Protein AF-A0A3E2CB99-F1 (afdb_monomer_lite)

Secondary structure (DSSP, 8-state):
--HHHHHHHHHHHHHSSS---------------S---SS---S-HHHHHHHHHHHHHHHHHTT-SS--------SSS----HHHHHH-TTTS---TTS--PPPP--STTTTS-SSHHHHHHHHHHHHHHHHHH-S-GGGGGG-HHHHHHHHHHHHHHHTT-GGGSGGG-TT--SSSSS---------S----EEEE-HHHHHHHHH-HHHHHIIIIIS--PPPPHHHHHHHHHHHHHHIIIIIS-TTTHHHHHH-HHHHHHHHHHTTPPP--TT---SHHHHHHHHHHHHHHHHHHHHHHHHHHSPPGGG---HHHHHHHHHHHHHHHHHHHHHHHHHHHHTTSTTPSPPEEE-TT--EEEEPPPPP--TTSPPSB-SS---EEEEEEEEEEEEEEEEHHHHHHHHHHHSSS---HHHHHHHHHHHTTS--TT--TT-EEEEEEEEEEEEEEE-TTS-EEEEEEEEE-S----HHHHHT-HHHHHHHHHHHTB-TT-GGGHHHHTTTTS-EEEEEEEETTT-SSTT-BTTBBTTTPEEPSB-TTSSBP---PPPBTTB-STTTTT-PPP--SSSPPTT--HHHHHHHHTS-HHHHHHHHHHHHHHHHHHHHH-SS---PPPHHHHTT-TTTTT-HHHHSS-------------

pLDDT: mean 79.81, std 18.8, range [26.36, 98.5]

Radius of gyration: 37.92 Å; chains: 1; bounding box: 120×58×93 Å

Sequence (653 aa):
FGSETLVNMVLNNRIFGSVNLKSNNSKKSSLLDEYANPTGTCVNDRQAIFTGEQRSFLMAITRANRHLFISAVNSDDCVPSDFLYYYLPEIYWRNADGSSEYTDFCEDFAVMDADPRGLVASARTQIARAIYESENSHNLDENPTVKDALTALNLLKNNGVDSANPENWDFIRKNYGSKTEEKSIENESKSNLVTLSPSMVDSLWSCPVCCLLERKFAGPTRGGTAAQFGTLIHETARWASQDEHLDNEYLREKYPQLQAFAAIKNNKVSEFPDFDFSFESISALQKKAIDDVANTMIEHYYSICPSDSNISDVKDRYRFIKNDLNVRRALYTIAQYFVGSLTGSNYPIMAKKDEDGVVTDILPALEKSKSAKPTIADVDLGNLEHAYCECNINATFGFDDILNAYNRASKTQTSLEDLYSIMGFLVGGWQNGASSDLRVRIQGRIDRMEIRKLNDNTEQIRLIDYKTGKVPKTQQVFNDLQLICYQLGIVFCNENVEDVKQLLKFKHTKIARSALFHVVYKDSPAQDNGVAENICQPSLFGADGALSTKGLISRYRYADDNRLYELPDIDAQNPADGVSQNAWSDFVNLPMRTKWSLMMISRVFFAASAVKSTSFVVEPKADHKNHCRCLDVCPGCAGKVDTVYEMIEGKNE

Organism: Gardnerella vaginalis (NCBI:txid2702)

Foldseek 3Di:
DDPVPVVVVPVVVVPPPPDPDDDDDDDDDDDDDDDDDPPDPDPCPVVVVVVVVVVVVVVVQVVDDDDDDDDADDDPVGDDDCCCCPVVVVVWPADPVRDTDDDDQPDQLSVFDPDLVSLLVSLVVQLVVLVVPDPDPPCSVVDPSNVVSLVSLVVCVVVPNQSSDPVNDPPPCPDPPPPPPPPPPPDDPPQLEFEDALVLLLVCLQPLLLSCCVPVVDDDDDDALVVVLVVLLLVLLQCLCPVVVLLEPVCCVVPVVLVQLLCVVVVHDDDPVPADSDPVRNFVSLLVSLCVSLVVSLVVSVVPDDDLVPDPDPVSSVVNVVSVLLSSLLSSLSSQCSSQLQAQSSPNFAFDADSSNRGPTTDDDDDDDPPDDAQAAPDRSAHFPGKDAQQKFKFKDALVLQLVQACVQFPDRDDLLQLVLLLQVFSVGAFPLDDRSRMYIYTGTFGMWTWGADPVRATAIEGEDEAQDDDDDLLCQLLRLSQLSVLNRLLRGDCPDPSNVVSVVCNLHFHAWYFYHNSSPASETSDDPNHHSQRTYGTQGHSVSHGDQDADRCGVVPNDRPPNLPTDDQDCCDDGPSHDNVSSNRLVPGHSSSSSSSSSVSSSSRSSSSVRHPDDPDQRDPVCLVVPPCCVPRCNSVVHHPDDDDPPPPPPD

InterPro domains:
  IPR011604 PD-(D/E)XK endonuclease-like domain superfamily [G3DSA:3.90.320.10] (426-529)
  IPR038726 PD-(D/E)XK endonuclease-like domain, AddAB-type [PF12705] (425-490)

Structure (mmCIF, N/CA/C/O backbone):
data_AF-A0A3E2CB99-F1
#
_entry.id   AF-A0A3E2CB99-F1
#
loop_
_atom_site.group_PDB
_atom_site.id
_atom_site.type_symbol
_atom_site.label_atom_id
_atom_site.label_alt_id
_atom_site.label_comp_id
_atom_site.label_asym_id
_atom_site.label_entity_id
_atom_site.label_seq_id
_atom_site.pdbx_PDB_ins_code
_atom_site.Cartn_x
_atom_site.Cartn_y
_atom_site.Cartn_z
_atom_site.occupancy
_atom_site.B_iso_or_equiv
_atom_site.auth_seq_id
_atom_site.auth_comp_id
_atom_site.auth_asym_id
_atom_site.auth_atom_id
_atom_site.pdbx_PDB_model_num
ATOM 1 N N . PHE A 1 1 ? -81.941 3.748 -28.748 1.00 36.78 1 PHE A N 1
ATOM 2 C CA . PHE A 1 1 ? -82.352 4.445 -29.982 1.00 36.78 1 PHE A CA 1
ATOM 3 C C . PHE A 1 1 ? -81.570 5.749 -30.085 1.00 36.78 1 PHE A C 1
ATOM 5 O O . PHE A 1 1 ? -81.713 6.579 -29.200 1.00 36.78 1 PHE A O 1
ATOM 12 N N . GLY A 1 2 ? -80.716 5.883 -31.113 1.00 39.47 2 GLY A N 1
ATOM 13 C CA . GLY A 1 2 ? -80.088 7.150 -31.524 1.00 39.47 2 GLY A CA 1
ATOM 14 C C . GLY A 1 2 ? -78.703 7.520 -30.961 1.00 39.47 2 GLY A C 1
ATOM 15 O O . GLY A 1 2 ? -78.458 8.702 -30.756 1.00 39.47 2 GLY A O 1
ATOM 16 N N . SER A 1 3 ? -77.787 6.577 -30.705 1.00 35.84 3 SER A N 1
ATOM 17 C CA . SER A 1 3 ? -76.427 6.888 -30.203 1.00 35.84 3 SER A CA 1
ATOM 18 C C . SER A 1 3 ? -75.478 7.488 -31.253 1.00 35.84 3 SER A C 1
ATOM 20 O O . SER A 1 3 ? -74.502 8.138 -30.891 1.00 35.84 3 SER A O 1
ATOM 22 N N . GLU A 1 4 ? -75.758 7.322 -32.548 1.00 38.22 4 GLU A N 1
ATOM 23 C CA . GLU A 1 4 ? -74.874 7.804 -33.625 1.00 38.22 4 GLU A CA 1
ATOM 24 C C . GLU A 1 4 ? -75.020 9.309 -33.920 1.00 38.22 4 GLU A C 1
ATOM 26 O O . GLU A 1 4 ? -74.094 9.940 -34.428 1.00 38.22 4 GLU A O 1
ATOM 31 N N . THR A 1 5 ? -76.156 9.926 -33.575 1.00 37.72 5 THR A N 1
ATOM 32 C CA . THR A 1 5 ? -76.442 11.326 -33.944 1.00 37.72 5 THR A CA 1
ATOM 33 C C . THR A 1 5 ? -75.951 12.342 -32.905 1.00 37.72 5 THR A C 1
ATOM 35 O O . THR A 1 5 ? -75.612 13.466 -33.267 1.00 37.72 5 THR A O 1
ATOM 38 N N . LEU A 1 6 ? -75.841 11.955 -31.627 1.00 39.09 6 LEU A N 1
ATOM 39 C CA . LEU A 1 6 ? -75.379 12.841 -30.543 1.00 39.09 6 LEU A CA 1
ATOM 40 C C . LEU A 1 6 ? -73.849 12.999 -30.501 1.00 39.09 6 LEU A C 1
ATOM 42 O O . LEU A 1 6 ? -73.349 14.080 -30.194 1.00 39.09 6 LEU A O 1
ATOM 46 N N . VAL A 1 7 ? -73.095 11.963 -30.882 1.00 39.03 7 VAL A N 1
ATOM 47 C CA . VAL A 1 7 ? -71.619 11.982 -30.866 1.00 39.03 7 VAL A CA 1
ATOM 48 C C . VAL A 1 7 ? -71.048 12.909 -31.950 1.00 39.03 7 VAL A C 1
ATOM 50 O O . VAL A 1 7 ? -70.083 13.635 -31.703 1.00 39.03 7 VAL A O 1
ATOM 53 N N . ASN A 1 8 ? -71.705 12.991 -33.113 1.00 36.69 8 ASN A N 1
ATOM 54 C CA . ASN A 1 8 ? -71.306 13.897 -34.197 1.00 36.69 8 ASN A CA 1
ATOM 55 C C . ASN A 1 8 ? -71.479 15.388 -33.854 1.00 36.69 8 ASN A C 1
ATOM 57 O O . ASN A 1 8 ? -70.793 16.228 -34.440 1.00 36.69 8 ASN A O 1
ATOM 61 N N . MET A 1 9 ? -72.356 15.728 -32.903 1.00 34.69 9 MET A N 1
ATOM 62 C CA . MET A 1 9 ? -72.641 17.118 -32.525 1.00 34.69 9 MET A CA 1
ATOM 63 C C . MET A 1 9 ? -71.642 17.668 -31.487 1.00 34.69 9 MET A C 1
ATOM 65 O O . MET A 1 9 ? -71.386 18.870 -31.452 1.00 34.69 9 MET A O 1
ATOM 69 N N . VAL A 1 10 ? -71.027 16.796 -30.677 1.00 40.50 10 VAL A N 1
ATOM 70 C CA . VAL A 1 10 ? -70.114 17.198 -29.589 1.00 40.50 10 VAL A CA 1
ATOM 71 C C . VAL A 1 10 ? -68.640 17.167 -30.016 1.00 40.50 10 VAL A C 1
ATOM 73 O O . VAL A 1 10 ? -67.869 18.032 -29.600 1.00 40.50 10 VAL A O 1
ATOM 76 N N . LEU A 1 11 ? -68.237 16.238 -30.892 1.00 37.94 11 LEU A N 1
ATOM 77 C CA . LEU A 1 11 ? -66.837 16.135 -31.334 1.00 37.94 11 LEU A CA 1
ATOM 78 C C . LEU A 1 11 ? -66.468 17.137 -32.441 1.00 37.94 11 LEU A C 1
ATOM 80 O O . LEU A 1 11 ? -65.360 17.674 -32.426 1.00 37.94 11 LEU A O 1
ATOM 84 N N . ASN A 1 12 ? -67.394 17.481 -33.344 1.00 38.62 12 ASN A N 1
ATOM 85 C CA . ASN A 1 12 ? -67.105 18.432 -34.427 1.00 38.62 12 ASN A CA 1
ATOM 86 C C . ASN A 1 12 ? -67.000 19.895 -33.954 1.00 38.62 12 ASN A C 1
ATOM 88 O O . ASN A 1 12 ? -66.234 20.663 -34.533 1.00 38.62 12 ASN A O 1
ATOM 92 N N . ASN A 1 13 ? -67.672 20.278 -32.861 1.00 36.06 13 ASN A N 1
ATOM 93 C CA . ASN A 1 13 ? -67.568 21.636 -32.307 1.00 36.06 13 ASN A CA 1
ATOM 94 C C . ASN A 1 13 ? -66.255 21.897 -31.545 1.00 36.06 13 ASN A C 1
ATOM 96 O O . ASN A 1 13 ? -65.858 23.051 -31.405 1.00 36.06 13 ASN A O 1
ATOM 100 N N . ARG A 1 14 ? -65.547 20.856 -31.082 1.00 41.06 14 ARG A N 1
ATOM 101 C CA . ARG A 1 14 ? -64.238 21.013 -30.417 1.00 41.06 14 ARG A CA 1
ATOM 102 C C . ARG A 1 14 ? -63.047 20.984 -31.377 1.00 41.06 14 ARG A C 1
ATOM 104 O O . ARG A 1 14 ? -61.997 21.508 -31.024 1.00 41.06 14 ARG A O 1
ATOM 111 N N . ILE A 1 15 ? -63.199 20.425 -32.580 1.00 41.69 15 ILE A N 1
ATOM 112 C CA . ILE A 1 15 ? -62.091 20.270 -33.541 1.00 41.69 15 ILE A CA 1
ATOM 113 C C . ILE A 1 15 ? -61.976 21.473 -34.502 1.00 41.69 15 ILE A C 1
ATOM 115 O O . ILE A 1 15 ? -60.872 21.809 -34.920 1.00 41.69 15 ILE A O 1
ATOM 119 N N . PHE A 1 16 ? -63.065 22.199 -34.786 1.00 37.19 16 PHE A N 1
ATOM 120 C CA . PHE A 1 16 ? -63.028 23.394 -35.652 1.00 37.19 16 PHE A CA 1
ATOM 121 C C . PHE A 1 16 ? -62.845 24.735 -34.913 1.00 37.19 16 PHE A C 1
ATOM 123 O O . PHE A 1 16 ? -62.660 25.764 -35.558 1.00 37.19 16 PHE A O 1
ATOM 130 N N . GLY A 1 17 ? -62.845 24.746 -33.576 1.00 36.50 17 GLY A N 1
ATOM 131 C CA . GLY A 1 17 ? -62.687 25.966 -32.772 1.00 36.50 17 GLY A CA 1
ATOM 132 C C . GLY A 1 17 ? -61.246 26.468 -32.594 1.00 36.50 17 GLY A C 1
ATOM 133 O O . GLY A 1 17 ? -61.060 27.566 -32.077 1.00 36.50 17 GLY A O 1
ATOM 134 N N . SER A 1 18 ? -60.222 25.705 -32.998 1.00 35.59 18 SER A N 1
ATOM 135 C CA . SER A 1 18 ? -58.816 26.024 -32.682 1.00 35.59 18 SER A CA 1
ATOM 136 C C . SER A 1 18 ? -57.851 26.055 -33.874 1.00 35.59 18 SER A C 1
ATOM 138 O O . SER A 1 18 ? -56.651 26.233 -33.674 1.00 35.59 18 SER A O 1
ATOM 140 N N . VAL A 1 19 ? -58.335 25.971 -35.118 1.00 34.25 19 VAL A N 1
ATOM 141 C CA . VAL A 1 19 ? -57.470 26.042 -36.310 1.00 34.25 19 VAL A CA 1
ATOM 142 C C . VAL A 1 19 ? -57.778 27.296 -37.122 1.00 34.25 19 VAL A C 1
ATOM 144 O O . VAL A 1 19 ? -58.495 27.277 -38.118 1.00 34.25 19 VAL A O 1
ATOM 147 N N . ASN A 1 20 ? -57.189 28.412 -36.698 1.00 30.39 20 ASN A N 1
ATOM 148 C CA . ASN A 1 20 ? -57.091 29.625 -37.501 1.00 30.39 20 ASN A CA 1
ATOM 149 C C . ASN A 1 20 ? -55.841 29.515 -38.398 1.00 30.39 20 ASN A C 1
ATOM 151 O O . ASN A 1 20 ? -54.820 30.151 -38.140 1.00 30.39 20 ASN A O 1
ATOM 155 N N . LEU A 1 21 ? -55.883 28.652 -39.423 1.00 33.38 21 LEU A N 1
ATOM 156 C CA . LEU A 1 21 ? -54.858 28.641 -40.472 1.00 33.38 21 LEU A CA 1
ATOM 157 C C . LEU A 1 21 ? -55.289 29.560 -41.615 1.00 33.38 21 LEU A C 1
ATOM 159 O O . LEU A 1 21 ? -56.214 29.269 -42.374 1.00 33.38 21 LEU A O 1
ATOM 163 N N . LYS A 1 22 ? -54.563 30.674 -41.755 1.00 30.19 22 LYS A N 1
ATOM 164 C CA . LYS A 1 22 ? -54.573 31.486 -42.968 1.00 30.19 22 LYS A CA 1
ATOM 165 C C . LYS A 1 22 ? -54.134 30.630 -44.154 1.00 30.19 22 LYS A C 1
ATOM 167 O O . LYS A 1 22 ? -53.057 30.041 -44.162 1.00 30.19 22 LYS A O 1
ATOM 172 N N . SER A 1 23 ? -55.006 30.629 -45.151 1.00 32.62 23 SER A N 1
ATOM 173 C CA . SER A 1 23 ? -54.816 30.157 -46.517 1.00 32.62 23 SER A CA 1
ATOM 174 C C . SER A 1 23 ? -53.434 30.506 -47.084 1.00 32.62 23 SER A C 1
ATOM 176 O O . SER A 1 23 ? -53.043 31.674 -47.047 1.00 32.62 23 SER A O 1
ATOM 178 N N . ASN A 1 24 ? -52.789 29.548 -47.751 1.00 28.72 24 ASN A N 1
ATOM 179 C CA . ASN A 1 24 ? -52.309 29.799 -49.106 1.00 28.72 24 ASN A CA 1
ATOM 180 C C . ASN A 1 24 ? -52.232 28.514 -49.939 1.00 28.72 24 ASN A C 1
ATOM 182 O O . ASN A 1 24 ? -51.739 27.473 -49.517 1.00 28.72 24 ASN A O 1
ATOM 186 N N . ASN A 1 25 ? -52.788 28.645 -51.138 1.00 32.25 25 ASN A N 1
ATOM 187 C CA . ASN A 1 25 ? -53.009 27.641 -52.165 1.00 32.25 25 ASN A CA 1
ATOM 188 C C . ASN A 1 25 ? -51.713 26.997 -52.693 1.00 32.25 25 ASN A C 1
ATOM 190 O O . ASN A 1 25 ? -50.755 27.701 -52.993 1.00 32.25 25 ASN A O 1
ATOM 194 N N . SER A 1 26 ? -51.745 25.704 -53.039 1.00 30.61 26 SER A N 1
ATOM 195 C CA . SER A 1 26 ? -51.965 25.268 -54.435 1.00 30.61 26 SER A CA 1
ATOM 196 C C . SER A 1 26 ? -51.536 23.809 -54.711 1.00 30.61 26 SER A C 1
ATOM 198 O O . SER A 1 26 ? -50.483 23.362 -54.281 1.00 30.61 26 SER A O 1
ATOM 200 N N . LYS A 1 27 ? -52.356 23.140 -55.540 1.00 32.16 27 LYS A N 1
ATOM 201 C CA . LYS A 1 27 ? -52.081 21.969 -56.411 1.00 32.16 27 LYS A CA 1
ATOM 202 C C . LYS A 1 27 ? -52.096 20.536 -55.831 1.00 32.16 27 LYS A C 1
ATOM 204 O O . LYS A 1 27 ? -51.097 19.974 -55.416 1.00 32.16 27 LYS A O 1
ATOM 209 N N . LYS A 1 28 ? -53.300 19.958 -55.963 1.00 30.91 28 LYS A N 1
ATOM 210 C CA . LYS A 1 28 ? -53.706 18.625 -56.472 1.00 30.91 28 LYS A CA 1
ATOM 211 C C . LYS A 1 28 ? -52.656 17.527 -56.752 1.00 30.91 28 LYS A C 1
ATOM 213 O O . LYS A 1 28 ? -51.769 17.734 -57.569 1.00 30.91 28 LYS A O 1
ATOM 218 N N . SER A 1 29 ? -53.064 16.327 -56.294 1.00 28.14 29 SER A N 1
ATOM 219 C CA . SER A 1 29 ? -52.906 14.958 -56.847 1.00 28.14 29 SER A CA 1
ATOM 220 C C . SER A 1 29 ? -51.474 14.422 -56.936 1.00 28.14 29 SER A C 1
ATOM 222 O O . SER A 1 29 ? -50.587 15.139 -57.359 1.00 28.14 29 SER A O 1
ATOM 224 N N . SER A 1 30 ? -51.153 13.177 -56.607 1.00 28.47 30 SER A N 1
ATOM 225 C CA . SER A 1 30 ? -51.882 11.909 -56.734 1.00 28.47 30 SER A CA 1
ATOM 226 C C . SER A 1 30 ? -51.040 10.826 -56.053 1.00 28.47 30 SER A C 1
ATOM 228 O O . SER A 1 30 ? -49.822 10.889 -56.199 1.00 28.47 30 SER A O 1
ATOM 230 N N . LEU A 1 31 ? -51.686 9.847 -55.410 1.00 29.97 31 LEU A N 1
ATOM 231 C CA . LEU A 1 31 ? -51.313 8.421 -55.277 1.00 29.97 31 LEU A CA 1
ATOM 232 C C . LEU A 1 31 ? -51.825 7.888 -53.934 1.00 29.97 31 LEU A C 1
ATOM 234 O O . LEU A 1 31 ? -51.111 7.801 -52.941 1.00 29.97 31 LEU A O 1
ATOM 238 N N . LEU A 1 32 ? -53.125 7.589 -53.938 1.00 32.28 32 LEU A N 1
ATOM 239 C CA . LEU A 1 32 ? -53.646 6.430 -53.228 1.00 32.28 32 LEU A CA 1
ATOM 240 C C . LEU A 1 32 ? -53.108 5.173 -53.923 1.00 32.28 32 LEU A C 1
ATOM 242 O O . LEU A 1 32 ? -53.013 5.170 -55.149 1.00 32.28 32 LEU A O 1
ATOM 246 N N . ASP A 1 33 ? -52.843 4.164 -53.098 1.00 37.09 33 ASP A N 1
ATOM 247 C CA . ASP A 1 33 ? -52.662 2.735 -53.389 1.00 37.09 33 ASP A CA 1
ATOM 248 C C . ASP A 1 33 ? -51.248 2.227 -53.129 1.00 37.09 33 ASP A C 1
ATOM 250 O O . ASP A 1 33 ? -50.434 2.095 -54.032 1.00 37.09 33 ASP A O 1
ATOM 254 N N . GLU A 1 34 ? -50.982 1.909 -51.861 1.00 33.72 34 GLU A N 1
ATOM 255 C CA . GLU A 1 34 ? -50.499 0.587 -51.448 1.00 33.72 34 GLU A CA 1
ATOM 256 C C . GLU A 1 34 ? -50.484 0.508 -49.913 1.00 33.72 34 GLU A C 1
ATOM 258 O O . GLU A 1 34 ? -50.325 1.518 -49.232 1.00 33.72 34 GLU A O 1
ATOM 263 N N . TYR A 1 35 ? -50.675 -0.701 -49.379 1.00 30.25 35 TYR A N 1
ATOM 264 C CA . TYR A 1 35 ? -50.794 -1.065 -47.954 1.00 30.25 35 TYR A CA 1
ATOM 265 C C . TYR A 1 35 ? -52.202 -1.002 -47.342 1.00 30.25 35 TYR A C 1
ATOM 267 O O . TYR A 1 35 ? -52.445 -0.436 -46.276 1.00 30.25 35 TYR A O 1
ATOM 275 N N . ALA A 1 36 ? -53.121 -1.736 -47.976 1.00 30.41 36 ALA A N 1
ATOM 276 C CA . ALA A 1 36 ? -54.163 -2.455 -47.251 1.00 30.41 36 ALA A CA 1
ATOM 277 C C . ALA A 1 36 ? -53.518 -3.596 -46.438 1.00 30.41 36 ALA A C 1
ATOM 279 O O . ALA A 1 36 ? -52.890 -4.486 -47.009 1.00 30.41 36 ALA A O 1
ATOM 280 N N . ASN A 1 37 ? -53.677 -3.566 -45.112 1.00 32.28 37 ASN A N 1
ATOM 281 C CA . ASN A 1 37 ? -53.312 -4.662 -44.212 1.00 32.28 37 ASN A CA 1
ATOM 282 C C . ASN A 1 37 ? -54.566 -5.524 -43.920 1.00 32.28 37 ASN A C 1
ATOM 284 O O . ASN A 1 37 ? -55.649 -4.953 -43.762 1.00 32.28 37 ASN A O 1
ATOM 288 N N . PRO A 1 38 ? -54.478 -6.867 -43.810 1.00 36.56 38 PRO A N 1
ATOM 289 C CA . PRO A 1 38 ? -55.632 -7.778 -43.808 1.00 36.56 38 PRO A CA 1
ATOM 290 C C . PRO A 1 38 ? -56.310 -7.967 -42.436 1.00 36.56 38 PRO A C 1
ATOM 292 O O . PRO A 1 38 ? -56.943 -8.989 -42.182 1.00 36.56 38 PRO A O 1
ATOM 295 N N . THR A 1 39 ? -56.227 -6.979 -41.549 1.00 37.12 39 THR A N 1
ATOM 296 C CA . THR A 1 39 ? -56.998 -6.929 -40.299 1.00 37.12 39 THR A CA 1
ATOM 297 C C . THR A 1 39 ? -57.607 -5.542 -40.185 1.00 37.12 39 THR A C 1
ATOM 299 O O . THR A 1 39 ? -56.987 -4.605 -39.689 1.00 37.12 39 THR A O 1
ATOM 302 N N . GLY A 1 40 ? -58.807 -5.394 -40.743 1.00 41.56 40 GLY A N 1
ATOM 303 C CA . GLY A 1 40 ? -59.545 -4.142 -40.728 1.00 41.56 40 GLY A CA 1
ATOM 304 C C . GLY A 1 40 ? -59.933 -3.719 -39.313 1.00 41.56 40 GLY A C 1
ATOM 305 O O . GLY A 1 40 ? -60.967 -4.139 -38.809 1.00 41.56 40 GLY A O 1
ATOM 306 N N . THR A 1 41 ? -59.163 -2.806 -38.731 1.00 35.72 41 THR A N 1
ATOM 307 C CA . THR A 1 41 ? -59.643 -1.829 -37.745 1.00 35.72 41 THR A CA 1
ATOM 308 C C . THR A 1 41 ? -59.310 -0.429 -38.252 1.00 35.72 41 THR A C 1
ATOM 310 O O . THR A 1 41 ? -58.384 0.256 -37.833 1.00 35.72 41 THR A O 1
ATOM 313 N N . CYS A 1 42 ? -60.094 -0.015 -39.247 1.00 36.06 42 CYS A N 1
ATOM 314 C CA . CYS A 1 42 ? -60.202 1.365 -39.697 1.00 36.06 42 CYS A CA 1
ATOM 315 C C . CYS A 1 42 ? -61.118 2.107 -38.708 1.00 36.06 42 CYS A C 1
ATOM 317 O O . CYS A 1 42 ? -62.239 1.662 -38.483 1.00 36.06 42 CYS A O 1
ATOM 319 N N . VAL A 1 43 ? -60.637 3.197 -38.097 1.00 47.62 43 VAL A N 1
ATOM 320 C CA . VAL A 1 43 ? -61.441 4.211 -37.377 1.00 47.62 43 VAL A CA 1
ATOM 321 C C . VAL A 1 43 ? -62.551 3.623 -36.477 1.00 47.62 43 VAL A C 1
ATOM 323 O O . VAL A 1 43 ? -63.728 3.846 -36.730 1.00 47.62 43 VAL A O 1
ATOM 326 N N . ASN A 1 44 ? -62.200 2.849 -35.435 1.00 51.88 44 ASN A N 1
ATOM 327 C CA . ASN A 1 44 ? -63.106 2.565 -34.297 1.00 51.88 44 ASN A CA 1
ATOM 328 C C . ASN A 1 44 ? -62.467 1.899 -33.053 1.00 51.88 44 ASN A C 1
ATOM 330 O O . ASN A 1 44 ? -63.194 1.531 -32.130 1.00 51.88 44 ASN A O 1
ATOM 334 N N . ASP A 1 45 ? -61.136 1.780 -32.956 1.00 55.91 45 ASP A N 1
ATOM 335 C CA . ASP A 1 45 ? -60.501 1.045 -31.843 1.00 55.91 45 ASP A CA 1
ATOM 336 C C . ASP A 1 45 ? -60.770 1.656 -30.462 1.00 55.91 45 ASP A C 1
ATOM 338 O O . ASP A 1 45 ? -61.085 0.937 -29.520 1.00 55.91 45 ASP A O 1
ATOM 342 N N . ARG A 1 46 ? -60.751 2.988 -30.321 1.00 54.41 46 ARG A N 1
ATOM 343 C CA . ARG A 1 46 ? -61.037 3.627 -29.022 1.00 54.41 46 ARG A CA 1
ATOM 344 C C . ARG A 1 46 ? -62.482 3.436 -28.564 1.00 54.41 46 ARG A C 1
ATOM 346 O O . ARG A 1 46 ? -62.715 3.241 -27.376 1.00 54.41 46 ARG A O 1
ATOM 353 N N . GLN A 1 47 ? -63.441 3.460 -29.490 1.00 64.69 47 GLN A N 1
ATOM 354 C CA . GLN A 1 47 ? -64.856 3.274 -29.163 1.00 64.69 47 GLN A CA 1
ATOM 355 C C . GLN A 1 47 ? -65.152 1.813 -28.806 1.00 64.69 47 GLN A C 1
ATOM 357 O O . GLN A 1 47 ? -65.904 1.545 -27.867 1.00 64.69 47 GLN A O 1
ATOM 362 N N . ALA A 1 48 ? -64.535 0.870 -29.524 1.00 69.56 48 ALA A N 1
ATOM 363 C CA . ALA A 1 48 ? -64.633 -0.553 -29.231 1.00 69.56 48 ALA A CA 1
ATOM 364 C C . ALA A 1 48 ? -64.006 -0.892 -27.869 1.00 69.56 48 ALA A C 1
ATOM 366 O O . ALA A 1 48 ? -64.651 -1.564 -27.065 1.00 69.56 48 ALA A O 1
ATOM 367 N N . ILE A 1 49 ? -62.813 -0.359 -27.575 1.00 72.00 49 ILE A N 1
ATOM 368 C CA . ILE A 1 49 ? -62.135 -0.521 -26.279 1.00 72.00 49 ILE A CA 1
ATOM 369 C C . ILE A 1 49 ? -62.979 0.079 -25.152 1.00 72.00 49 ILE A C 1
ATOM 371 O O . ILE A 1 49 ? -63.280 -0.616 -24.189 1.00 72.00 49 ILE A O 1
ATOM 375 N N . PHE A 1 50 ? -63.455 1.320 -25.294 1.00 76.88 50 PHE A N 1
ATOM 376 C CA . PHE A 1 50 ? -64.298 1.967 -24.282 1.00 76.88 50 PHE A CA 1
ATOM 377 C C . PHE A 1 50 ? -65.587 1.179 -24.002 1.00 76.88 50 PHE A C 1
ATOM 379 O O . PHE A 1 50 ? -65.966 0.986 -22.850 1.00 76.88 50 PHE A O 1
ATOM 386 N N . THR A 1 51 ? -66.229 0.651 -25.048 1.00 78.69 51 THR A N 1
ATOM 387 C CA . THR A 1 51 ? -67.416 -0.208 -24.901 1.00 78.69 51 THR A CA 1
ATOM 388 C C . THR A 1 51 ? -67.073 -1.543 -24.224 1.00 78.69 51 THR A C 1
ATOM 390 O O . THR A 1 51 ? -67.887 -2.089 -23.478 1.00 78.69 51 THR A O 1
ATOM 393 N N . GLY A 1 52 ? -65.875 -2.079 -24.470 1.00 82.75 52 GLY A N 1
ATOM 394 C CA . GLY A 1 52 ? -65.342 -3.249 -23.772 1.00 82.75 52 GLY A CA 1
ATOM 395 C C . GLY A 1 52 ? -65.166 -2.995 -22.274 1.00 82.75 52 GLY A C 1
ATOM 396 O O . GLY A 1 52 ? -65.716 -3.740 -21.465 1.00 82.75 52 GLY A O 1
ATOM 397 N N . GLU A 1 53 ? -64.497 -1.900 -21.910 1.00 85.75 53 GLU A N 1
ATOM 398 C CA . GLU A 1 53 ? -64.288 -1.474 -20.518 1.00 85.75 53 GLU A CA 1
ATOM 399 C C . GLU A 1 53 ? -65.618 -1.244 -19.778 1.00 85.75 53 GLU A C 1
ATOM 401 O O . GLU A 1 53 ? -65.792 -1.695 -18.645 1.00 85.75 53 GLU A O 1
ATOM 406 N N . GLN A 1 54 ? -66.617 -0.639 -20.435 1.00 84.88 54 GLN A N 1
ATOM 407 C CA . GLN A 1 54 ? -67.972 -0.472 -19.880 1.00 84.88 54 GLN A CA 1
ATOM 408 C C . GLN A 1 54 ? -68.626 -1.802 -19.506 1.00 84.88 54 GLN A C 1
ATOM 410 O O . GLN A 1 54 ? -69.223 -1.926 -18.434 1.00 84.88 54 GLN A O 1
ATOM 415 N N . ARG A 1 55 ? -68.518 -2.813 -20.376 1.00 85.62 55 ARG A N 1
ATOM 416 C CA . ARG A 1 55 ? -69.080 -4.143 -20.108 1.00 85.62 55 ARG A CA 1
ATOM 417 C C . ARG A 1 55 ? -68.353 -4.828 -18.957 1.00 85.62 55 ARG A C 1
ATOM 419 O O . ARG A 1 55 ? -69.016 -5.438 -18.122 1.00 85.62 55 ARG A O 1
ATOM 426 N N . SER A 1 56 ? -67.029 -4.705 -18.894 1.00 87.38 56 SER A N 1
ATOM 427 C CA . SER A 1 56 ? -66.214 -5.262 -17.810 1.00 87.38 56 SER A CA 1
ATOM 428 C C . SER A 1 56 ? -66.565 -4.641 -16.458 1.00 87.38 56 SER A C 1
ATOM 430 O O . SER A 1 56 ? -66.802 -5.373 -15.498 1.00 87.38 56 SER A O 1
ATOM 432 N N . PHE A 1 57 ? -66.687 -3.311 -16.392 1.00 87.31 57 PHE A N 1
ATOM 433 C CA . PHE A 1 57 ? -67.076 -2.603 -15.171 1.00 87.31 57 PHE A CA 1
ATOM 434 C C . PHE A 1 57 ? -68.475 -3.017 -14.694 1.00 87.31 57 PHE A C 1
ATOM 436 O O . PHE A 1 57 ? -68.659 -3.379 -13.532 1.00 87.31 57 PHE A O 1
ATOM 443 N N . LEU A 1 58 ? -69.448 -3.078 -15.610 1.00 86.50 58 LEU A N 1
ATOM 444 C CA . LEU A 1 58 ? -70.803 -3.535 -15.297 1.00 86.50 58 LEU A CA 1
ATOM 445 C C . LEU A 1 58 ? -70.824 -4.994 -14.811 1.00 86.50 58 LEU A C 1
ATOM 447 O O . LEU A 1 58 ? -71.513 -5.320 -13.841 1.00 86.50 58 LEU A O 1
ATOM 451 N N . MET A 1 59 ? -70.062 -5.880 -15.458 1.00 90.19 59 MET A N 1
ATOM 452 C CA . MET A 1 59 ? -69.960 -7.281 -15.045 1.00 90.19 59 MET A CA 1
ATOM 453 C C . MET A 1 59 ? -69.333 -7.412 -13.651 1.00 90.19 59 MET A C 1
ATOM 455 O O . MET A 1 59 ? -69.761 -8.262 -12.878 1.00 90.19 59 MET A O 1
ATOM 459 N N . ALA A 1 60 ? -68.336 -6.591 -13.315 1.00 87.75 60 ALA A N 1
ATOM 460 C CA . ALA A 1 60 ? -67.699 -6.608 -12.001 1.00 87.75 60 ALA A CA 1
ATOM 461 C C . ALA A 1 60 ? -68.667 -6.160 -10.894 1.00 87.75 60 ALA A C 1
ATOM 463 O O . ALA A 1 60 ? -68.813 -6.856 -9.891 1.00 87.75 60 ALA A O 1
ATOM 464 N N . ILE A 1 61 ? -69.385 -5.054 -11.110 1.00 87.50 61 ILE A N 1
ATOM 465 C CA . ILE A 1 61 ? -70.349 -4.500 -10.147 1.00 87.50 61 ILE A CA 1
ATOM 466 C C . ILE A 1 61 ? -71.506 -5.470 -9.886 1.00 87.50 61 ILE A C 1
ATOM 468 O O . ILE A 1 61 ? -71.891 -5.694 -8.740 1.00 87.50 61 ILE A O 1
ATOM 472 N N . THR A 1 62 ? -72.038 -6.093 -10.937 1.00 89.00 62 THR A N 1
ATOM 473 C CA . THR A 1 62 ? -73.197 -6.997 -10.829 1.00 89.00 62 THR A CA 1
ATOM 474 C C . THR A 1 62 ? -72.882 -8.360 -10.209 1.00 89.00 62 THR A C 1
ATOM 476 O O . THR A 1 62 ? -73.807 -9.114 -9.917 1.00 89.00 62 THR A O 1
ATOM 479 N N . ARG A 1 63 ? -71.606 -8.688 -9.953 1.00 91.31 63 ARG A N 1
ATOM 480 C CA . ARG A 1 63 ? -71.226 -9.893 -9.190 1.00 91.31 63 ARG A CA 1
ATOM 481 C C . ARG A 1 63 ? -71.436 -9.744 -7.682 1.00 91.31 63 ARG A C 1
ATOM 483 O O . ARG A 1 63 ? -71.479 -10.753 -6.981 1.00 91.31 63 ARG A O 1
ATOM 490 N N . ALA A 1 64 ? -71.508 -8.518 -7.166 1.00 90.81 64 ALA A N 1
ATOM 491 C CA . ALA A 1 64 ? -71.643 -8.276 -5.737 1.00 90.81 64 ALA A CA 1
ATOM 492 C C . ALA A 1 64 ? -73.092 -8.503 -5.272 1.00 90.81 64 ALA A C 1
ATOM 494 O O . ALA A 1 64 ? -74.003 -7.791 -5.681 1.00 90.81 64 ALA A O 1
ATOM 495 N N . ASN A 1 65 ? -73.300 -9.464 -4.364 1.00 88.88 65 ASN A N 1
ATOM 496 C CA . ASN A 1 65 ? -74.641 -9.815 -3.866 1.00 88.88 65 ASN A CA 1
ATOM 497 C C . ASN A 1 65 ? -75.022 -9.135 -2.537 1.00 88.88 65 ASN A C 1
ATOM 499 O O . ASN A 1 65 ? -76.176 -9.223 -2.124 1.00 88.88 65 ASN A O 1
ATOM 503 N N . ARG A 1 66 ? -74.065 -8.515 -1.826 1.00 91.56 66 ARG A N 1
ATOM 504 C CA . ARG A 1 66 ? -74.303 -7.943 -0.485 1.00 91.56 66 ARG A CA 1
ATOM 505 C C . ARG A 1 66 ? -73.660 -6.574 -0.271 1.00 91.56 66 ARG A C 1
ATOM 507 O O . ARG A 1 66 ? -74.348 -5.646 0.130 1.00 91.56 66 ARG A O 1
ATOM 514 N N . HIS A 1 67 ? -72.360 -6.454 -0.521 1.00 88.31 67 HIS A N 1
ATOM 515 C CA . HIS A 1 67 ? -71.631 -5.190 -0.434 1.00 88.31 67 HIS A CA 1
ATOM 516 C C . HIS A 1 67 ? -70.699 -5.066 -1.632 1.00 88.31 67 HIS A C 1
ATOM 518 O O . HIS A 1 67 ? -70.112 -6.059 -2.063 1.00 88.31 67 HIS A O 1
ATOM 524 N N . LEU A 1 68 ? -70.570 -3.847 -2.143 1.00 87.12 68 LEU A N 1
ATOM 525 C CA . LEU A 1 68 ? -69.656 -3.483 -3.211 1.00 87.12 68 LEU A CA 1
ATOM 526 C C . LEU A 1 68 ? -68.738 -2.388 -2.674 1.00 87.12 68 LEU A C 1
ATOM 528 O O . LEU A 1 68 ? -69.224 -1.358 -2.213 1.00 87.12 68 LEU A O 1
ATOM 532 N N . PHE A 1 69 ? -67.432 -2.626 -2.735 1.00 86.31 69 PHE A N 1
ATOM 533 C CA . PHE A 1 69 ? -66.416 -1.641 -2.389 1.00 86.31 69 PHE A CA 1
ATOM 534 C C . PHE A 1 69 ? -65.695 -1.231 -3.665 1.00 86.31 69 PHE A C 1
ATOM 536 O O . PHE A 1 69 ? -65.226 -2.086 -4.416 1.00 86.31 69 PHE A O 1
ATOM 543 N N . ILE A 1 70 ? -65.635 0.071 -3.911 1.00 85.38 70 ILE A N 1
ATOM 544 C CA . ILE A 1 70 ? -64.921 0.661 -5.038 1.00 85.38 70 ILE A CA 1
ATOM 545 C C . ILE A 1 70 ? -63.951 1.677 -4.447 1.00 85.38 70 ILE A C 1
ATOM 547 O O . ILE A 1 70 ? -64.333 2.497 -3.614 1.00 85.38 70 ILE A O 1
ATOM 551 N N . SER A 1 71 ? -62.690 1.605 -4.853 1.00 83.06 71 SER A N 1
ATOM 552 C CA . SER A 1 71 ? -61.655 2.551 -4.450 1.00 83.06 71 SER A CA 1
ATOM 553 C C . SER A 1 71 ? -60.827 2.962 -5.661 1.00 83.06 71 SER A C 1
ATOM 555 O O . SER A 1 71 ? -60.680 2.211 -6.627 1.00 83.06 71 SER A O 1
ATOM 557 N N . ALA A 1 72 ? -60.306 4.183 -5.615 1.00 82.50 72 ALA A N 1
ATOM 558 C CA . ALA A 1 72 ? -59.349 4.694 -6.580 1.00 82.50 72 ALA A CA 1
ATOM 559 C C . ALA A 1 72 ? -58.363 5.611 -5.864 1.00 82.50 72 ALA A C 1
ATOM 561 O O . ALA A 1 72 ? -58.737 6.330 -4.939 1.00 82.50 72 ALA A O 1
ATOM 562 N N . VAL A 1 73 ? -57.108 5.562 -6.300 1.00 80.44 73 VAL A N 1
ATOM 563 C CA . VAL A 1 73 ? -56.016 6.347 -5.726 1.00 80.44 73 VAL A CA 1
ATOM 564 C C . VAL A 1 73 ? -55.744 7.538 -6.634 1.00 80.44 73 VAL A C 1
ATOM 566 O O . VAL A 1 73 ? -55.719 7.393 -7.857 1.00 80.44 73 VAL A O 1
ATOM 569 N N . ASN A 1 74 ? -55.546 8.701 -6.022 1.00 78.50 74 ASN A N 1
ATOM 570 C CA . ASN A 1 74 ? -55.044 9.895 -6.682 1.00 78.50 74 ASN A CA 1
ATOM 571 C C . ASN A 1 74 ? -53.659 10.216 -6.101 1.00 78.50 74 ASN A C 1
ATOM 573 O O . ASN A 1 74 ? -53.552 10.510 -4.912 1.00 78.50 74 ASN A O 1
ATOM 577 N N . SER A 1 75 ? -52.615 10.109 -6.917 1.00 75.38 75 SER A N 1
ATOM 578 C CA . SER A 1 75 ? -51.219 10.399 -6.570 1.00 75.38 75 SER A CA 1
ATOM 579 C C . SER A 1 75 ? -50.505 11.034 -7.767 1.00 75.38 75 SER A C 1
ATOM 581 O O . SER A 1 75 ? -51.087 11.149 -8.844 1.00 75.38 75 SER A O 1
ATOM 583 N N . ASP A 1 76 ? -49.235 11.414 -7.612 1.00 73.31 76 ASP A N 1
ATOM 584 C CA . ASP A 1 76 ? -48.444 11.992 -8.712 1.00 73.31 76 ASP A CA 1
ATOM 585 C C . ASP A 1 76 ? -48.337 11.057 -9.937 1.00 73.31 76 ASP A C 1
ATOM 587 O O . ASP A 1 76 ? -48.234 11.528 -11.070 1.00 73.31 76 ASP A O 1
ATOM 591 N N . ASP A 1 77 ? -48.426 9.739 -9.718 1.00 71.50 77 ASP A N 1
ATOM 592 C CA . ASP A 1 77 ? -48.288 8.710 -10.756 1.00 71.50 77 ASP A CA 1
ATOM 593 C C . ASP A 1 77 ? -49.632 8.131 -11.249 1.00 71.50 77 ASP A C 1
ATOM 595 O O . ASP A 1 77 ? -49.679 7.487 -12.300 1.00 71.50 77 ASP A O 1
ATOM 599 N N . CYS A 1 78 ? -50.734 8.335 -10.514 1.00 72.69 78 CYS A N 1
ATOM 600 C CA . CYS A 1 78 ? -52.021 7.674 -10.760 1.00 72.69 78 CYS A CA 1
ATOM 601 C C . CYS A 1 78 ? -53.204 8.638 -10.606 1.00 72.69 78 CYS A C 1
ATOM 603 O O . CYS A 1 78 ? -53.324 9.319 -9.594 1.00 72.69 78 CYS A O 1
ATOM 605 N N . VAL A 1 79 ? -54.144 8.618 -11.560 1.00 79.25 79 VAL A N 1
ATOM 606 C CA . VAL A 1 79 ? -55.382 9.420 -11.506 1.00 79.25 79 VAL A CA 1
ATOM 607 C C . VAL A 1 79 ? -56.615 8.509 -11.598 1.00 79.25 79 VAL A C 1
ATOM 609 O O . VAL A 1 79 ? -56.629 7.598 -12.435 1.00 79.25 79 VAL A O 1
ATOM 612 N N . PRO A 1 80 ? -57.674 8.744 -10.797 1.00 81.06 80 PRO A N 1
ATOM 613 C CA . PRO A 1 80 ? -58.919 7.988 -10.885 1.00 81.06 80 PRO A CA 1
ATOM 614 C C . PRO A 1 80 ? -59.578 8.062 -12.269 1.00 81.06 80 PRO A C 1
ATOM 616 O O . PRO A 1 80 ? -59.640 9.118 -12.901 1.00 81.06 80 PRO A O 1
ATOM 619 N N . SER A 1 81 ? -60.120 6.929 -12.720 1.00 83.88 81 SER A N 1
ATOM 620 C CA . SER A 1 81 ? -60.775 6.811 -14.028 1.00 83.88 81 SER A CA 1
ATOM 621 C C . SER A 1 81 ? -62.069 7.627 -14.122 1.00 83.88 81 SER A C 1
ATOM 623 O O . SER A 1 81 ? -62.876 7.650 -13.191 1.00 83.88 81 SER A O 1
ATOM 625 N N . ASP A 1 82 ? -62.330 8.188 -15.309 1.00 79.62 82 ASP A N 1
ATOM 626 C CA . ASP A 1 82 ? -63.573 8.904 -15.635 1.00 79.62 82 ASP A CA 1
ATOM 627 C C . ASP A 1 82 ? -64.844 8.060 -15.471 1.00 79.62 82 ASP A C 1
ATOM 629 O O . ASP A 1 82 ? -65.934 8.603 -15.299 1.00 79.62 82 ASP A O 1
ATOM 633 N N . PHE A 1 83 ? -64.714 6.732 -15.465 1.00 84.06 83 PHE A N 1
ATOM 634 C CA . PHE A 1 83 ? -65.830 5.813 -15.248 1.00 84.06 83 PHE A CA 1
ATOM 635 C C . PHE A 1 83 ? -66.517 6.036 -13.902 1.00 84.06 83 PHE A C 1
ATOM 637 O O . PHE A 1 83 ? -67.741 5.937 -13.835 1.00 84.06 83 PHE A O 1
ATOM 644 N N . LEU A 1 84 ? -65.754 6.362 -12.854 1.00 83.88 84 LEU A N 1
ATOM 645 C CA . LEU A 1 84 ? -66.308 6.601 -11.522 1.00 83.88 84 LEU A CA 1
ATOM 646 C C . LEU A 1 84 ? -67.213 7.831 -11.526 1.00 83.88 84 LEU A C 1
ATOM 648 O O . LEU A 1 84 ? -68.357 7.753 -11.092 1.00 83.88 84 LEU A O 1
ATOM 652 N N . TYR A 1 85 ? -66.741 8.929 -12.113 1.00 82.62 85 TYR A N 1
ATOM 653 C CA . TYR A 1 85 ? -67.496 10.179 -12.177 1.00 82.62 85 TYR A CA 1
ATOM 654 C C . TYR A 1 85 ? -68.672 10.118 -13.158 1.00 82.62 85 TYR A C 1
ATOM 656 O O . TYR A 1 85 ? -69.669 10.808 -12.971 1.00 82.62 85 TYR A O 1
ATOM 664 N N . TYR A 1 86 ? -68.564 9.317 -14.222 1.00 81.38 86 TYR A N 1
ATOM 665 C CA . TYR A 1 86 ? -69.614 9.206 -15.233 1.00 81.38 86 TYR A CA 1
ATOM 666 C C . TYR A 1 86 ? -70.747 8.257 -14.818 1.00 81.38 86 TYR A C 1
ATOM 668 O O . TYR A 1 86 ? -71.912 8.555 -15.075 1.00 81.38 86 TYR A O 1
ATOM 676 N N . TYR A 1 87 ? -70.420 7.113 -14.205 1.00 83.12 87 TYR A N 1
ATOM 677 C CA . TYR A 1 87 ? -71.400 6.068 -13.877 1.00 83.12 87 TYR A CA 1
ATOM 678 C C . TYR A 1 87 ? -71.848 6.044 -12.421 1.00 83.12 87 TYR A C 1
ATOM 680 O O . TYR A 1 87 ? -72.901 5.474 -12.151 1.00 83.12 87 TYR A O 1
ATOM 688 N N . LEU A 1 88 ? -71.069 6.628 -11.509 1.00 83.06 88 LEU A N 1
ATOM 689 C CA . LEU A 1 88 ? -71.389 6.723 -10.083 1.00 83.06 88 LEU A CA 1
ATOM 690 C C . LEU A 1 88 ? -71.280 8.181 -9.587 1.00 83.06 88 LEU A C 1
ATOM 692 O O . LEU A 1 88 ? -70.614 8.430 -8.575 1.00 83.06 88 LEU A O 1
ATOM 696 N N . PRO A 1 89 ? -71.888 9.165 -10.284 1.00 80.88 89 PRO A N 1
ATOM 697 C CA . PRO A 1 89 ? -71.766 10.585 -9.939 1.00 80.88 89 PRO A CA 1
ATOM 698 C C . PRO A 1 89 ? -72.306 10.926 -8.542 1.00 80.88 89 PRO A C 1
ATOM 700 O O . PRO A 1 89 ? -71.916 11.934 -7.960 1.00 80.88 89 PRO A O 1
ATOM 703 N N . GLU A 1 90 ? -73.199 10.101 -7.995 1.00 79.44 90 GLU A N 1
ATOM 704 C CA . GLU A 1 90 ? -73.746 10.240 -6.646 1.00 79.44 90 GLU A CA 1
ATOM 705 C C . GLU A 1 90 ? -72.750 9.884 -5.529 1.00 79.44 90 GLU A C 1
ATOM 707 O O . GLU A 1 90 ? -72.949 10.305 -4.392 1.00 79.44 90 GLU A O 1
ATOM 712 N N . ILE A 1 91 ? -71.688 9.133 -5.845 1.00 77.31 91 ILE A N 1
ATOM 713 C CA . ILE A 1 91 ? -70.612 8.767 -4.906 1.00 77.31 91 ILE A CA 1
ATOM 714 C C . ILE A 1 91 ? -69.329 9.538 -5.237 1.00 77.31 91 ILE A C 1
ATOM 716 O O . ILE A 1 91 ? -68.636 9.993 -4.332 1.00 77.31 91 ILE A O 1
ATOM 720 N N . TYR A 1 92 ? -69.023 9.705 -6.526 1.00 78.69 92 TYR A N 1
ATOM 721 C CA . TYR A 1 92 ? -67.827 10.390 -7.010 1.00 78.69 92 TYR A CA 1
ATOM 722 C C . TYR A 1 92 ? -68.232 11.603 -7.851 1.00 78.69 92 TYR A C 1
ATOM 724 O O . TYR A 1 92 ? -68.503 11.481 -9.045 1.00 78.69 92 TYR A O 1
ATOM 732 N N . TRP A 1 93 ? -68.243 12.794 -7.253 1.00 74.06 93 TRP A N 1
ATOM 733 C CA . TRP A 1 93 ? -68.527 14.038 -7.973 1.00 74.06 93 TRP A CA 1
ATOM 734 C C . TRP A 1 93 ? -67.250 14.818 -8.314 1.00 74.06 93 TRP A C 1
ATOM 736 O O . TRP A 1 93 ? -66.227 14.717 -7.632 1.00 74.06 93 TRP A O 1
ATOM 746 N N . ARG A 1 94 ? -67.313 15.627 -9.380 1.00 72.56 94 ARG A N 1
ATOM 747 C CA . ARG A 1 94 ? -66.327 16.679 -9.676 1.00 72.56 94 ARG A CA 1
ATOM 748 C C . ARG A 1 94 ? -66.991 18.044 -9.526 1.00 72.56 94 ARG A C 1
ATOM 750 O O . ARG A 1 94 ? -68.082 18.268 -10.050 1.00 72.56 94 ARG A O 1
ATOM 757 N N . ASN A 1 95 ? -66.315 18.957 -8.846 1.00 72.19 95 ASN A N 1
ATOM 758 C CA . ASN A 1 95 ? -66.674 20.365 -8.774 1.00 72.19 95 ASN A CA 1
ATOM 759 C C . ASN A 1 95 ? -66.505 21.038 -10.148 1.00 72.19 95 ASN A C 1
ATOM 761 O O . ASN A 1 95 ? -65.865 20.503 -11.056 1.00 72.19 95 ASN A O 1
ATOM 765 N N . ALA A 1 96 ? -67.067 22.239 -10.311 1.00 67.06 96 ALA A N 1
ATOM 766 C CA . ALA A 1 96 ? -67.025 22.983 -11.576 1.00 67.06 96 ALA A CA 1
ATOM 767 C C . ALA A 1 96 ? -65.598 23.343 -12.048 1.00 67.06 96 ALA A C 1
ATOM 769 O O . ALA A 1 96 ? -65.396 23.631 -13.226 1.00 67.06 96 ALA A O 1
ATOM 770 N N . ASP A 1 97 ? -64.620 23.311 -11.143 1.00 67.62 97 ASP A N 1
ATOM 771 C CA . ASP A 1 97 ? -63.191 23.512 -11.401 1.00 67.62 97 ASP A CA 1
ATOM 772 C C . ASP A 1 97 ? -62.428 22.206 -11.717 1.00 67.62 97 ASP A C 1
ATOM 774 O O . ASP A 1 97 ? -61.231 22.242 -11.990 1.00 67.62 97 ASP A O 1
ATOM 778 N N . GLY A 1 98 ? -63.113 21.056 -11.716 1.00 64.81 98 GLY A N 1
ATOM 779 C CA . GLY A 1 98 ? -62.543 19.732 -11.972 1.00 64.81 98 GLY A CA 1
ATOM 780 C C . GLY A 1 98 ? -61.990 19.011 -10.736 1.00 64.81 98 GLY A C 1
ATOM 781 O O . GLY A 1 98 ? -61.540 17.871 -10.874 1.00 64.81 98 GLY A O 1
ATOM 782 N N . SER A 1 99 ? -62.042 19.630 -9.551 1.00 66.69 99 SER A N 1
ATOM 783 C CA . SER A 1 99 ? -61.600 19.023 -8.288 1.00 66.69 99 SER A CA 1
ATOM 784 C C . SER A 1 99 ? -62.620 18.019 -7.734 1.00 66.69 99 SER A C 1
ATOM 786 O O . SER A 1 99 ? -63.818 18.130 -7.986 1.00 66.69 99 SER A O 1
ATOM 788 N N . SER A 1 100 ? -62.152 17.038 -6.964 1.00 70.62 100 SER A N 1
ATOM 789 C CA . SER A 1 100 ? -62.992 16.103 -6.203 1.00 70.62 100 SER A CA 1
ATOM 790 C C . SER A 1 100 ? -62.514 16.080 -4.758 1.00 70.62 100 SER A C 1
ATOM 792 O O . SER A 1 100 ? -61.313 16.201 -4.513 1.00 70.62 100 SER A O 1
ATOM 794 N N . GLU A 1 101 ? -63.435 15.926 -3.810 1.00 68.38 101 GLU A N 1
ATOM 795 C CA . GLU A 1 101 ? -63.069 15.671 -2.417 1.00 68.38 101 GLU A CA 1
ATOM 796 C C . GLU A 1 101 ? -62.571 14.229 -2.296 1.00 68.38 101 GLU A C 1
ATOM 798 O O . GLU A 1 101 ? -63.285 13.279 -2.621 1.00 68.38 101 GLU A O 1
ATOM 803 N N . TYR A 1 102 ? -61.324 14.074 -1.862 1.00 72.00 102 TYR A N 1
ATOM 804 C CA . TYR A 1 102 ? -60.727 12.778 -1.563 1.00 72.00 102 TYR A CA 1
ATOM 805 C C . TYR A 1 102 ? -60.683 12.594 -0.051 1.00 72.00 102 TYR A C 1
ATOM 807 O O . TYR A 1 102 ? -60.409 13.541 0.685 1.00 72.00 102 TYR A O 1
ATOM 815 N N . THR A 1 103 ? -60.935 11.373 0.416 1.00 70.88 103 THR A N 1
ATOM 816 C CA . THR A 1 103 ? -60.666 11.017 1.809 1.00 70.88 103 THR A CA 1
ATOM 817 C C . THR A 1 103 ? -59.156 11.044 2.026 1.00 70.88 103 THR A C 1
ATOM 819 O O . THR A 1 103 ? -58.431 10.289 1.379 1.00 70.88 103 THR A O 1
ATOM 822 N N . ASP A 1 104 ? -58.689 11.931 2.902 1.00 61.94 104 ASP A N 1
ATOM 823 C CA . ASP A 1 104 ? -57.280 11.994 3.280 1.00 61.94 104 ASP A CA 1
ATOM 824 C C . ASP A 1 104 ? -56.939 10.787 4.171 1.00 61.94 104 ASP A C 1
ATOM 826 O O . ASP A 1 104 ? -57.577 10.564 5.201 1.00 61.94 104 ASP A O 1
ATOM 830 N N . PHE A 1 105 ? -55.958 9.977 3.768 1.00 60.16 105 PHE A N 1
ATOM 831 C CA . PHE A 1 105 ? -55.540 8.755 4.473 1.00 60.16 105 PHE A CA 1
ATOM 832 C C . PHE A 1 105 ? -54.502 9.062 5.566 1.00 60.16 105 PHE A C 1
ATOM 834 O O . PHE A 1 105 ? -53.476 8.392 5.676 1.00 60.16 105 PHE A O 1
ATOM 841 N N . CYS A 1 106 ? -54.754 10.094 6.371 1.00 55.00 106 CYS A N 1
ATOM 842 C CA . CYS A 1 106 ? -53.795 10.622 7.347 1.00 55.00 106 CYS A CA 1
ATOM 843 C C . CYS A 1 106 ? -54.238 10.403 8.808 1.00 55.00 106 CYS A C 1
ATOM 845 O O . CYS A 1 106 ? -53.950 11.221 9.679 1.00 55.00 106 CYS A O 1
ATOM 847 N N . GLU A 1 107 ? -54.967 9.317 9.095 1.00 59.91 107 GLU A N 1
ATOM 848 C CA . GLU A 1 107 ? -55.232 8.903 10.481 1.00 59.91 107 GLU A CA 1
ATOM 849 C C . GLU A 1 107 ? -54.047 8.113 11.061 1.00 59.91 107 GLU A C 1
ATOM 851 O O . GLU A 1 107 ? -53.375 7.350 10.355 1.00 59.91 107 GLU A O 1
ATOM 856 N N . ASP A 1 108 ? -53.806 8.275 12.368 1.00 58.19 108 ASP A N 1
ATOM 857 C CA . ASP A 1 108 ? -52.790 7.519 13.104 1.00 58.19 108 ASP A CA 1
ATOM 858 C C . ASP A 1 108 ? -53.043 6.011 12.901 1.00 58.19 108 ASP A C 1
ATOM 860 O O . ASP A 1 108 ? -54.062 5.471 13.329 1.00 58.19 108 ASP A O 1
ATOM 864 N N . PHE A 1 109 ? -52.095 5.336 12.238 1.00 62.38 109 PHE A N 1
ATOM 865 C CA . PHE A 1 109 ? -52.111 3.900 11.910 1.00 62.38 109 PHE A CA 1
ATOM 866 C C . PHE A 1 109 ? -53.020 3.441 10.756 1.00 62.38 109 PHE A C 1
ATOM 868 O O . PHE A 1 109 ? -53.167 2.235 10.568 1.00 62.38 109 PHE A O 1
ATOM 875 N N . ALA A 1 110 ? -53.532 4.347 9.915 1.00 59.56 110 ALA A N 1
ATOM 876 C CA . ALA A 1 110 ? -54.384 4.013 8.759 1.00 59.56 110 ALA A CA 1
ATOM 877 C C . ALA A 1 110 ? -53.754 3.054 7.719 1.00 59.56 110 ALA A C 1
ATOM 879 O O . ALA A 1 110 ? -54.461 2.491 6.886 1.00 59.56 110 ALA A O 1
ATOM 880 N N . VAL A 1 111 ? -52.430 2.870 7.762 1.00 61.00 111 VAL A N 1
ATOM 881 C CA . VAL A 1 111 ? -51.650 2.005 6.853 1.00 61.00 111 VAL A CA 1
ATOM 882 C C . VAL A 1 111 ? -51.322 0.644 7.487 1.00 61.00 111 VAL A C 1
ATOM 884 O O . VAL A 1 111 ? -50.761 -0.224 6.825 1.00 61.00 111 VAL A O 1
ATOM 887 N N . MET A 1 112 ? -51.638 0.434 8.769 1.00 69.19 112 MET A N 1
ATOM 888 C CA . MET A 1 112 ? -51.336 -0.832 9.436 1.00 69.19 112 MET A CA 1
ATOM 889 C C . MET A 1 112 ? -52.438 -1.860 9.222 1.00 69.19 112 MET A C 1
ATOM 891 O O . MET A 1 112 ? -53.619 -1.585 9.434 1.00 69.19 112 MET A O 1
ATOM 895 N N . ASP A 1 113 ? -52.029 -3.073 8.865 1.00 72.88 113 ASP A N 1
ATOM 896 C CA . ASP A 1 113 ? -52.936 -4.208 8.795 1.00 72.88 113 ASP A CA 1
ATOM 897 C C . ASP A 1 113 ? -53.527 -4.503 10.180 1.00 72.88 113 ASP A C 1
ATOM 899 O O . ASP A 1 113 ? -52.843 -4.449 11.203 1.00 72.88 113 ASP A O 1
ATOM 903 N N . ALA A 1 114 ? -54.808 -4.873 10.225 1.00 77.62 114 ALA A N 1
ATOM 904 C CA . ALA A 1 114 ? -55.490 -5.292 11.454 1.00 77.62 114 ALA A CA 1
ATOM 905 C C . ALA A 1 114 ? -55.076 -6.709 11.914 1.00 77.62 114 ALA A C 1
ATOM 907 O O . ALA A 1 114 ? -55.868 -7.446 12.507 1.00 77.62 114 ALA A O 1
ATOM 908 N N . ASP A 1 115 ? -53.850 -7.117 11.597 1.00 83.06 115 ASP A N 1
ATOM 909 C CA . ASP A 1 115 ? -53.269 -8.396 11.964 1.00 83.06 115 ASP A CA 1
ATOM 910 C C . ASP A 1 115 ? -52.470 -8.276 13.284 1.00 83.06 115 ASP A C 1
ATOM 912 O O . ASP A 1 115 ? -52.228 -7.175 13.795 1.00 83.06 115 ASP A O 1
ATOM 916 N N . PRO A 1 116 ? -52.044 -9.399 13.895 1.00 82.75 116 PRO A N 1
ATOM 917 C CA . PRO A 1 116 ? -51.264 -9.349 15.128 1.00 82.75 116 PRO A CA 1
ATOM 918 C C . PRO A 1 116 ? -49.971 -8.527 15.017 1.00 82.75 116 PRO A C 1
ATOM 920 O O . PRO A 1 116 ? -49.536 -7.961 16.018 1.00 82.75 116 PRO A O 1
ATOM 923 N N . ARG A 1 117 ? -49.347 -8.436 13.832 1.00 81.94 117 ARG A N 1
ATOM 924 C CA . ARG A 1 117 ? -48.102 -7.680 13.629 1.00 81.94 117 ARG A CA 1
ATOM 925 C C . ARG A 1 117 ? -48.362 -6.174 13.626 1.00 81.94 117 ARG A C 1
ATOM 927 O O . ARG A 1 117 ? -47.646 -5.453 14.320 1.00 81.94 117 ARG A O 1
ATOM 934 N N . GLY A 1 118 ? -49.401 -5.717 12.931 1.00 83.56 118 GLY A N 1
ATOM 935 C CA . GLY A 1 118 ? -49.852 -4.329 12.924 1.00 83.56 118 GLY A CA 1
ATOM 936 C C . GLY A 1 118 ? -50.324 -3.869 14.302 1.00 83.56 118 GLY A C 1
ATOM 937 O O . GLY A 1 118 ? -49.960 -2.781 14.744 1.00 83.56 118 GLY A O 1
ATOM 938 N N . LEU A 1 119 ? -51.008 -4.733 15.062 1.00 88.38 119 LEU A N 1
ATOM 939 C CA . LEU A 1 119 ? -51.381 -4.440 16.453 1.00 88.38 119 LEU A CA 1
ATOM 940 C C . LEU A 1 119 ? -50.159 -4.303 17.377 1.00 88.38 119 LEU A C 1
ATOM 942 O O . LEU A 1 119 ? -50.099 -3.367 18.177 1.00 88.38 119 LEU A O 1
ATOM 946 N N . VAL A 1 120 ? -49.156 -5.186 17.255 1.00 88.88 120 VAL A N 1
ATOM 947 C CA . VAL A 1 120 ? -47.888 -5.055 18.000 1.00 88.88 120 VAL A CA 1
ATOM 948 C C . VAL A 1 120 ? -47.165 -3.760 17.621 1.00 88.88 120 VAL A C 1
ATOM 950 O O . VAL A 1 120 ? -46.682 -3.049 18.504 1.00 88.88 120 VAL A O 1
ATOM 953 N N . ALA A 1 121 ? -47.088 -3.433 16.330 1.00 84.50 121 ALA A N 1
ATOM 954 C CA . ALA A 1 121 ? -46.427 -2.227 15.842 1.00 84.50 121 ALA A CA 1
ATOM 955 C C . ALA A 1 121 ? -47.137 -0.941 16.300 1.00 84.50 121 ALA A C 1
ATOM 957 O O . ALA A 1 121 ? -46.470 -0.005 16.749 1.00 84.50 121 ALA A O 1
ATOM 958 N N . SER A 1 122 ? -48.472 -0.909 16.271 1.00 86.00 122 SER A N 1
ATOM 959 C CA . SER A 1 122 ? -49.278 0.208 16.777 1.00 86.00 122 SER A CA 1
ATOM 960 C C . SER A 1 122 ? -49.074 0.399 18.279 1.00 86.00 122 SER A C 1
ATOM 962 O O . SER A 1 122 ? -48.689 1.486 18.714 1.00 86.00 122 SER A O 1
ATOM 964 N N . ALA A 1 123 ? -49.198 -0.672 19.069 1.00 88.75 123 ALA A N 1
ATOM 965 C CA . ALA A 1 123 ? -49.005 -0.607 20.514 1.00 88.75 123 ALA A CA 1
ATOM 966 C C . ALA A 1 123 ? -47.585 -0.145 20.894 1.00 88.75 123 ALA A C 1
ATOM 968 O O . ALA A 1 123 ? -47.415 0.716 21.759 1.00 88.75 123 ALA A O 1
ATOM 969 N N . ARG A 1 124 ? -46.546 -0.650 20.213 1.00 87.62 124 ARG A N 1
ATOM 970 C CA . ARG A 1 124 ? -45.155 -0.213 20.435 1.00 87.62 124 ARG A CA 1
ATOM 971 C C . ARG A 1 124 ? -44.941 1.251 20.049 1.00 87.62 124 ARG A C 1
ATOM 973 O O . ARG A 1 124 ? -44.275 1.970 20.792 1.00 87.62 124 ARG A O 1
ATOM 980 N N . THR A 1 125 ? -45.518 1.697 18.933 1.00 85.50 125 THR A N 1
ATOM 981 C CA . THR A 1 125 ? -45.428 3.093 18.479 1.00 85.50 125 THR A CA 1
ATOM 982 C C . THR A 1 125 ? -46.090 4.046 19.473 1.00 85.50 125 THR A C 1
ATOM 984 O O . THR A 1 125 ? -45.493 5.066 19.808 1.00 85.50 125 THR A O 1
ATOM 987 N N . GLN A 1 126 ? -47.259 3.693 20.021 1.00 85.88 126 GLN A N 1
ATOM 988 C CA . GLN A 1 126 ? -47.936 4.504 21.041 1.00 85.88 126 GLN A CA 1
ATOM 989 C C . GLN A 1 126 ? -47.101 4.655 22.317 1.00 85.88 126 GLN A C 1
ATOM 991 O O . GLN A 1 126 ? -46.986 5.755 22.856 1.00 85.88 126 GLN A O 1
ATOM 996 N N . ILE A 1 127 ? -46.468 3.570 22.777 1.00 86.00 127 ILE A N 1
ATOM 997 C CA . ILE A 1 127 ? -45.573 3.608 23.943 1.00 86.00 127 ILE A CA 1
ATOM 998 C C . ILE A 1 127 ? -44.347 4.485 23.651 1.00 86.00 127 ILE A C 1
ATOM 1000 O O . ILE A 1 127 ? -44.001 5.346 24.458 1.00 86.00 127 ILE A O 1
ATOM 1004 N N . ALA A 1 128 ? -43.703 4.306 22.493 1.00 83.25 128 ALA A N 1
ATOM 1005 C CA . ALA A 1 128 ? -42.523 5.080 22.110 1.00 83.25 128 ALA A CA 1
ATOM 1006 C C . ALA A 1 128 ? -42.828 6.581 21.965 1.00 83.25 128 ALA A C 1
ATOM 1008 O O . ALA A 1 128 ? -42.063 7.412 22.458 1.00 83.25 128 ALA A O 1
ATOM 1009 N N . ARG A 1 129 ? -43.962 6.927 21.342 1.00 81.19 129 ARG A N 1
ATOM 1010 C CA . ARG A 1 129 ? -44.429 8.308 21.172 1.00 81.19 129 ARG A CA 1
ATOM 1011 C C . ARG A 1 129 ? -44.708 8.972 22.516 1.00 81.19 129 ARG A C 1
ATOM 1013 O O . ARG A 1 129 ? -44.199 10.059 22.763 1.00 81.19 129 ARG A O 1
ATOM 1020 N N . ALA A 1 130 ? -45.418 8.286 23.413 1.00 82.56 130 ALA A N 1
ATOM 1021 C CA . ALA A 1 130 ? -45.696 8.801 24.751 1.00 82.56 130 ALA A CA 1
ATOM 1022 C C . ALA A 1 130 ? -44.412 9.074 25.554 1.00 82.56 130 ALA A C 1
ATOM 1024 O O . ALA A 1 130 ? -44.332 10.087 26.243 1.00 82.56 130 ALA A O 1
ATOM 1025 N N . ILE A 1 131 ? -43.396 8.207 25.441 1.00 79.62 131 ILE A N 1
ATOM 1026 C CA . ILE A 1 131 ? -42.087 8.414 26.080 1.00 79.62 131 ILE A CA 1
ATOM 1027 C C . ILE A 1 131 ? -41.384 9.644 25.495 1.00 79.62 131 ILE A C 1
ATOM 1029 O O . ILE A 1 131 ? -40.887 10.472 26.256 1.00 79.62 131 ILE A O 1
ATOM 1033 N N . TYR A 1 132 ? -41.351 9.772 24.165 1.00 77.56 132 TYR A N 1
ATOM 1034 C CA . TYR A 1 132 ? -40.683 10.881 23.479 1.00 77.56 132 TYR A CA 1
ATOM 1035 C C . TYR A 1 132 ? -41.323 12.242 23.785 1.00 77.56 132 TYR A C 1
ATOM 1037 O O . TYR A 1 132 ? -40.616 13.223 23.990 1.00 77.56 132 TYR A O 1
ATOM 1045 N N . GLU A 1 133 ? -42.654 12.296 23.843 1.00 75.62 133 GLU A N 1
ATOM 1046 C CA . GLU A 1 133 ? -43.416 13.519 24.127 1.00 75.62 133 GLU A CA 1
ATOM 1047 C C . GLU A 1 133 ? -43.410 13.899 25.624 1.00 75.62 133 GLU A C 1
ATOM 1049 O O . GLU A 1 133 ? -43.842 14.994 25.985 1.00 75.62 133 GLU A O 1
ATOM 1054 N N . SER A 1 134 ? -42.912 13.030 26.514 1.00 70.38 134 SER A N 1
ATOM 1055 C CA . SER A 1 134 ? -42.859 13.295 27.956 1.00 70.38 134 SER A CA 1
ATOM 1056 C C . SER A 1 134 ? -41.535 13.944 28.393 1.00 70.38 134 SER A C 1
ATOM 1058 O O . SER A 1 134 ? -40.476 13.327 28.327 1.00 70.38 134 SER A O 1
ATOM 1060 N N . GLU A 1 135 ? -41.581 15.175 28.923 1.00 59.03 135 GLU A N 1
ATOM 1061 C CA . GLU A 1 135 ? -40.411 15.823 29.559 1.00 59.03 135 GLU A CA 1
ATOM 1062 C C . GLU A 1 135 ? -40.097 15.251 30.959 1.00 59.03 135 GLU A C 1
ATOM 1064 O O . GLU A 1 135 ? -38.979 15.387 31.451 1.00 59.03 135 GLU A O 1
ATOM 1069 N N . ASN A 1 136 ? -41.067 14.587 31.603 1.00 58.09 136 ASN A N 1
ATOM 1070 C CA . ASN A 1 136 ? -40.940 13.966 32.925 1.00 58.09 136 ASN A CA 1
ATOM 1071 C C . ASN A 1 136 ? -41.534 12.549 32.914 1.00 58.09 136 ASN A C 1
ATOM 1073 O O . ASN A 1 136 ? -42.750 12.370 32.853 1.00 58.09 136 ASN A O 1
ATOM 1077 N N . SER A 1 137 ? -40.673 11.539 33.047 1.00 59.34 137 SER A N 1
ATOM 1078 C CA . SER A 1 137 ? -41.018 10.110 32.957 1.00 59.34 137 SER A CA 1
ATOM 1079 C C . SER A 1 137 ? -41.934 9.587 34.074 1.00 59.34 137 SER A C 1
ATOM 1081 O O . SER A 1 137 ? -42.472 8.488 33.963 1.00 59.34 137 SER A O 1
ATOM 1083 N N . HIS A 1 138 ? -42.139 10.357 35.145 1.00 59.34 138 HIS A N 1
ATOM 1084 C CA . HIS A 1 138 ? -42.859 9.908 36.339 1.00 59.34 138 HIS A CA 1
ATOM 1085 C C . HIS A 1 138 ? -44.390 9.787 36.186 1.00 59.34 138 HIS A C 1
ATOM 1087 O O . HIS A 1 138 ? -45.001 9.145 37.032 1.00 59.34 138 HIS A O 1
ATOM 1093 N N . ASN A 1 139 ? -45.003 10.323 35.117 1.00 63.78 139 ASN A N 1
ATOM 1094 C CA . ASN A 1 139 ? -46.461 10.250 34.879 1.00 63.78 139 ASN A CA 1
ATOM 1095 C C . ASN A 1 139 ? -46.866 9.369 33.677 1.00 63.78 139 ASN A C 1
ATOM 1097 O O . ASN A 1 139 ? -48.038 9.338 33.298 1.00 63.78 139 ASN A O 1
ATOM 1101 N N . LEU A 1 140 ? -45.925 8.639 33.066 1.00 68.25 140 LEU A N 1
ATOM 1102 C CA . LEU A 1 140 ? -46.212 7.750 31.928 1.00 68.25 140 LEU A CA 1
ATOM 1103 C C . LEU A 1 140 ? -47.164 6.606 32.308 1.00 68.25 140 LEU A C 1
ATOM 1105 O O . LEU A 1 140 ? -48.029 6.236 31.515 1.00 68.25 140 LEU A O 1
ATOM 1109 N N . ASP A 1 141 ? -47.059 6.117 33.546 1.00 67.81 141 ASP A N 1
ATOM 1110 C CA . ASP A 1 141 ? -47.899 5.045 34.088 1.00 67.81 141 ASP A CA 1
ATOM 1111 C C . ASP A 1 141 ? -49.361 5.460 34.282 1.00 67.81 141 ASP A C 1
ATOM 1113 O O . ASP A 1 141 ? -50.214 4.599 34.482 1.00 67.81 141 ASP A O 1
ATOM 1117 N N . GLU A 1 142 ? -49.689 6.754 34.227 1.00 73.75 142 GLU A N 1
ATOM 1118 C CA . GLU A 1 142 ? -51.068 7.244 34.313 1.00 73.75 142 GLU A CA 1
ATOM 1119 C C . GLU A 1 142 ? -51.704 7.475 32.938 1.00 73.75 142 GLU A C 1
ATOM 1121 O O . GLU A 1 142 ? -52.928 7.600 32.852 1.00 73.75 142 GLU A O 1
ATOM 1126 N N . ASN A 1 143 ? -50.914 7.453 31.857 1.00 82.69 143 ASN A N 1
ATOM 1127 C CA . ASN A 1 143 ? -51.407 7.709 30.510 1.00 82.69 143 ASN A CA 1
ATOM 1128 C C . ASN A 1 143 ? -52.320 6.553 30.032 1.00 82.69 143 ASN A C 1
ATOM 1130 O O . ASN A 1 143 ? -51.861 5.411 29.911 1.00 82.69 143 ASN A O 1
ATOM 1134 N N . PRO A 1 144 ? -53.610 6.818 29.736 1.00 85.31 144 PRO A N 1
ATOM 1135 C CA . PRO A 1 144 ? -54.557 5.781 29.332 1.00 85.31 144 PRO A CA 1
ATOM 1136 C C . PRO A 1 144 ? -54.154 5.090 28.023 1.00 85.31 144 PRO A C 1
ATOM 1138 O O . PRO A 1 144 ? -54.339 3.882 27.902 1.00 85.31 144 PRO A O 1
ATOM 1141 N N . THR A 1 145 ? -53.532 5.812 27.089 1.00 83.62 145 THR A N 1
ATOM 1142 C CA . THR A 1 145 ? -53.053 5.271 25.809 1.00 83.62 145 THR A CA 1
ATOM 1143 C C . THR A 1 145 ? -51.893 4.296 26.012 1.00 83.62 145 THR A C 1
ATOM 1145 O O . THR A 1 145 ? -51.832 3.252 25.367 1.00 83.62 145 THR A O 1
ATOM 1148 N N . VAL A 1 146 ? -50.991 4.593 26.954 1.00 86.56 146 VAL A N 1
ATOM 1149 C CA . VAL A 1 146 ? -49.878 3.694 27.309 1.00 86.56 146 VAL A CA 1
ATOM 1150 C C . VAL A 1 146 ? -50.404 2.434 27.997 1.00 86.56 146 VAL A C 1
ATOM 1152 O O . VAL A 1 146 ? -49.971 1.331 27.669 1.00 86.56 146 VAL A O 1
ATOM 1155 N N . LYS A 1 147 ? -51.378 2.569 28.909 1.00 89.00 147 LYS A N 1
ATOM 1156 C CA . LYS A 1 147 ? -52.023 1.417 29.565 1.00 89.00 147 LYS A CA 1
ATOM 1157 C C . LYS A 1 147 ? -52.727 0.502 28.572 1.00 89.00 147 LYS A C 1
ATOM 1159 O O . LYS A 1 147 ? -52.606 -0.718 28.688 1.00 89.00 147 LYS A O 1
ATOM 1164 N N . ASP A 1 148 ? -53.449 1.076 27.616 1.00 90.25 148 ASP A N 1
ATOM 1165 C CA . ASP A 1 148 ? -54.142 0.316 26.578 1.00 90.25 148 ASP A CA 1
ATOM 1166 C C . ASP A 1 148 ? -53.142 -0.442 25.691 1.00 90.25 148 ASP A C 1
ATOM 1168 O O . ASP A 1 148 ? -53.232 -1.663 25.556 1.00 90.25 148 ASP A O 1
ATOM 1172 N N . ALA A 1 149 ? -52.088 0.236 25.225 1.00 90.44 149 ALA A N 1
ATOM 1173 C CA . ALA A 1 149 ? -51.016 -0.382 24.446 1.00 90.44 149 ALA A CA 1
ATOM 1174 C C . ALA A 1 149 ? -50.305 -1.526 25.199 1.00 90.44 149 ALA A C 1
ATOM 1176 O O . ALA A 1 149 ? -50.069 -2.597 24.636 1.00 90.44 149 ALA A O 1
ATOM 1177 N N . LEU A 1 150 ? -49.999 -1.348 26.489 1.00 90.88 150 LEU A N 1
ATOM 1178 C CA . LEU A 1 150 ? -49.414 -2.405 27.325 1.00 90.88 150 LEU A CA 1
ATOM 1179 C C . LEU A 1 150 ? -50.375 -3.581 27.537 1.00 90.88 150 LEU A C 1
ATOM 1181 O O . LEU A 1 150 ? -49.948 -4.737 27.565 1.00 90.88 150 LEU A O 1
ATOM 1185 N N . THR A 1 151 ? -51.672 -3.305 27.674 1.00 92.88 151 THR A N 1
ATOM 1186 C CA . THR A 1 151 ? -52.709 -4.337 27.801 1.00 92.88 151 THR A CA 1
ATOM 1187 C C . THR A 1 151 ? -52.821 -5.146 26.511 1.00 92.88 151 THR A C 1
ATOM 1189 O O . THR A 1 151 ? -52.839 -6.376 26.569 1.00 92.88 151 THR A O 1
ATOM 1192 N N . ALA A 1 152 ? -52.800 -4.481 25.353 1.00 91.25 152 ALA A N 1
ATOM 1193 C CA . ALA A 1 152 ? -52.784 -5.124 24.045 1.00 91.25 152 ALA A CA 1
ATOM 1194 C C . ALA A 1 152 ? -51.543 -6.013 23.863 1.00 91.25 152 ALA A C 1
ATOM 1196 O O . ALA A 1 152 ? -51.677 -7.182 23.503 1.00 91.25 152 ALA A O 1
ATOM 1197 N N . LEU A 1 153 ? -50.342 -5.518 24.193 1.00 93.00 153 LEU A N 1
ATOM 1198 C CA . LEU A 1 153 ? -49.109 -6.315 24.122 1.00 93.00 153 LEU A CA 1
ATOM 1199 C C . LEU A 1 153 ? -49.147 -7.534 25.051 1.00 93.00 153 LEU A C 1
ATOM 1201 O O . LEU A 1 153 ? -48.769 -8.630 24.638 1.00 93.00 153 LEU A O 1
ATOM 1205 N N . ASN A 1 154 ? -49.645 -7.383 26.281 1.00 94.00 154 ASN A N 1
ATOM 1206 C CA . ASN A 1 154 ? -49.800 -8.505 27.209 1.00 94.00 154 ASN A CA 1
ATOM 1207 C C . ASN A 1 154 ? -50.820 -9.534 26.711 1.00 94.00 154 ASN A C 1
ATOM 1209 O O . ASN A 1 154 ? -50.583 -10.737 26.825 1.00 94.00 154 ASN A O 1
ATOM 1213 N N . LEU A 1 155 ? -51.937 -9.085 26.137 1.00 94.12 155 LEU A N 1
ATOM 1214 C CA . LEU A 1 155 ? -52.934 -9.975 25.553 1.00 94.12 155 LEU A CA 1
ATOM 1215 C C . LEU A 1 155 ? -52.340 -10.762 24.379 1.00 94.12 155 LEU A C 1
ATOM 1217 O O . LEU A 1 155 ? -52.487 -11.982 24.330 1.00 94.12 155 LEU A O 1
ATOM 1221 N N . LEU A 1 156 ? -51.629 -10.091 23.471 1.00 93.00 156 LEU A N 1
ATOM 1222 C CA . LEU A 1 156 ? -50.988 -10.716 22.312 1.00 93.00 156 LEU A CA 1
ATOM 1223 C C . LEU A 1 156 ? -49.897 -11.707 22.746 1.00 93.00 156 LEU A C 1
ATOM 1225 O O . LEU A 1 156 ? -49.883 -12.845 22.276 1.00 93.00 156 LEU A O 1
ATOM 1229 N N . LYS A 1 157 ? -49.059 -11.329 23.720 1.00 93.88 157 LYS A N 1
ATOM 1230 C CA . LYS A 1 157 ? -48.059 -12.215 24.336 1.00 93.88 157 LYS A CA 1
ATOM 1231 C C . LYS A 1 157 ? -48.702 -13.481 24.907 1.00 93.88 157 LYS A C 1
ATOM 1233 O O . LYS A 1 157 ? -48.246 -14.583 24.620 1.00 93.88 157 LYS A O 1
ATOM 1238 N N . ASN A 1 158 ? -49.772 -13.337 25.691 1.00 93.69 158 ASN A N 1
ATOM 1239 C CA . ASN A 1 158 ? -50.448 -14.468 26.337 1.00 93.69 158 ASN A CA 1
ATOM 1240 C C . ASN A 1 158 ? -51.142 -15.409 25.340 1.00 93.69 158 ASN A C 1
ATOM 1242 O O . ASN A 1 158 ? -51.400 -16.562 25.676 1.00 93.69 158 ASN A O 1
ATOM 1246 N N . ASN A 1 159 ? -51.421 -14.936 24.124 1.00 92.81 159 ASN A N 1
ATOM 1247 C CA . ASN A 1 159 ? -52.012 -15.727 23.045 1.00 92.81 159 ASN A CA 1
ATOM 1248 C C . ASN A 1 159 ? -50.973 -16.229 22.021 1.00 92.81 159 ASN A C 1
ATOM 1250 O O . ASN A 1 159 ? -51.350 -16.686 20.946 1.00 92.81 159 ASN A O 1
ATOM 1254 N N . GLY A 1 160 ? -49.675 -16.179 22.349 1.00 87.69 160 GLY A N 1
ATOM 1255 C CA . GLY A 1 160 ? -48.614 -16.796 21.543 1.00 87.69 160 GLY A CA 1
ATOM 1256 C C . GLY A 1 160 ? -48.044 -15.920 20.425 1.00 87.69 160 GLY A C 1
ATOM 1257 O O . GLY A 1 160 ? -47.407 -16.440 19.513 1.00 87.69 160 GLY A O 1
ATOM 1258 N N . VAL A 1 161 ? -48.254 -14.600 20.465 1.00 89.19 161 VAL A N 1
ATOM 1259 C CA . VAL A 1 161 ? -47.590 -13.668 19.541 1.00 89.19 161 VAL A CA 1
ATOM 1260 C C . VAL A 1 161 ? -46.213 -13.312 20.101 1.00 89.19 161 VAL A C 1
ATOM 1262 O O . VAL A 1 161 ? -46.079 -12.422 20.942 1.00 89.19 161 VAL A O 1
ATOM 1265 N N . ASP A 1 162 ? -45.179 -14.005 19.625 1.00 83.81 162 ASP A N 1
ATOM 1266 C CA . ASP A 1 162 ? -43.812 -13.875 20.148 1.00 83.81 162 ASP A CA 1
ATOM 1267 C C . ASP A 1 162 ? -43.256 -12.449 20.066 1.00 83.81 162 ASP A C 1
ATOM 1269 O O . ASP A 1 162 ? -42.590 -12.000 20.998 1.00 83.81 162 ASP A O 1
ATOM 1273 N N . SER A 1 163 ? -43.571 -11.710 18.999 1.00 83.81 163 SER A N 1
ATOM 1274 C CA . SER A 1 163 ? -43.124 -10.324 18.798 1.00 83.81 163 SER A CA 1
ATOM 1275 C C . SER A 1 163 ? -43.758 -9.323 19.774 1.00 83.81 163 SER A C 1
ATOM 1277 O O . SER A 1 163 ? -43.239 -8.219 19.943 1.00 83.81 163 SER A O 1
ATOM 1279 N N . ALA A 1 164 ? -44.850 -9.687 20.457 1.00 88.00 164 ALA A N 1
ATOM 1280 C CA . ALA A 1 164 ? -45.452 -8.869 21.510 1.00 88.00 164 ALA A CA 1
ATOM 1281 C C . ALA A 1 164 ? -44.688 -8.976 22.839 1.00 88.00 164 ALA A C 1
ATOM 1283 O O . ALA A 1 164 ? -44.814 -8.105 23.698 1.00 88.00 164 ALA A O 1
ATOM 1284 N N . ASN A 1 165 ? -43.887 -10.031 23.019 1.00 86.62 165 ASN A N 1
ATOM 1285 C CA . ASN A 1 165 ? -43.130 -10.258 24.238 1.00 86.62 165 ASN A CA 1
ATOM 1286 C C . ASN A 1 165 ? -41.866 -9.378 24.259 1.00 86.62 165 ASN A C 1
ATOM 1288 O O . ASN A 1 165 ? -40.982 -9.608 23.434 1.00 86.62 165 ASN A O 1
ATOM 1292 N N . PRO A 1 166 ? -41.703 -8.448 25.226 1.00 83.12 166 PRO A N 1
ATOM 1293 C CA . PRO A 1 166 ? -40.509 -7.593 25.315 1.00 83.12 166 PRO A CA 1
ATOM 1294 C C . PRO A 1 166 ? -39.202 -8.379 25.413 1.00 83.12 166 PRO A C 1
ATOM 1296 O O . PRO A 1 166 ? -38.130 -7.914 25.043 1.00 83.12 166 PRO A O 1
ATOM 1299 N N . GLU A 1 167 ? -39.301 -9.607 25.910 1.00 80.81 167 GLU A N 1
ATOM 1300 C CA . GLU A 1 167 ? -38.202 -10.546 26.014 1.00 80.81 167 GLU A CA 1
ATOM 1301 C C . GLU A 1 167 ? -37.653 -11.058 24.680 1.00 80.81 167 GLU A C 1
ATOM 1303 O O . GLU A 1 167 ? -36.518 -11.534 24.655 1.00 80.81 167 GLU A O 1
ATOM 1308 N N . ASN A 1 168 ? -38.450 -10.970 23.622 1.00 78.81 168 ASN A N 1
ATOM 1309 C CA . ASN A 1 168 ? -38.119 -11.404 22.271 1.00 78.81 168 ASN A CA 1
ATOM 1310 C C . ASN A 1 168 ? -37.893 -10.204 21.343 1.00 78.81 168 ASN A C 1
ATOM 1312 O O . ASN A 1 168 ? -37.751 -10.384 20.139 1.00 78.81 168 ASN A O 1
ATOM 1316 N N . TRP A 1 169 ? -37.919 -8.975 21.869 1.00 81.12 169 TRP A N 1
ATOM 1317 C CA . TRP A 1 169 ? -37.663 -7.797 21.055 1.00 81.12 169 TRP A CA 1
ATOM 1318 C C . TRP A 1 169 ? -36.187 -7.730 20.706 1.00 81.12 169 TRP A C 1
ATOM 1320 O O . TRP A 1 169 ? -35.322 -7.724 21.590 1.00 81.12 169 TRP A O 1
ATOM 1330 N N . ASP A 1 170 ? -35.918 -7.608 19.413 1.00 68.25 170 ASP A N 1
ATOM 1331 C CA . ASP A 1 170 ? -34.577 -7.343 18.929 1.00 68.25 170 ASP A CA 1
ATOM 1332 C C . ASP A 1 170 ? -34.014 -6.091 19.613 1.00 68.25 170 ASP A C 1
ATOM 1334 O O . ASP A 1 170 ? -34.717 -5.105 19.858 1.00 68.25 170 ASP A O 1
ATOM 1338 N N . PHE A 1 171 ? -32.724 -6.141 19.947 1.00 60.91 171 PHE A N 1
ATOM 1339 C CA . PHE A 1 171 ? -31.966 -5.032 20.539 1.00 60.91 171 PHE A CA 1
ATOM 1340 C C . PHE A 1 171 ? -32.365 -4.610 21.969 1.00 60.91 171 PHE A C 1
ATOM 1342 O O . PHE A 1 171 ? -31.717 -3.723 22.534 1.00 60.91 171 PHE A O 1
ATOM 1349 N N . ILE A 1 172 ? -33.331 -5.271 22.625 1.00 64.19 172 ILE A N 1
ATOM 1350 C CA . ILE A 1 172 ? -33.494 -5.142 24.080 1.00 64.19 172 ILE A CA 1
ATOM 1351 C C . ILE A 1 172 ? -32.325 -5.861 24.761 1.00 64.19 172 ILE A C 1
ATOM 1353 O O . ILE A 1 172 ? -32.118 -7.061 24.589 1.00 64.19 172 ILE A O 1
ATOM 1357 N N . ARG A 1 173 ? -31.523 -5.091 25.515 1.00 53.00 173 ARG A N 1
ATOM 1358 C CA . ARG A 1 173 ? -30.287 -5.509 26.205 1.00 53.00 173 ARG A CA 1
ATOM 1359 C C . ARG A 1 173 ? -30.527 -6.682 27.160 1.00 53.00 173 ARG A C 1
ATOM 1361 O O . ARG A 1 173 ? -30.589 -6.484 28.370 1.00 53.00 173 ARG A O 1
ATOM 1368 N N . LYS A 1 174 ? -30.611 -7.910 26.656 1.00 51.94 174 LYS A N 1
ATOM 1369 C CA . LYS A 1 174 ? -30.771 -9.063 27.539 1.00 51.94 174 LYS A CA 1
ATOM 1370 C C . LYS A 1 174 ? -29.462 -9.533 28.160 1.00 51.94 174 LYS A C 1
ATOM 1372 O O . LYS A 1 174 ? -29.503 -9.938 29.306 1.00 51.94 174 LYS A O 1
ATOM 1377 N N . ASN A 1 175 ? -28.302 -9.428 27.501 1.00 47.44 175 ASN A N 1
ATOM 1378 C CA . ASN A 1 175 ? -27.071 -10.057 28.014 1.00 47.44 175 ASN A CA 1
ATOM 1379 C C . ASN A 1 175 ? -25.757 -9.425 27.497 1.00 47.44 175 ASN A C 1
ATOM 1381 O O . ASN A 1 175 ? -24.893 -10.135 27.002 1.00 47.44 175 ASN A O 1
ATOM 1385 N N . TYR A 1 176 ? -25.567 -8.104 27.601 1.00 49.09 176 TYR A N 1
ATOM 1386 C CA . TYR A 1 176 ? -24.215 -7.516 27.432 1.00 49.09 176 TYR A CA 1
ATOM 1387 C C . TYR A 1 176 ? -23.417 -7.448 28.748 1.00 49.09 176 TYR A C 1
ATOM 1389 O O . TYR A 1 176 ? -22.207 -7.247 28.722 1.00 49.09 176 TYR A O 1
ATOM 1397 N N . GLY A 1 177 ? -24.087 -7.605 29.899 1.00 41.56 177 GLY A N 1
ATOM 1398 C CA . GLY A 1 177 ? -23.465 -7.574 31.231 1.00 41.56 177 GLY A CA 1
ATOM 1399 C C . GLY A 1 177 ? -23.376 -8.933 31.931 1.00 41.56 177 GLY A C 1
ATOM 1400 O O . GLY A 1 177 ? -22.512 -9.115 32.787 1.00 41.56 177 GLY A O 1
ATOM 1401 N N . SER A 1 178 ? -24.223 -9.905 31.570 1.00 40.66 178 SER A N 1
ATOM 1402 C CA . SER A 1 178 ? -23.934 -11.293 31.920 1.00 40.66 178 SER A CA 1
ATOM 1403 C C . SER A 1 178 ? -22.851 -11.741 30.951 1.00 40.66 178 SER A C 1
ATOM 1405 O O . SER A 1 178 ? -22.980 -11.555 29.740 1.00 40.66 178 SER A O 1
ATOM 1407 N N . LYS A 1 179 ? -21.740 -12.250 31.485 1.00 40.62 179 LYS A N 1
ATOM 1408 C CA . LYS A 1 179 ? -20.779 -13.017 30.701 1.00 40.62 179 LYS A CA 1
ATOM 1409 C C . LYS A 1 179 ? -21.594 -14.109 30.018 1.00 40.62 179 LYS A C 1
ATOM 1411 O O . LYS A 1 179 ? -21.909 -15.110 30.655 1.00 40.62 179 LYS A O 1
ATOM 1416 N N . THR A 1 180 ? -21.995 -13.888 28.767 1.00 37.94 180 THR A N 1
ATOM 1417 C CA . THR A 1 180 ? -22.387 -14.982 27.889 1.00 37.94 180 THR A CA 1
ATOM 1418 C C . THR A 1 180 ? -21.250 -15.962 28.042 1.00 37.94 180 THR A C 1
ATOM 1420 O O . THR A 1 180 ? -20.101 -15.533 27.921 1.00 37.94 180 THR A O 1
ATOM 1423 N N . GLU A 1 181 ? -21.557 -17.186 28.465 1.00 40.38 181 GLU A N 1
ATOM 1424 C CA . GLU A 1 181 ? -20.572 -18.242 28.612 1.00 40.38 181 GLU A CA 1
ATOM 1425 C C . GLU A 1 181 ? -19.744 -18.238 27.332 1.00 40.38 181 GLU A C 1
ATOM 1427 O O . GLU A 1 181 ? -20.185 -18.691 26.273 1.00 40.38 181 GLU A O 1
ATOM 1432 N N . GLU A 1 182 ? -18.561 -17.621 27.418 1.00 39.25 182 GLU A N 1
ATOM 1433 C CA . GLU A 1 182 ? -17.476 -17.869 26.506 1.00 39.25 182 GLU A CA 1
ATOM 1434 C C . GLU A 1 182 ? -17.392 -19.379 26.581 1.00 39.25 182 GLU A C 1
ATOM 1436 O O . GLU A 1 182 ? -16.991 -19.917 27.615 1.00 39.25 182 GLU A O 1
ATOM 1441 N N . LYS A 1 183 ? -17.873 -20.072 25.541 1.00 35.38 183 LYS A N 1
ATOM 1442 C CA . LYS A 1 183 ? -17.433 -21.431 25.287 1.00 35.38 183 LYS A CA 1
ATOM 1443 C C . LYS A 1 183 ? -15.931 -21.297 25.311 1.00 35.38 183 LYS A C 1
ATOM 1445 O O . LYS A 1 183 ? -15.339 -20.753 24.379 1.00 35.38 183 LYS A O 1
ATOM 1450 N N . SER A 1 184 ? -15.367 -21.660 26.454 1.00 32.12 184 SER A N 1
ATOM 1451 C CA . SER A 1 184 ? -13.956 -21.704 26.707 1.00 32.12 184 SER A CA 1
ATOM 1452 C C . SER A 1 184 ? -13.455 -22.640 25.637 1.00 32.12 184 SER A C 1
ATOM 1454 O O . SER A 1 184 ? -13.637 -23.850 25.732 1.00 32.12 184 SER A O 1
ATOM 1456 N N . ILE A 1 185 ? -12.935 -22.060 24.560 1.00 36.72 185 ILE A N 1
ATOM 1457 C CA . ILE A 1 185 ? -12.029 -22.761 23.677 1.00 36.72 185 ILE A CA 1
ATOM 1458 C C . ILE A 1 185 ? -10.889 -23.119 24.619 1.00 36.72 185 ILE A C 1
ATOM 1460 O O . ILE A 1 185 ? -10.117 -22.259 25.048 1.00 36.72 185 ILE A O 1
ATOM 1464 N N . GLU A 1 186 ? -10.953 -24.353 25.099 1.00 32.97 186 GLU A N 1
ATOM 1465 C CA . GLU A 1 186 ? -10.064 -24.904 26.095 1.00 32.97 186 GLU A CA 1
ATOM 1466 C C . GLU A 1 186 ? -8.630 -24.762 25.582 1.00 32.97 186 GLU A C 1
ATOM 1468 O O . GLU A 1 186 ? -8.290 -25.247 24.508 1.00 32.97 186 GLU A O 1
ATOM 1473 N N . ASN A 1 187 ? -7.804 -24.077 26.373 1.00 35.88 187 ASN A N 1
ATOM 1474 C CA . ASN A 1 187 ? -6.375 -24.334 26.521 1.00 35.88 187 ASN A CA 1
ATOM 1475 C C . ASN A 1 187 ? -5.550 -24.564 25.241 1.00 35.88 187 ASN A C 1
ATOM 1477 O O . ASN A 1 187 ? -4.876 -25.580 25.104 1.00 35.88 187 ASN A O 1
ATOM 1481 N N . GLU A 1 188 ? -5.424 -23.533 24.413 1.00 36.66 188 GLU A N 1
ATOM 1482 C CA . GLU A 1 188 ? -4.091 -23.167 23.932 1.00 36.66 188 GLU A CA 1
ATOM 1483 C C . GLU A 1 188 ? -3.714 -21.887 24.668 1.00 36.66 188 GLU A C 1
ATOM 1485 O O . GLU A 1 188 ? -4.505 -20.946 24.724 1.00 36.66 188 GLU A O 1
ATOM 1490 N N . SER A 1 189 ? -2.544 -21.865 25.310 1.00 40.66 189 SER A N 1
ATOM 1491 C CA . SER A 1 189 ? -1.958 -20.668 25.918 1.00 40.66 189 SER A CA 1
ATOM 1492 C C . SER A 1 189 ? -2.296 -19.444 25.063 1.00 40.66 189 SER A C 1
ATOM 1494 O O . SER A 1 189 ? -1.836 -19.400 23.921 1.00 40.66 189 SER A O 1
ATOM 1496 N N . LYS A 1 190 ? -3.126 -18.506 25.559 1.00 50.50 190 LYS A N 1
ATOM 1497 C CA . LYS A 1 190 ? -3.484 -17.265 24.847 1.00 50.50 190 LYS A CA 1
ATOM 1498 C C . LYS A 1 190 ? -2.193 -16.495 24.589 1.00 50.50 190 LYS A C 1
ATOM 1500 O O . LYS A 1 190 ? -1.813 -15.621 25.361 1.00 50.50 190 LYS A O 1
ATOM 1505 N N . SER A 1 191 ? -1.475 -16.844 23.529 1.00 59.12 191 SER A N 1
ATOM 1506 C CA . SER A 1 191 ? -0.315 -16.095 23.104 1.00 59.12 191 SER A CA 1
ATOM 1507 C C . SER A 1 191 ? -0.849 -14.713 22.781 1.00 59.12 191 SER A C 1
ATOM 1509 O O . SER A 1 191 ? -1.760 -14.590 21.958 1.00 59.12 191 SER A O 1
ATOM 1511 N N . ASN A 1 192 ? -0.310 -13.668 23.407 1.00 86.00 192 ASN A N 1
ATOM 1512 C CA . ASN A 1 192 ? -0.621 -12.282 23.063 1.00 86.00 192 ASN A CA 1
ATOM 1513 C C . ASN A 1 192 ? -0.045 -11.897 21.688 1.00 86.00 192 ASN A C 1
ATOM 1515 O O . ASN A 1 192 ? 0.334 -10.762 21.460 1.00 86.00 192 ASN A O 1
ATOM 1519 N N . LEU A 1 193 ? -0.002 -12.850 20.759 1.00 92.62 193 LEU A N 1
ATOM 1520 C CA . LEU A 1 193 ? 0.534 -12.751 19.424 1.00 92.62 193 LEU A CA 1
ATOM 1521 C C . LEU A 1 193 ? -0.604 -12.579 18.418 1.00 92.62 193 LEU A C 1
ATOM 1523 O O . LEU A 1 193 ? -1.465 -13.447 18.291 1.00 92.62 193 LEU A O 1
ATOM 1527 N N . VAL A 1 194 ? -0.582 -11.481 17.670 1.00 92.62 194 VAL A N 1
ATOM 1528 C CA . VAL A 1 194 ? -1.541 -11.207 16.594 1.00 92.62 194 VAL A CA 1
ATOM 1529 C C . VAL A 1 194 ? -0.825 -11.287 15.258 1.00 92.62 194 VAL A C 1
ATOM 1531 O O . VAL A 1 194 ? 0.185 -10.618 15.061 1.00 92.62 194 VAL A O 1
ATOM 1534 N N . THR A 1 195 ? -1.352 -12.092 14.335 1.00 93.38 195 THR A N 1
ATOM 1535 C CA . THR A 1 195 ? -0.809 -12.195 12.974 1.00 93.38 195 THR A CA 1
ATOM 1536 C C . THR A 1 195 ? -1.549 -11.246 12.036 1.00 93.38 195 THR A C 1
ATOM 1538 O O . THR A 1 195 ? -2.777 -11.255 11.992 1.00 93.38 195 THR A O 1
ATOM 1541 N N . LEU A 1 196 ? -0.803 -10.433 11.289 1.00 93.88 196 LEU A N 1
ATOM 1542 C CA . LEU A 1 196 ? -1.313 -9.426 10.360 1.00 93.88 196 LEU A CA 1
ATOM 1543 C C . LEU A 1 196 ? -0.597 -9.527 9.014 1.00 93.88 196 LEU A C 1
ATOM 1545 O O . LEU A 1 196 ? 0.612 -9.761 8.960 1.00 93.88 196 LEU A O 1
ATOM 1549 N N . SER A 1 197 ? -1.334 -9.280 7.930 1.00 93.81 197 SER A N 1
ATOM 1550 C CA . SER A 1 197 ? -0.733 -8.998 6.625 1.00 93.81 197 SER A CA 1
ATOM 1551 C C . SER A 1 197 ? -0.517 -7.494 6.439 1.00 93.81 197 SER A C 1
ATOM 1553 O O . SER A 1 197 ? -1.320 -6.716 6.957 1.00 93.81 197 SER A O 1
ATOM 1555 N N . PRO A 1 198 ? 0.492 -7.054 5.664 1.00 93.50 198 PRO A N 1
ATOM 1556 C CA . PRO A 1 198 ? 0.739 -5.632 5.397 1.00 93.50 198 PRO A CA 1
ATOM 1557 C C . PRO A 1 198 ? -0.519 -4.853 4.967 1.00 93.50 198 PRO A C 1
ATOM 1559 O O . PRO A 1 198 ? -0.871 -3.852 5.580 1.00 93.50 198 PRO A O 1
ATOM 1562 N N . SER A 1 199 ? -1.290 -5.388 4.016 1.00 88.69 199 SER A N 1
ATOM 1563 C CA . SER A 1 199 ? -2.560 -4.795 3.560 1.00 88.69 199 SER A CA 1
ATOM 1564 C C . SER A 1 199 ? -3.679 -4.773 4.616 1.00 88.69 199 SER A C 1
ATOM 1566 O O . SER A 1 199 ? -4.586 -3.937 4.565 1.00 88.69 199 SER A O 1
ATOM 1568 N N . MET A 1 200 ? -3.648 -5.696 5.584 1.00 90.50 200 MET A N 1
ATOM 1569 C CA . MET A 1 200 ? -4.613 -5.735 6.686 1.00 90.50 200 MET A CA 1
ATOM 1570 C C . MET A 1 200 ? -4.361 -4.601 7.676 1.00 90.50 200 MET A C 1
ATOM 1572 O O . MET A 1 200 ? -5.320 -4.060 8.220 1.00 90.50 200 MET A O 1
ATOM 1576 N N . VAL A 1 201 ? -3.099 -4.215 7.879 1.00 93.94 201 VAL A N 1
ATOM 1577 C CA . VAL A 1 201 ? -2.730 -3.114 8.775 1.00 93.94 201 VAL A CA 1
ATOM 1578 C C . VAL A 1 201 ? -3.338 -1.795 8.299 1.00 93.94 201 VAL A C 1
ATOM 1580 O O . VAL A 1 201 ? -3.999 -1.124 9.089 1.00 93.94 201 VAL A O 1
ATOM 1583 N N . ASP A 1 202 ? -3.215 -1.466 7.010 1.00 89.69 202 ASP A N 1
ATOM 1584 C CA . ASP A 1 202 ? -3.834 -0.261 6.433 1.00 89.69 202 ASP A CA 1
ATOM 1585 C C . ASP A 1 202 ? -5.363 -0.268 6.551 1.00 89.69 202 ASP A C 1
ATOM 1587 O O . ASP A 1 202 ? -5.984 0.749 6.880 1.00 89.69 202 ASP A O 1
ATOM 1591 N N . SER A 1 203 ? -5.982 -1.429 6.326 1.00 89.69 203 SER A N 1
ATOM 1592 C CA . SER A 1 203 ? -7.438 -1.586 6.412 1.00 89.69 203 SER A CA 1
ATOM 1593 C C . SER A 1 203 ? -7.943 -1.384 7.845 1.00 89.69 203 SER A C 1
ATOM 1595 O O . SER A 1 203 ? -8.907 -0.649 8.066 1.00 89.69 203 SER A O 1
ATOM 1597 N N . LEU A 1 204 ? -7.259 -1.979 8.830 1.00 91.31 204 LEU A N 1
ATOM 1598 C CA . LEU A 1 204 ? -7.568 -1.824 10.253 1.00 91.31 204 LEU A CA 1
ATOM 1599 C C . LEU A 1 204 ? -7.331 -0.393 10.739 1.00 91.31 204 LEU A C 1
ATOM 1601 O O . LEU A 1 204 ? -8.152 0.134 11.481 1.00 91.31 204 LEU A O 1
ATOM 1605 N N . TRP A 1 205 ? -6.242 0.250 10.311 1.00 91.81 205 TRP A N 1
ATOM 1606 C CA . TRP A 1 205 ? -5.965 1.647 10.651 1.00 91.81 205 TRP A CA 1
ATOM 1607 C C . TRP A 1 205 ? -7.015 2.608 10.074 1.00 91.81 205 TRP A C 1
ATOM 1609 O O . TRP A 1 205 ? -7.371 3.603 10.707 1.00 91.81 205 TRP A O 1
ATOM 1619 N N . SER A 1 206 ? -7.539 2.300 8.885 1.00 90.06 206 SER A N 1
ATOM 1620 C CA . SER A 1 206 ? -8.582 3.091 8.227 1.00 90.06 206 SER A CA 1
ATOM 1621 C C . SER A 1 206 ? -9.936 2.965 8.931 1.00 90.06 206 SER A C 1
ATOM 1623 O O . SER A 1 206 ? -10.549 3.974 9.291 1.00 90.06 206 SER A O 1
ATOM 1625 N N . CYS A 1 207 ? -10.407 1.728 9.119 1.00 89.94 207 CYS A N 1
ATOM 1626 C CA . CYS A 1 207 ? -11.604 1.410 9.888 1.00 89.94 207 CYS A CA 1
ATOM 1627 C C . CYS A 1 207 ? -11.559 -0.052 10.373 1.00 89.94 207 CYS A C 1
ATOM 1629 O O . CYS A 1 207 ? -11.775 -0.970 9.571 1.00 89.94 207 CYS A O 1
ATOM 1631 N N . PRO A 1 208 ? -11.367 -0.291 11.686 1.00 88.44 208 PRO A N 1
ATOM 1632 C CA . PRO A 1 208 ? -11.356 -1.643 12.236 1.00 88.44 208 PRO A CA 1
ATOM 1633 C C . PRO A 1 208 ? -12.645 -2.418 11.958 1.00 88.44 208 PRO A C 1
ATOM 1635 O O . PRO A 1 208 ? -12.597 -3.592 11.605 1.00 88.44 208 PRO A O 1
ATOM 1638 N N . VAL A 1 209 ? -13.797 -1.749 12.068 1.00 86.06 209 VAL A N 1
ATOM 1639 C CA . VAL A 1 209 ? -15.114 -2.371 11.888 1.00 86.06 209 VAL A CA 1
ATOM 1640 C C . VAL A 1 209 ? -15.295 -2.860 10.455 1.00 86.06 209 VAL A C 1
ATOM 1642 O O . VAL A 1 209 ? -15.595 -4.033 10.266 1.00 86.06 209 VAL A O 1
ATOM 1645 N N . CYS A 1 210 ? -15.057 -2.013 9.447 1.00 87.00 210 CYS A N 1
ATOM 1646 C CA . CYS A 1 210 ? -15.151 -2.426 8.043 1.00 87.00 210 CYS A CA 1
ATOM 1647 C C . CYS A 1 210 ? -14.200 -3.579 7.732 1.00 87.00 210 CYS A C 1
ATOM 1649 O O . CYS A 1 210 ? -14.619 -4.572 7.150 1.00 87.00 210 CYS A O 1
ATOM 1651 N N . CYS A 1 211 ? -12.943 -3.489 8.182 1.00 86.31 211 CYS A N 1
ATOM 1652 C CA . CYS A 1 211 ? -11.974 -4.558 7.956 1.00 86.31 211 CYS A CA 1
ATOM 1653 C C . CYS A 1 211 ? -12.434 -5.891 8.569 1.00 86.31 211 CYS A C 1
ATOM 1655 O O . CYS A 1 211 ? -12.207 -6.951 7.986 1.00 86.31 211 CYS A O 1
ATOM 1657 N N . LEU A 1 212 ? -13.062 -5.864 9.748 1.00 82.12 212 LEU A N 1
ATOM 1658 C CA . LEU A 1 212 ? -13.585 -7.068 10.389 1.00 82.12 212 LEU A CA 1
ATOM 1659 C C . LEU A 1 212 ? -14.860 -7.572 9.704 1.00 82.12 212 LEU A C 1
ATOM 1661 O O . LEU A 1 212 ? -14.969 -8.776 9.498 1.00 82.12 212 LEU A O 1
ATOM 1665 N N . LEU A 1 213 ? -15.780 -6.693 9.295 1.00 81.31 213 LEU A N 1
ATOM 1666 C CA . LEU A 1 213 ? -16.967 -7.047 8.502 1.00 81.31 213 LEU A CA 1
ATOM 1667 C C . LEU A 1 213 ? -16.579 -7.748 7.199 1.00 81.31 213 LEU A C 1
ATOM 1669 O O . LEU A 1 213 ? -17.038 -8.855 6.933 1.00 81.31 213 LEU A O 1
ATOM 1673 N N . GLU A 1 214 ? -15.657 -7.162 6.442 1.00 77.50 214 GLU A N 1
ATOM 1674 C CA . GLU A 1 214 ? -15.220 -7.692 5.150 1.00 77.50 214 GLU A CA 1
ATOM 1675 C C . GLU A 1 214 ? -14.429 -9.004 5.251 1.00 77.50 214 GLU A C 1
ATOM 1677 O O . GLU A 1 214 ? -14.342 -9.727 4.262 1.00 77.50 214 GLU A O 1
ATOM 1682 N N . ARG A 1 215 ? -13.823 -9.324 6.405 1.00 71.12 215 ARG A N 1
ATOM 1683 C CA . ARG A 1 215 ? -12.921 -10.489 6.528 1.00 71.12 215 ARG A CA 1
ATOM 1684 C C . ARG A 1 215 ? -13.387 -11.577 7.486 1.00 71.12 215 ARG A C 1
ATOM 1686 O O . ARG A 1 215 ? -13.067 -12.736 7.255 1.00 71.12 215 ARG A O 1
ATOM 1693 N N . LYS A 1 216 ? -14.072 -11.224 8.578 1.00 67.75 216 LYS A N 1
ATOM 1694 C CA . LYS A 1 216 ? -14.608 -12.191 9.552 1.00 67.75 216 LYS A CA 1
ATOM 1695 C C . LYS A 1 216 ? -16.059 -12.565 9.266 1.00 67.75 216 LYS A C 1
ATOM 1697 O O . LYS A 1 216 ? -16.440 -13.689 9.568 1.00 67.75 216 LYS A O 1
ATOM 1702 N N . PHE A 1 217 ? -16.854 -11.638 8.730 1.00 65.75 217 PHE A N 1
ATOM 1703 C CA . PHE A 1 217 ? -18.301 -11.825 8.584 1.00 65.75 217 PHE A CA 1
ATOM 1704 C C . PHE A 1 217 ? -18.741 -12.036 7.133 1.00 65.75 217 PHE A C 1
ATOM 1706 O O . PHE A 1 217 ? -19.715 -12.743 6.889 1.00 65.75 217 PHE A O 1
ATOM 1713 N N . ALA A 1 218 ? -18.010 -11.490 6.161 1.00 60.94 218 ALA A N 1
ATOM 1714 C CA . ALA A 1 218 ? -18.206 -11.840 4.763 1.00 60.94 218 ALA A CA 1
ATOM 1715 C C . ALA A 1 218 ? -17.561 -13.207 4.473 1.00 60.94 218 ALA A C 1
ATOM 1717 O O . ALA A 1 218 ? -16.378 -13.420 4.743 1.00 60.94 218 ALA A O 1
ATOM 1718 N N . GLY A 1 219 ? -18.343 -14.141 3.922 1.00 52.09 219 GLY A N 1
ATOM 1719 C CA . GLY A 1 219 ? -17.825 -15.418 3.423 1.00 52.09 219 GLY A CA 1
ATOM 1720 C C . GLY A 1 219 ? -16.797 -15.234 2.291 1.00 52.09 219 GLY A C 1
ATOM 1721 O O . GLY A 1 219 ? -16.576 -14.110 1.834 1.00 52.09 219 GLY A O 1
ATOM 1722 N N . PRO A 1 220 ? -16.169 -16.322 1.801 1.00 53.84 220 PRO A N 1
ATOM 1723 C CA . PRO A 1 220 ? -15.183 -16.246 0.728 1.00 53.84 220 PRO A CA 1
ATOM 1724 C C . PRO A 1 220 ? -15.769 -15.520 -0.488 1.00 53.84 220 PRO A C 1
ATOM 1726 O O . PRO A 1 220 ? -16.669 -16.020 -1.162 1.00 53.84 220 PRO A O 1
ATOM 1729 N N . THR A 1 221 ? -15.269 -14.320 -0.766 1.00 53.22 221 THR A N 1
ATOM 1730 C CA . THR A 1 221 ? -15.687 -13.540 -1.929 1.00 53.22 221 THR A CA 1
ATOM 1731 C C . THR A 1 221 ? -14.817 -13.928 -3.117 1.00 53.22 221 THR A C 1
ATOM 1733 O O . THR A 1 221 ? -13.593 -14.017 -3.009 1.00 53.22 221 THR A O 1
ATOM 1736 N N . ARG A 1 222 ? -15.434 -14.180 -4.280 1.00 53.59 222 ARG A N 1
ATOM 1737 C CA . ARG A 1 222 ? -14.671 -14.300 -5.530 1.00 53.59 222 ARG A CA 1
ATOM 1738 C C . ARG A 1 222 ? -13.948 -12.971 -5.759 1.00 53.59 222 ARG A C 1
ATOM 1740 O O . ARG A 1 222 ? -14.585 -11.919 -5.746 1.00 53.59 222 ARG A O 1
ATOM 1747 N N . GLY A 1 223 ? -12.626 -13.015 -5.932 1.00 55.16 223 GLY A N 1
ATOM 1748 C CA . GLY A 1 223 ? -11.834 -11.820 -6.221 1.00 55.16 223 GLY A CA 1
ATOM 1749 C C . GLY A 1 223 ? -12.355 -11.140 -7.488 1.00 55.16 223 GLY A C 1
ATOM 1750 O O . GLY A 1 223 ? -12.480 -11.787 -8.523 1.00 55.16 223 GLY A O 1
ATOM 1751 N N . GLY A 1 224 ? -12.704 -9.855 -7.403 1.00 58.91 224 GLY A N 1
ATOM 1752 C CA . GLY A 1 224 ? -13.220 -9.115 -8.558 1.00 58.91 224 GLY A CA 1
ATOM 1753 C C . GLY A 1 224 ? -12.160 -8.915 -9.649 1.00 58.91 224 GLY A C 1
ATOM 1754 O O . GLY A 1 224 ? -10.963 -8.901 -9.371 1.00 58.91 224 GLY A O 1
ATOM 1755 N N . THR A 1 225 ? -12.591 -8.653 -10.883 1.00 55.16 225 THR A N 1
ATOM 1756 C CA . THR A 1 225 ? -11.735 -8.486 -12.081 1.00 55.16 225 THR A CA 1
ATOM 1757 C C . THR A 1 225 ? -10.623 -7.439 -11.936 1.00 55.16 225 THR A C 1
ATOM 1759 O O . THR A 1 225 ? -9.568 -7.535 -12.555 1.00 55.16 225 THR A O 1
ATOM 1762 N N . ALA A 1 226 ? -10.824 -6.419 -11.094 1.00 53.25 226 ALA A N 1
ATOM 1763 C CA . ALA A 1 226 ? -9.791 -5.424 -10.797 1.00 53.25 226 ALA A CA 1
ATOM 1764 C C . ALA A 1 226 ? -8.631 -5.998 -9.962 1.00 53.25 226 ALA A C 1
ATOM 1766 O O . ALA A 1 226 ? -7.483 -5.612 -10.173 1.00 53.25 226 ALA A O 1
ATOM 1767 N N . ALA A 1 227 ? -8.919 -6.931 -9.048 1.00 59.59 227 ALA A N 1
ATOM 1768 C CA . ALA A 1 227 ? -7.887 -7.652 -8.308 1.00 59.59 227 ALA A CA 1
ATOM 1769 C C . ALA A 1 227 ? -7.091 -8.559 -9.255 1.00 59.59 227 ALA A C 1
ATOM 1771 O O . ALA A 1 227 ? -5.871 -8.597 -9.169 1.00 59.59 227 ALA A O 1
ATOM 1772 N N . GLN A 1 228 ? -7.766 -9.184 -10.224 1.00 77.62 228 GLN A N 1
ATOM 1773 C CA . GLN A 1 228 ? -7.130 -10.018 -11.243 1.00 77.62 228 GLN A CA 1
ATOM 1774 C C . GLN A 1 228 ? -6.143 -9.240 -12.129 1.00 77.62 228 GLN A C 1
ATOM 1776 O O . GLN A 1 228 ? -5.021 -9.699 -12.318 1.00 77.62 228 GLN A O 1
ATOM 1781 N N . PHE A 1 229 ? -6.509 -8.044 -12.613 1.00 84.69 229 PHE A N 1
ATOM 1782 C CA . PHE A 1 229 ? -5.581 -7.177 -13.358 1.00 84.69 229 PHE A CA 1
ATOM 1783 C C . PHE A 1 229 ? -4.327 -6.844 -12.540 1.00 84.69 229 PHE A C 1
ATOM 1785 O O . PHE A 1 229 ? -3.214 -6.999 -13.035 1.00 84.69 229 PHE A O 1
ATOM 1792 N N . GLY A 1 230 ? -4.503 -6.430 -11.279 1.00 88.31 230 GLY A N 1
ATOM 1793 C CA . GLY A 1 230 ? -3.387 -6.168 -10.370 1.00 88.31 230 GLY A CA 1
ATOM 1794 C C . GLY A 1 230 ? -2.485 -7.387 -10.196 1.00 88.31 230 GLY A C 1
ATOM 1795 O O . GLY A 1 230 ? -1.287 -7.292 -10.436 1.00 88.31 230 GLY A O 1
ATOM 1796 N N . THR A 1 231 ? -3.059 -8.545 -9.869 1.00 88.81 231 THR A N 1
ATOM 1797 C CA . THR A 1 231 ? -2.308 -9.795 -9.697 1.00 88.81 231 THR A CA 1
ATOM 1798 C C . THR A 1 231 ? -1.498 -10.169 -10.940 1.00 88.81 231 THR A C 1
ATOM 1800 O O . THR A 1 231 ? -0.334 -10.526 -10.804 1.00 88.81 231 THR A O 1
ATOM 1803 N N . LEU A 1 232 ? -2.064 -10.032 -12.143 1.00 92.88 232 LEU A N 1
ATOM 1804 C CA . LEU A 1 232 ? -1.353 -10.335 -13.390 1.00 92.88 232 LEU A CA 1
ATOM 1805 C C . LEU A 1 232 ? -0.188 -9.368 -13.660 1.00 92.88 232 LEU A C 1
ATOM 1807 O O . LEU A 1 232 ? 0.861 -9.798 -14.134 1.00 92.88 232 LEU A O 1
ATOM 1811 N N . ILE A 1 233 ? -0.336 -8.076 -13.338 1.00 95.25 233 ILE A N 1
ATOM 1812 C CA . ILE A 1 233 ? 0.760 -7.101 -13.464 1.00 95.25 233 ILE A CA 1
ATOM 1813 C C . ILE A 1 233 ? 1.896 -7.416 -12.482 1.00 95.25 233 ILE A C 1
ATOM 1815 O O . ILE A 1 233 ? 3.056 -7.365 -12.887 1.00 95.25 233 ILE A O 1
ATOM 1819 N N . HIS A 1 234 ? 1.588 -7.767 -11.226 1.00 95.00 234 HIS A N 1
ATOM 1820 C CA . HIS A 1 234 ? 2.613 -8.168 -10.249 1.00 95.00 234 HIS A CA 1
ATOM 1821 C C . HIS A 1 234 ? 3.340 -9.436 -10.701 1.00 95.00 234 HIS A C 1
ATOM 1823 O O . HIS A 1 234 ? 4.566 -9.459 -10.712 1.00 95.00 234 HIS A O 1
ATOM 1829 N N . GLU A 1 235 ? 2.596 -10.450 -11.150 1.00 95.88 235 GLU A N 1
ATOM 1830 C CA . GLU A 1 235 ? 3.175 -11.697 -11.653 1.00 95.88 235 GLU A CA 1
ATOM 1831 C C . GLU A 1 235 ? 4.078 -11.454 -12.869 1.00 95.88 235 GLU A C 1
ATOM 1833 O O . GLU A 1 235 ? 5.206 -11.936 -12.901 1.00 95.88 235 GLU A O 1
ATOM 1838 N N . THR A 1 236 ? 3.638 -10.630 -13.824 1.00 97.81 236 THR A N 1
ATOM 1839 C CA . THR A 1 236 ? 4.445 -10.274 -15.003 1.00 97.81 236 THR A CA 1
ATOM 1840 C C . THR A 1 236 ? 5.709 -9.509 -14.605 1.00 97.81 236 THR A C 1
ATOM 1842 O O . THR A 1 236 ? 6.783 -9.766 -15.144 1.00 97.81 236 THR A O 1
ATOM 1845 N N . ALA A 1 237 ? 5.612 -8.576 -13.652 1.00 98.00 237 ALA A N 1
ATOM 1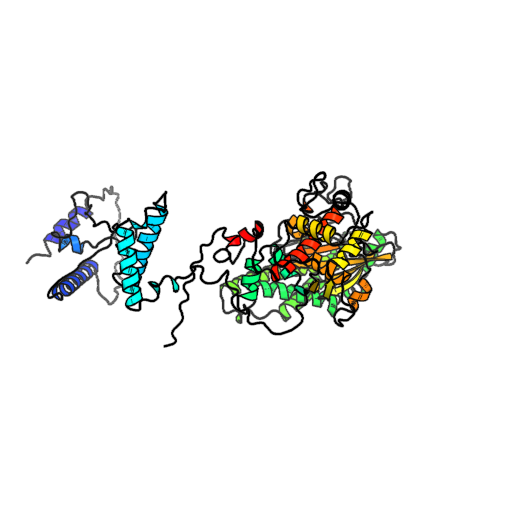846 C CA . ALA A 1 237 ? 6.766 -7.834 -13.146 1.00 98.00 237 ALA A CA 1
ATOM 1847 C C . ALA A 1 237 ? 7.758 -8.742 -12.403 1.00 98.00 237 ALA A C 1
ATOM 1849 O O . ALA A 1 237 ? 8.970 -8.583 -12.570 1.00 98.00 237 ALA A O 1
ATOM 1850 N N . ARG A 1 238 ? 7.250 -9.709 -11.624 1.00 97.38 238 ARG A N 1
ATOM 1851 C CA . ARG A 1 238 ? 8.057 -10.740 -10.967 1.00 97.38 238 ARG A CA 1
ATOM 1852 C C . ARG A 1 238 ? 8.765 -11.602 -11.997 1.00 97.38 238 ARG A C 1
ATOM 1854 O O . ARG A 1 238 ? 9.980 -11.708 -11.919 1.00 97.38 238 ARG A O 1
ATOM 1861 N N . TRP A 1 239 ? 8.036 -12.180 -12.951 1.00 98.06 239 TRP A N 1
ATOM 1862 C CA . TRP A 1 239 ? 8.599 -13.031 -14.004 1.00 98.06 239 TRP A CA 1
ATOM 1863 C C . TRP A 1 239 ? 9.700 -12.298 -14.779 1.00 98.06 239 TRP A C 1
ATOM 1865 O O . TRP A 1 239 ? 10.825 -12.782 -14.884 1.00 98.06 239 TRP A O 1
ATOM 1875 N N . ALA A 1 240 ? 9.415 -11.069 -15.213 1.00 98.25 240 ALA A N 1
ATOM 1876 C CA . ALA A 1 240 ? 10.349 -10.252 -15.976 1.00 98.25 240 ALA A CA 1
ATOM 1877 C C . ALA A 1 240 ? 11.674 -10.005 -15.242 1.00 98.25 240 ALA A C 1
ATOM 1879 O O . ALA A 1 240 ? 12.725 -9.982 -15.872 1.00 98.25 240 ALA A O 1
ATOM 1880 N N . SER A 1 241 ? 11.644 -9.799 -13.925 1.00 97.44 241 SER A N 1
ATOM 1881 C CA . SER A 1 241 ? 12.862 -9.520 -13.159 1.00 97.44 241 SER A CA 1
ATOM 1882 C C . SER A 1 241 ? 13.543 -10.771 -12.605 1.00 97.44 241 SER A C 1
ATOM 1884 O O . SER A 1 241 ? 14.769 -10.877 -12.625 1.00 97.44 241 SER A O 1
ATOM 1886 N N . GLN A 1 242 ? 12.766 -11.714 -12.082 1.00 95.12 242 GLN A N 1
ATOM 1887 C CA . GLN A 1 242 ? 13.304 -12.861 -11.365 1.00 95.12 242 GLN A CA 1
ATOM 1888 C C . GLN A 1 242 ? 13.610 -14.049 -12.272 1.00 95.12 242 GLN A C 1
ATOM 1890 O O . GLN A 1 242 ? 14.602 -14.724 -12.021 1.00 95.12 242 GLN A O 1
ATOM 1895 N N . ASP A 1 243 ? 12.793 -14.293 -13.296 1.00 96.12 243 ASP A N 1
ATOM 1896 C CA . ASP A 1 243 ? 12.938 -15.478 -14.146 1.00 96.12 243 ASP A CA 1
ATOM 1897 C C . ASP A 1 243 ? 13.721 -15.135 -15.426 1.00 96.12 243 ASP A C 1
ATOM 1899 O O . ASP A 1 243 ? 14.593 -15.893 -15.836 1.00 96.12 243 ASP A O 1
ATOM 1903 N N . GLU A 1 244 ? 13.461 -13.962 -16.018 1.00 97.12 244 GLU A N 1
ATOM 1904 C CA . GLU A 1 244 ? 14.103 -13.507 -17.267 1.00 97.12 244 GLU A CA 1
ATOM 1905 C C . GLU A 1 244 ? 15.210 -12.458 -17.066 1.00 97.12 244 GLU A C 1
ATOM 1907 O O . GLU A 1 244 ? 15.892 -12.069 -18.015 1.00 97.12 244 GLU A O 1
ATOM 1912 N N . HIS A 1 245 ? 15.375 -11.944 -15.842 1.00 96.75 245 HIS A N 1
ATOM 1913 C CA . HIS A 1 245 ? 16.394 -10.942 -15.501 1.00 96.75 245 HIS A CA 1
ATOM 1914 C C . HIS A 1 245 ? 16.411 -9.699 -16.419 1.00 96.75 245 HIS A C 1
ATOM 1916 O O . HIS A 1 245 ? 17.462 -9.079 -16.628 1.00 96.75 245 HIS A O 1
ATOM 1922 N N . LEU A 1 246 ? 15.241 -9.293 -16.937 1.00 97.62 246 LEU A N 1
ATOM 1923 C CA . LEU A 1 246 ? 15.058 -8.179 -17.882 1.00 97.62 246 LEU A CA 1
ATOM 1924 C C . LEU A 1 246 ? 15.455 -6.812 -17.312 1.00 97.62 246 LEU A C 1
ATOM 1926 O O . LEU A 1 246 ? 15.607 -5.851 -18.061 1.00 97.62 246 LEU A O 1
ATOM 1930 N N . ASP A 1 247 ? 15.614 -6.702 -15.996 1.00 95.94 247 ASP A N 1
ATOM 1931 C CA . ASP A 1 247 ? 16.031 -5.496 -15.284 1.00 95.94 247 ASP A CA 1
ATOM 1932 C C . ASP A 1 247 ? 17.518 -5.477 -14.910 1.00 95.94 247 ASP A C 1
ATOM 1934 O O . ASP A 1 247 ? 18.003 -4.461 -14.408 1.00 95.94 247 ASP A O 1
ATOM 1938 N N . ASN A 1 248 ? 18.241 -6.577 -15.141 1.00 94.62 248 ASN A N 1
ATOM 1939 C CA . ASN A 1 248 ? 19.648 -6.711 -14.785 1.00 94.62 248 ASN A CA 1
ATOM 1940 C C . ASN A 1 248 ? 20.440 -7.439 -15.883 1.00 94.62 248 ASN A C 1
ATOM 1942 O O . ASN A 1 248 ? 20.862 -6.777 -16.833 1.00 94.62 248 ASN A O 1
ATOM 1946 N N . GLU A 1 249 ? 20.648 -8.757 -15.776 1.00 95.38 249 GLU A N 1
ATOM 1947 C CA . GLU A 1 249 ? 21.544 -9.551 -16.641 1.00 95.38 249 GLU A CA 1
ATOM 1948 C C . GLU A 1 249 ? 21.266 -9.337 -18.132 1.00 95.38 249 GLU A C 1
ATOM 1950 O O . GLU A 1 249 ? 22.171 -8.948 -18.873 1.00 95.38 249 GLU A O 1
ATOM 1955 N N . TYR A 1 250 ? 20.000 -9.429 -18.543 1.00 96.56 250 TYR A N 1
ATOM 1956 C CA . TYR A 1 250 ? 19.573 -9.186 -19.921 1.00 96.56 250 TYR A CA 1
ATOM 1957 C C . TYR A 1 250 ? 20.035 -7.821 -20.456 1.00 96.56 250 TYR A C 1
ATOM 1959 O O . TYR A 1 250 ? 20.562 -7.713 -21.566 1.00 96.56 250 TYR A O 1
ATOM 1967 N N . LEU A 1 251 ? 19.879 -6.754 -19.662 1.00 95.44 251 LEU A N 1
ATOM 1968 C CA . LEU A 1 251 ? 20.306 -5.410 -20.059 1.00 95.44 251 LEU A CA 1
ATOM 1969 C C . LEU A 1 251 ? 21.829 -5.289 -20.108 1.00 95.44 251 LEU A C 1
ATOM 1971 O O . LEU A 1 251 ? 22.349 -4.546 -20.942 1.00 95.44 251 LEU A O 1
ATOM 1975 N N . ARG A 1 252 ? 22.547 -6.004 -19.232 1.00 92.81 252 ARG A N 1
ATOM 1976 C CA . ARG A 1 252 ? 24.017 -6.017 -19.223 1.00 92.81 252 ARG A CA 1
ATOM 1977 C C . ARG A 1 252 ? 24.582 -6.658 -20.479 1.00 92.81 252 ARG A C 1
ATOM 1979 O O . ARG A 1 252 ? 25.547 -6.139 -21.032 1.00 92.81 252 ARG A O 1
ATOM 1986 N N . GLU A 1 253 ? 23.971 -7.749 -20.920 1.00 94.69 253 GLU A N 1
ATOM 1987 C CA . GLU A 1 253 ? 24.430 -8.518 -22.071 1.00 94.69 253 GLU A CA 1
ATOM 1988 C C . GLU A 1 253 ? 24.000 -7.889 -23.398 1.00 94.69 253 GLU A C 1
ATOM 1990 O O . GLU A 1 253 ? 24.819 -7.727 -24.303 1.00 94.69 253 GLU A O 1
ATOM 1995 N N . LYS A 1 254 ? 22.726 -7.496 -23.521 1.00 95.62 254 LYS A N 1
ATOM 1996 C CA . LYS A 1 254 ? 22.157 -7.019 -24.790 1.00 95.62 254 LYS A CA 1
ATOM 1997 C C . LYS A 1 254 ? 22.409 -5.532 -25.052 1.00 95.62 254 LYS A C 1
ATOM 1999 O O . LYS A 1 254 ? 22.470 -5.121 -26.212 1.00 95.62 254 LYS A O 1
ATOM 2004 N N . TYR A 1 255 ? 22.571 -4.727 -23.998 1.00 94.00 255 TYR A N 1
ATOM 2005 C CA . TYR A 1 255 ? 22.773 -3.274 -24.093 1.00 94.00 255 TYR A CA 1
ATOM 2006 C C . TYR A 1 255 ? 23.944 -2.770 -23.227 1.00 94.00 255 TYR A C 1
ATOM 2008 O O . TYR A 1 255 ? 23.774 -1.834 -22.433 1.00 94.00 255 TYR A O 1
ATOM 2016 N N . PRO A 1 256 ? 25.162 -3.323 -23.378 1.00 91.38 256 PRO A N 1
ATOM 2017 C CA . PRO A 1 256 ? 26.314 -2.947 -22.554 1.00 91.38 256 PRO A CA 1
ATOM 2018 C C . PRO A 1 256 ? 26.675 -1.454 -22.664 1.00 91.38 256 PRO A C 1
ATOM 2020 O O . PRO A 1 256 ? 27.185 -0.853 -21.714 1.00 91.38 256 PRO A O 1
ATOM 2023 N N . GLN A 1 257 ? 26.336 -0.808 -23.785 1.00 89.81 257 GLN A N 1
ATOM 2024 C CA . GLN A 1 257 ? 26.572 0.618 -24.012 1.00 89.81 257 GLN A CA 1
ATOM 2025 C C . GLN A 1 257 ? 25.788 1.505 -23.028 1.00 89.81 257 GLN A C 1
ATOM 2027 O O . GLN A 1 257 ? 26.261 2.585 -22.675 1.00 89.81 257 GLN A O 1
ATOM 2032 N N . LEU A 1 258 ? 24.630 1.057 -22.518 1.00 87.69 258 LEU A N 1
ATOM 2033 C CA . LEU A 1 258 ? 23.863 1.807 -21.512 1.00 87.69 258 LEU A CA 1
ATOM 2034 C C . LEU A 1 258 ? 24.622 1.927 -20.183 1.00 87.69 258 LEU A C 1
ATOM 2036 O O . LEU A 1 258 ? 24.539 2.957 -19.506 1.00 87.69 258 LEU A O 1
ATOM 2040 N N . GLN A 1 259 ? 25.394 0.900 -19.819 1.00 83.12 259 GLN A N 1
ATOM 2041 C CA . GLN A 1 259 ? 26.257 0.929 -18.637 1.00 83.12 259 GLN A CA 1
ATOM 2042 C C . GLN A 1 259 ? 27.513 1.753 -18.883 1.00 83.12 259 GLN A C 1
ATOM 2044 O O . GLN A 1 259 ? 27.884 2.563 -18.032 1.00 83.12 259 GLN A O 1
ATOM 2049 N N . ALA A 1 260 ? 28.127 1.602 -20.059 1.00 82.75 260 ALA A N 1
ATOM 2050 C CA . ALA A 1 260 ? 29.278 2.406 -20.452 1.00 82.75 260 ALA A CA 1
ATOM 2051 C C . ALA A 1 260 ? 28.952 3.906 -20.421 1.00 82.75 260 ALA A C 1
ATOM 2053 O O . ALA A 1 260 ? 29.704 4.689 -19.848 1.00 82.75 260 ALA A O 1
ATOM 2054 N N . PHE A 1 261 ? 27.782 4.305 -20.925 1.00 80.06 261 PHE A N 1
ATOM 2055 C CA . PHE A 1 261 ? 27.317 5.691 -20.863 1.00 80.06 261 PHE A CA 1
ATOM 2056 C C . PHE A 1 261 ? 27.192 6.212 -19.422 1.00 80.06 261 PHE A C 1
ATOM 2058 O O . PHE A 1 261 ? 27.591 7.339 -19.121 1.00 80.06 261 PHE A O 1
ATOM 2065 N N . ALA A 1 262 ? 26.682 5.388 -18.502 1.00 75.56 262 ALA A N 1
ATOM 2066 C CA . ALA A 1 262 ? 26.619 5.744 -17.086 1.00 75.56 262 ALA A CA 1
ATOM 2067 C C . ALA A 1 262 ? 28.018 5.866 -16.449 1.00 75.56 262 ALA A C 1
ATOM 2069 O O . ALA A 1 262 ? 28.243 6.759 -15.633 1.00 75.56 262 ALA A O 1
ATOM 2070 N N . ALA A 1 263 ? 28.971 5.015 -16.842 1.00 71.62 263 ALA A N 1
ATOM 2071 C CA . ALA A 1 263 ? 30.359 5.089 -16.387 1.00 71.62 263 ALA A CA 1
ATOM 2072 C C . ALA A 1 263 ? 31.081 6.350 -16.901 1.00 71.62 263 ALA A C 1
ATOM 2074 O O . ALA A 1 263 ? 31.777 7.004 -16.121 1.00 71.62 263 ALA A O 1
ATOM 2075 N N . ILE A 1 264 ? 30.838 6.743 -18.159 1.00 69.38 264 ILE A N 1
ATOM 2076 C CA . ILE A 1 264 ? 31.374 7.971 -18.773 1.00 69.38 264 ILE A CA 1
ATOM 2077 C C . ILE A 1 264 ? 30.894 9.212 -18.011 1.00 69.38 264 ILE A C 1
ATOM 2079 O O . ILE A 1 264 ? 31.703 10.070 -17.661 1.00 69.38 264 ILE A O 1
ATOM 2083 N N . LYS A 1 265 ? 29.599 9.288 -17.665 1.00 63.94 265 LYS A N 1
ATOM 2084 C CA . LYS A 1 265 ? 29.064 10.366 -16.808 1.00 63.94 265 LYS A CA 1
ATOM 2085 C C . LYS A 1 265 ? 29.752 10.453 -15.440 1.00 63.94 265 LYS A C 1
ATOM 2087 O O . LYS A 1 265 ? 29.810 11.536 -14.865 1.00 63.94 265 LYS A O 1
ATOM 2092 N N . ASN A 1 266 ? 30.267 9.335 -14.931 1.00 61.25 266 ASN A N 1
ATOM 2093 C CA . ASN A 1 266 ? 30.926 9.228 -13.630 1.00 61.25 266 ASN A CA 1
ATOM 2094 C C . ASN A 1 266 ? 32.468 9.290 -13.721 1.00 61.25 266 ASN A C 1
ATOM 2096 O O . ASN A 1 266 ? 33.148 8.847 -12.795 1.00 61.25 266 ASN A O 1
ATOM 2100 N N . ASN A 1 267 ? 33.032 9.840 -14.808 1.00 60.09 267 ASN A N 1
ATOM 2101 C CA . ASN A 1 267 ? 34.480 9.990 -15.043 1.00 60.09 267 ASN A CA 1
ATOM 2102 C C . ASN A 1 267 ? 35.287 8.670 -15.010 1.00 60.09 267 ASN A C 1
ATOM 2104 O O . ASN A 1 267 ? 36.491 8.690 -14.747 1.00 60.09 267 ASN A O 1
ATOM 2108 N N . LYS A 1 268 ? 34.659 7.516 -15.283 1.00 55.03 268 LYS A N 1
ATOM 2109 C CA . LYS A 1 268 ? 35.365 6.241 -15.496 1.00 55.03 268 LYS A CA 1
ATOM 2110 C C . LYS A 1 268 ? 35.559 6.006 -17.002 1.00 55.03 268 LYS A C 1
ATOM 2112 O O . LYS A 1 268 ? 34.644 6.230 -17.786 1.00 55.03 268 LYS A O 1
ATOM 2117 N N . VAL A 1 269 ? 36.781 5.616 -17.374 1.00 55.72 269 VAL A N 1
ATOM 2118 C CA . VAL A 1 269 ? 37.330 5.543 -18.745 1.00 55.72 269 VAL A CA 1
ATOM 2119 C C . VAL A 1 269 ? 36.448 4.755 -19.724 1.00 55.72 269 VAL A C 1
ATOM 2121 O O . VAL A 1 269 ? 35.816 3.763 -19.373 1.00 55.72 269 VAL A O 1
ATOM 2124 N N . SER A 1 270 ? 36.450 5.243 -20.963 1.00 53.34 270 SER A N 1
ATOM 2125 C CA . SER A 1 270 ? 35.706 4.822 -22.146 1.00 53.34 270 SER A CA 1
ATOM 2126 C C . SER A 1 270 ? 36.446 3.773 -22.979 1.00 53.34 270 SER A C 1
ATOM 2128 O O . SER A 1 270 ? 37.498 4.078 -23.535 1.00 53.34 270 SER A O 1
ATOM 2130 N N . GLU A 1 271 ? 35.839 2.607 -23.183 1.00 57.62 271 GLU A N 1
ATOM 2131 C CA . GLU A 1 271 ? 36.187 1.710 -24.292 1.00 57.62 271 GLU A CA 1
ATOM 2132 C C . GLU A 1 271 ? 34.908 1.167 -24.942 1.00 57.62 271 GLU A C 1
ATOM 2134 O O . GLU A 1 271 ? 34.448 0.074 -24.644 1.00 57.62 271 GLU A O 1
ATOM 2139 N N . PHE A 1 272 ? 34.315 1.966 -25.830 1.00 65.00 272 PHE A N 1
ATOM 2140 C CA . PHE A 1 272 ? 33.414 1.489 -26.886 1.00 65.00 272 PHE A CA 1
ATOM 2141 C C . PHE A 1 272 ? 33.733 2.296 -28.153 1.00 65.00 272 PHE A C 1
ATOM 2143 O O . PHE A 1 272 ? 33.030 3.259 -28.454 1.00 65.00 272 PHE A O 1
ATOM 2150 N N . PRO A 1 273 ? 34.842 1.975 -28.849 1.00 65.38 273 PRO A N 1
ATOM 2151 C CA . PRO A 1 273 ? 35.328 2.779 -29.972 1.00 65.38 273 PRO A CA 1
ATOM 2152 C C . PRO A 1 273 ? 34.334 2.866 -31.142 1.00 65.38 273 PRO A C 1
ATOM 2154 O O . PRO A 1 273 ? 34.374 3.835 -31.894 1.00 65.38 273 PRO A O 1
ATOM 2157 N N . ASP A 1 274 ? 33.411 1.906 -31.244 1.00 77.88 274 ASP A N 1
ATOM 2158 C CA . ASP A 1 274 ? 32.465 1.786 -32.358 1.00 77.88 274 ASP A CA 1
ATOM 2159 C C . ASP A 1 274 ? 31.050 2.318 -32.051 1.00 77.88 274 ASP A C 1
ATOM 2161 O O . ASP A 1 274 ? 30.142 2.138 -32.863 1.00 77.88 274 ASP A O 1
ATOM 2165 N N . PHE A 1 275 ? 30.819 2.949 -30.889 1.00 81.69 275 PHE A N 1
ATOM 2166 C CA . PHE A 1 275 ? 29.497 3.474 -30.520 1.00 81.69 275 PHE A CA 1
ATOM 2167 C C . PHE A 1 275 ? 29.509 4.988 -30.290 1.00 81.69 275 PHE A C 1
ATOM 2169 O O . PHE A 1 275 ? 30.293 5.513 -29.500 1.00 81.69 275 PHE A O 1
ATOM 2176 N N . ASP A 1 276 ? 28.589 5.685 -30.956 1.00 84.00 276 ASP A N 1
ATOM 2177 C CA . ASP A 1 276 ? 28.366 7.115 -30.772 1.00 84.00 276 ASP A CA 1
ATOM 2178 C C . ASP A 1 276 ? 27.575 7.380 -29.479 1.00 84.00 276 ASP A C 1
ATOM 2180 O O . ASP A 1 276 ? 26.418 6.991 -29.349 1.00 84.00 276 ASP A O 1
ATOM 2184 N N . PHE A 1 277 ? 28.198 8.063 -28.517 1.00 84.12 277 PHE A N 1
ATOM 2185 C CA . PHE A 1 277 ? 27.579 8.439 -27.238 1.00 84.12 277 PHE A CA 1
ATOM 2186 C C . PHE A 1 277 ? 26.849 9.793 -27.282 1.00 84.12 277 PHE A C 1
ATOM 2188 O O . PHE A 1 277 ? 26.600 10.392 -26.231 1.00 84.12 277 PHE A O 1
ATOM 2195 N N . SER A 1 278 ? 26.497 10.287 -28.475 1.00 86.44 278 SER A N 1
ATOM 2196 C CA . SER A 1 278 ? 25.574 11.415 -28.631 1.00 86.44 278 SER A CA 1
ATOM 2197 C C . SER A 1 278 ? 24.231 11.156 -27.941 1.00 86.44 278 SER A C 1
ATOM 2199 O O . SER A 1 278 ? 23.833 10.016 -27.668 1.00 86.44 278 SER A O 1
ATOM 2201 N N . PHE A 1 279 ? 23.510 12.239 -27.640 1.00 86.94 279 PHE A N 1
ATOM 2202 C CA . PHE A 1 279 ? 22.187 12.130 -27.036 1.00 86.94 279 PHE A CA 1
ATOM 2203 C C . PHE A 1 279 ? 21.226 11.362 -27.952 1.00 86.94 279 PHE A C 1
ATOM 2205 O O . PHE A 1 279 ? 20.469 10.524 -27.472 1.00 86.94 279 PHE A O 1
ATOM 2212 N N . GLU A 1 280 ? 21.282 11.598 -29.259 1.00 89.81 280 GLU A N 1
ATOM 2213 C CA . GLU A 1 280 ? 20.454 10.954 -30.279 1.00 89.81 280 GLU A CA 1
ATOM 2214 C C . GLU A 1 280 ? 20.679 9.436 -30.306 1.00 89.81 280 GLU A C 1
ATOM 2216 O O . GLU A 1 280 ? 19.727 8.656 -30.256 1.00 89.81 280 GLU A O 1
ATOM 2221 N N . SER A 1 281 ? 21.939 9.002 -30.300 1.00 90.75 281 SER A N 1
ATOM 2222 C CA . SER A 1 281 ? 22.291 7.580 -30.316 1.00 90.75 281 SER A CA 1
ATOM 2223 C C . SER A 1 281 ? 21.916 6.877 -29.005 1.00 90.75 281 SER A C 1
ATOM 2225 O O . SER A 1 281 ? 21.353 5.778 -29.020 1.00 90.75 281 SER A O 1
ATOM 2227 N N . ILE A 1 282 ? 22.142 7.521 -27.854 1.00 90.19 282 ILE A N 1
ATOM 2228 C CA . ILE A 1 282 ? 21.778 6.962 -26.543 1.00 90.19 282 ILE A CA 1
ATOM 2229 C C . ILE A 1 282 ? 20.263 6.943 -26.321 1.00 90.19 282 ILE A C 1
ATOM 2231 O O . ILE A 1 282 ? 19.742 5.946 -25.825 1.00 90.19 282 ILE A O 1
ATOM 2235 N N . SER A 1 283 ? 19.542 7.999 -26.699 1.00 92.50 283 SER A N 1
ATOM 2236 C CA . SER A 1 283 ? 18.077 8.060 -26.588 1.00 92.50 283 SER A CA 1
ATOM 2237 C C . SER A 1 283 ? 17.403 6.986 -27.439 1.00 92.50 283 SER A C 1
ATOM 2239 O O . SER A 1 283 ? 16.498 6.303 -26.953 1.00 92.50 283 SER A O 1
ATOM 2241 N N . ALA A 1 284 ? 17.881 6.768 -28.669 1.00 94.19 284 ALA A N 1
ATOM 2242 C CA . ALA A 1 284 ? 17.409 5.688 -29.529 1.00 94.19 284 ALA A CA 1
ATOM 2243 C C . ALA A 1 284 ? 17.681 4.304 -28.915 1.00 94.19 284 ALA A C 1
ATOM 2245 O O . ALA A 1 284 ? 16.799 3.442 -28.919 1.00 94.19 284 ALA A O 1
ATOM 2246 N N . LEU A 1 285 ? 18.869 4.097 -28.333 1.00 94.06 285 LEU A N 1
ATOM 2247 C CA . LEU A 1 285 ? 19.221 2.843 -27.663 1.00 94.06 285 LEU A CA 1
ATOM 2248 C C . LEU A 1 285 ? 18.362 2.591 -26.414 1.00 94.06 285 LEU A C 1
ATOM 2250 O O . LEU A 1 285 ? 17.865 1.483 -26.228 1.00 94.06 285 LEU A O 1
ATOM 2254 N N . GLN A 1 286 ? 18.152 3.616 -25.582 1.00 94.56 286 GLN A N 1
ATOM 2255 C CA . GLN A 1 286 ? 17.289 3.546 -24.400 1.00 94.56 286 GLN A CA 1
ATOM 2256 C C . GLN A 1 286 ? 15.849 3.220 -24.786 1.00 94.56 286 GLN A C 1
ATOM 2258 O O . GLN A 1 286 ? 15.257 2.318 -24.201 1.00 94.56 286 GLN A O 1
ATOM 2263 N N . LYS A 1 287 ? 15.301 3.911 -25.793 1.00 96.38 287 LYS A N 1
ATOM 2264 C CA . LYS A 1 287 ? 13.962 3.626 -26.313 1.00 96.38 287 LYS A CA 1
ATOM 2265 C C . LYS A 1 287 ? 13.855 2.176 -26.781 1.00 96.38 287 LYS A C 1
ATOM 2267 O O . LYS A 1 287 ? 12.929 1.485 -26.375 1.00 96.38 287 LYS A O 1
ATOM 2272 N N . LYS A 1 288 ? 14.827 1.698 -27.566 1.00 97.31 288 LYS A N 1
ATOM 2273 C CA . LYS A 1 288 ? 14.857 0.310 -28.045 1.00 97.31 288 LYS A CA 1
ATOM 2274 C C . LYS A 1 288 ? 14.894 -0.698 -26.893 1.00 97.31 288 LYS A C 1
ATOM 2276 O O . LYS A 1 288 ? 14.178 -1.688 -26.940 1.00 97.31 288 LYS A O 1
ATOM 2281 N N . ALA A 1 289 ? 15.697 -0.453 -25.859 1.00 97.44 289 ALA A N 1
ATOM 2282 C CA . ALA A 1 289 ? 15.735 -1.321 -24.682 1.00 97.44 289 ALA A CA 1
ATOM 2283 C C . ALA A 1 289 ? 14.387 -1.348 -23.941 1.00 97.44 289 ALA A C 1
ATOM 2285 O O . ALA A 1 289 ? 13.942 -2.413 -23.523 1.00 97.44 289 ALA A O 1
ATOM 2286 N N . ILE A 1 290 ? 13.718 -0.195 -23.816 1.00 97.81 290 ILE A N 1
ATOM 2287 C CA . ILE A 1 290 ? 12.384 -0.104 -23.205 1.00 97.81 290 ILE A CA 1
ATOM 2288 C C . ILE A 1 290 ? 11.356 -0.873 -24.037 1.00 97.81 290 ILE A C 1
ATOM 2290 O O . ILE A 1 290 ? 10.589 -1.637 -23.464 1.00 97.81 290 ILE A O 1
ATOM 2294 N N . ASP A 1 291 ? 11.354 -0.694 -25.360 1.00 98.12 291 ASP A N 1
ATOM 2295 C CA . ASP A 1 291 ? 10.447 -1.397 -26.271 1.00 98.12 291 ASP A CA 1
ATOM 2296 C C . ASP A 1 291 ? 10.645 -2.919 -26.190 1.00 98.12 291 ASP A C 1
ATOM 2298 O O . ASP A 1 291 ? 9.673 -3.652 -26.026 1.00 98.12 291 ASP A O 1
ATOM 2302 N N . ASP A 1 292 ? 11.889 -3.405 -26.243 1.00 98.31 292 ASP A N 1
ATOM 2303 C CA . ASP A 1 292 ? 12.187 -4.840 -26.180 1.00 98.31 292 ASP A CA 1
ATOM 2304 C C . ASP A 1 292 ? 11.726 -5.456 -24.844 1.00 98.31 292 ASP A C 1
ATOM 2306 O O . ASP A 1 292 ? 11.087 -6.510 -24.840 1.00 98.31 292 ASP A O 1
ATOM 2310 N N . VAL A 1 293 ? 11.998 -4.794 -23.711 1.00 98.50 293 VAL A N 1
ATOM 2311 C CA . VAL A 1 293 ? 11.551 -5.266 -22.387 1.00 98.50 293 VAL A CA 1
ATOM 2312 C C . VAL A 1 293 ? 10.025 -5.210 -22.274 1.00 98.50 293 VAL A C 1
ATOM 2314 O O . VAL A 1 293 ? 9.406 -6.196 -21.881 1.00 98.50 293 VAL A O 1
ATOM 2317 N N . ALA A 1 294 ? 9.398 -4.093 -22.652 1.00 98.12 294 ALA A N 1
ATOM 2318 C CA . ALA A 1 294 ? 7.951 -3.917 -22.542 1.00 98.12 294 ALA A CA 1
ATOM 2319 C C . ALA A 1 294 ? 7.181 -4.918 -23.409 1.00 98.12 294 ALA A C 1
ATOM 2321 O O . ALA A 1 294 ? 6.223 -5.519 -22.928 1.00 98.12 294 ALA A O 1
ATOM 2322 N N . ASN A 1 295 ? 7.603 -5.135 -24.658 1.00 97.94 295 ASN A N 1
ATOM 2323 C CA . ASN A 1 295 ? 6.951 -6.089 -25.555 1.00 97.94 295 ASN A CA 1
ATOM 2324 C C . ASN A 1 295 ? 7.056 -7.522 -25.020 1.00 97.94 295 ASN A C 1
ATOM 2326 O O . ASN A 1 295 ? 6.050 -8.223 -24.986 1.00 97.94 295 ASN A O 1
ATOM 2330 N N . THR A 1 296 ? 8.223 -7.909 -24.497 1.00 98.38 296 THR A N 1
ATOM 2331 C CA . THR A 1 296 ? 8.425 -9.220 -23.857 1.00 98.38 296 THR A CA 1
ATOM 2332 C C . THR A 1 296 ? 7.484 -9.410 -22.659 1.00 98.38 296 THR A C 1
ATOM 2334 O O . THR A 1 296 ? 6.823 -10.439 -22.525 1.00 98.38 296 THR A O 1
ATOM 2337 N N . MET A 1 297 ? 7.348 -8.386 -21.809 1.00 98.38 297 MET A N 1
ATOM 2338 C CA . MET A 1 297 ? 6.407 -8.404 -20.683 1.00 98.38 297 MET A CA 1
ATOM 2339 C C . MET A 1 297 ? 4.945 -8.484 -21.139 1.00 98.38 297 MET A C 1
ATOM 2341 O O . MET A 1 297 ? 4.150 -9.191 -20.527 1.00 98.38 297 MET A O 1
ATOM 2345 N N . ILE A 1 298 ? 4.576 -7.756 -22.195 1.00 96.88 298 ILE A N 1
ATOM 2346 C CA . ILE A 1 298 ? 3.215 -7.742 -22.746 1.00 96.88 298 ILE A CA 1
ATOM 2347 C C . ILE A 1 298 ? 2.850 -9.116 -23.320 1.00 96.88 298 ILE A C 1
ATOM 2349 O O . ILE A 1 298 ? 1.759 -9.619 -23.052 1.00 96.88 298 ILE A O 1
ATOM 2353 N N . GLU A 1 299 ? 3.755 -9.742 -24.072 1.00 97.06 299 GLU A N 1
ATOM 2354 C CA . GLU A 1 299 ? 3.564 -11.095 -24.601 1.00 97.06 299 GLU A CA 1
ATOM 2355 C C . GLU A 1 299 ? 3.342 -12.104 -23.469 1.00 97.06 299 GLU A C 1
ATOM 2357 O O . GLU A 1 299 ? 2.379 -12.875 -23.507 1.00 97.06 299 GLU A O 1
ATOM 2362 N N . HIS A 1 300 ? 4.165 -12.044 -22.416 1.00 97.00 300 HIS A N 1
ATOM 2363 C CA . HIS A 1 300 ? 3.985 -12.893 -21.241 1.00 97.00 300 HIS A CA 1
ATOM 2364 C C . HIS A 1 300 ? 2.648 -12.635 -20.543 1.00 97.00 300 HIS A C 1
ATOM 2366 O O . HIS A 1 300 ? 1.908 -13.587 -20.290 1.00 97.00 300 HIS A O 1
ATOM 2372 N N . TYR A 1 301 ? 2.294 -11.370 -20.296 1.00 95.12 301 TYR A N 1
ATOM 2373 C CA . TYR A 1 301 ? 1.026 -10.992 -19.669 1.00 95.12 301 TYR A CA 1
ATOM 2374 C C . TYR A 1 301 ? -0.166 -11.632 -20.386 1.00 95.12 301 TYR A C 1
ATOM 2376 O O . TYR A 1 301 ? -1.002 -12.275 -19.752 1.00 95.12 301 TYR A O 1
ATOM 2384 N N . TYR A 1 302 ? -0.231 -11.509 -21.714 1.00 92.56 302 TYR A N 1
ATOM 2385 C CA . TYR A 1 302 ? -1.330 -12.081 -22.492 1.00 92.56 302 TYR A CA 1
ATOM 2386 C C . TYR A 1 302 ? -1.284 -13.610 -22.573 1.00 92.56 302 TYR A C 1
ATOM 2388 O O . TYR A 1 302 ? -2.333 -14.226 -22.740 1.00 92.56 302 TYR A O 1
ATOM 2396 N N . SER A 1 303 ? -0.117 -14.235 -22.392 1.00 93.75 303 SER A N 1
ATOM 2397 C CA . SER A 1 303 ? -0.007 -15.699 -22.322 1.00 93.75 303 SER A CA 1
ATOM 2398 C C . SER A 1 303 ? -0.632 -16.296 -21.052 1.00 93.75 303 SER A C 1
ATOM 2400 O O . SER A 1 303 ? -1.153 -17.411 -21.093 1.00 93.75 303 SER A O 1
ATOM 2402 N N . ILE A 1 304 ? -0.620 -15.549 -19.940 1.00 91.00 304 ILE A N 1
ATOM 2403 C CA . ILE A 1 304 ? -1.187 -15.971 -18.646 1.00 91.00 304 ILE A CA 1
ATOM 2404 C C . ILE A 1 304 ? -2.571 -15.364 -18.368 1.00 91.00 304 ILE A C 1
ATOM 2406 O O . ILE A 1 304 ? -3.251 -15.767 -17.420 1.00 91.00 304 ILE A O 1
ATOM 2410 N N . CYS A 1 305 ? -3.001 -14.388 -19.172 1.00 85.62 305 CYS A N 1
ATOM 2411 C CA . CYS A 1 305 ? -4.291 -13.729 -19.022 1.00 85.62 305 CYS A CA 1
ATOM 2412 C C . CYS A 1 305 ? -5.434 -14.673 -19.451 1.00 85.62 305 CYS A C 1
ATOM 2414 O O . CYS A 1 305 ? -5.424 -15.193 -20.569 1.00 85.62 305 CYS A O 1
ATOM 2416 N N . PRO A 1 306 ? -6.445 -14.918 -18.600 1.00 76.38 306 PRO A N 1
ATOM 2417 C CA . PRO A 1 306 ? -7.572 -15.760 -18.980 1.00 76.38 306 PRO A CA 1
ATOM 2418 C C . PRO A 1 306 ? -8.461 -15.091 -20.035 1.00 76.38 306 PRO A C 1
ATOM 2420 O O . PRO A 1 306 ? -8.670 -13.883 -20.020 1.00 76.38 306 PRO A O 1
ATOM 2423 N N . SER A 1 307 ? -9.042 -15.904 -20.920 1.00 68.94 307 SER A N 1
ATOM 2424 C CA . SER A 1 307 ? -9.873 -15.439 -22.037 1.00 68.94 307 SER A CA 1
ATOM 2425 C C . SER A 1 307 ? -11.173 -14.750 -21.595 1.00 68.94 307 SER A C 1
ATOM 2427 O O . SER A 1 307 ? -11.920 -15.309 -20.784 1.00 68.94 307 SER A O 1
ATOM 2429 N N . ASP A 1 308 ? -11.518 -13.627 -22.235 1.00 65.56 308 ASP A N 1
ATOM 2430 C CA . ASP A 1 308 ? -12.738 -12.821 -22.024 1.00 65.56 308 ASP A CA 1
ATOM 2431 C C . ASP A 1 308 ? -14.044 -13.622 -22.028 1.00 65.56 308 ASP A C 1
ATOM 2433 O O . ASP A 1 308 ? -15.005 -13.261 -21.345 1.00 65.56 308 ASP A O 1
ATOM 2437 N N . SER A 1 309 ? -14.100 -14.718 -22.791 1.00 59.44 309 SER A N 1
ATOM 2438 C CA . SER A 1 309 ? -15.268 -15.602 -22.886 1.00 59.44 309 SER A CA 1
ATOM 2439 C C . SER A 1 309 ? -15.637 -16.279 -21.563 1.00 59.44 309 SER A C 1
ATOM 2441 O O . SER A 1 309 ? -16.742 -16.803 -21.444 1.00 59.44 309 SER A O 1
ATOM 2443 N N . ASN A 1 310 ? -14.745 -16.254 -20.570 1.00 64.38 310 ASN A N 1
ATOM 2444 C CA . ASN A 1 310 ? -14.965 -16.857 -19.257 1.00 64.38 310 ASN A CA 1
ATOM 2445 C C . ASN A 1 310 ? -15.595 -15.888 -18.238 1.00 64.38 310 ASN A C 1
ATOM 2447 O O . ASN A 1 310 ? -15.905 -16.305 -17.122 1.00 64.38 310 ASN A O 1
ATOM 2451 N N . ILE A 1 311 ? -15.799 -14.609 -18.590 1.00 69.12 311 ILE A N 1
ATOM 2452 C CA . ILE A 1 311 ? -16.387 -13.603 -17.693 1.00 69.12 311 ILE A CA 1
ATOM 2453 C C . ILE A 1 311 ? -17.890 -13.487 -17.978 1.00 69.12 311 ILE A C 1
ATOM 2455 O O . ILE A 1 311 ? -18.313 -12.822 -18.924 1.00 69.12 311 ILE A O 1
ATOM 2459 N N . SER A 1 312 ? -18.706 -14.144 -17.149 1.00 67.50 312 SER A N 1
ATOM 2460 C CA . SER A 1 312 ? -20.168 -14.180 -17.310 1.00 67.50 312 SER A CA 1
ATOM 2461 C C . SER A 1 312 ? -20.869 -12.867 -16.940 1.00 67.50 312 SER A C 1
ATOM 2463 O O . SER A 1 312 ? -21.961 -12.601 -17.436 1.00 67.50 312 SER A O 1
ATOM 2465 N N . ASP A 1 313 ? -20.274 -12.056 -16.060 1.00 77.56 313 ASP A N 1
ATOM 2466 C CA . ASP A 1 313 ? -20.860 -10.797 -15.592 1.00 77.56 313 ASP A CA 1
ATOM 2467 C C . ASP A 1 313 ? -20.483 -9.608 -16.498 1.00 77.56 313 ASP A C 1
ATOM 2469 O O . ASP A 1 313 ? -19.311 -9.346 -16.775 1.00 77.56 313 ASP A O 1
ATOM 2473 N N . VAL A 1 314 ? -21.492 -8.857 -16.952 1.00 77.44 314 VAL A N 1
ATOM 2474 C CA . VAL A 1 314 ? -21.327 -7.745 -17.910 1.00 77.44 314 VAL A CA 1
ATOM 2475 C C . VAL A 1 314 ? -20.490 -6.606 -17.321 1.00 77.44 314 VAL A C 1
ATOM 2477 O O . VAL A 1 314 ? -19.668 -6.006 -18.021 1.00 77.44 314 VAL A O 1
ATOM 2480 N N . LYS A 1 315 ? -20.670 -6.303 -16.031 1.00 77.31 315 LYS A N 1
ATOM 2481 C CA . LYS A 1 315 ? -19.944 -5.225 -15.347 1.00 77.31 315 LYS A CA 1
ATOM 2482 C C . LYS A 1 315 ? -18.467 -5.579 -15.200 1.00 77.31 315 LYS A C 1
ATOM 2484 O O . LYS A 1 315 ? -17.603 -4.726 -15.417 1.00 77.31 315 LYS A O 1
ATOM 2489 N N . ASP A 1 316 ? -18.175 -6.828 -14.881 1.00 73.50 316 ASP A N 1
ATOM 2490 C CA . ASP A 1 316 ? -16.819 -7.349 -14.784 1.00 73.50 316 ASP A CA 1
ATOM 2491 C C . ASP A 1 316 ? -16.135 -7.464 -16.149 1.00 73.50 316 ASP A C 1
ATOM 2493 O O . ASP A 1 316 ? -14.951 -7.138 -16.252 1.00 73.50 316 ASP A O 1
ATOM 2497 N N . ARG A 1 317 ? -16.875 -7.777 -17.219 1.00 73.69 317 ARG A N 1
ATOM 2498 C CA . ARG A 1 317 ? -16.356 -7.727 -18.593 1.00 73.69 317 ARG A CA 1
ATOM 2499 C C . ARG A 1 317 ? -15.990 -6.305 -19.028 1.00 73.69 317 ARG A C 1
ATOM 2501 O O . ARG A 1 317 ? -14.924 -6.092 -19.596 1.00 73.69 317 ARG A O 1
ATOM 2508 N N . TYR A 1 318 ? -16.817 -5.305 -18.714 1.00 76.56 318 TYR A N 1
ATOM 2509 C CA . TYR A 1 318 ? -16.479 -3.905 -19.005 1.00 76.56 318 TYR A CA 1
ATOM 2510 C C . TYR A 1 318 ? -15.228 -3.442 -18.241 1.00 76.56 318 TYR A C 1
ATOM 2512 O O . TYR A 1 318 ? -14.374 -2.740 -18.784 1.00 76.56 318 TYR A O 1
ATOM 2520 N N . ARG A 1 319 ? -15.086 -3.854 -16.973 1.00 75.50 319 ARG A N 1
ATOM 2521 C CA . ARG A 1 319 ? -13.878 -3.577 -16.180 1.00 75.50 319 ARG A CA 1
ATOM 2522 C C . ARG A 1 319 ? -12.640 -4.243 -16.764 1.00 75.50 319 ARG A C 1
ATOM 2524 O O . ARG A 1 319 ? -11.593 -3.608 -16.765 1.00 75.50 319 ARG A O 1
ATOM 2531 N N . PHE A 1 320 ? -12.763 -5.478 -17.247 1.00 76.06 320 PHE A N 1
ATOM 2532 C CA . PHE A 1 320 ? -11.679 -6.184 -17.922 1.00 76.06 320 PHE A CA 1
ATOM 2533 C C . PHE A 1 320 ? -11.170 -5.385 -19.128 1.00 76.06 320 PHE A C 1
ATOM 2535 O O . PHE A 1 320 ? -10.002 -5.014 -19.151 1.00 76.06 320 PHE A O 1
ATOM 2542 N N . ILE A 1 321 ? -12.067 -4.991 -20.041 1.00 77.38 321 ILE A N 1
ATOM 2543 C CA . ILE A 1 321 ? -11.727 -4.188 -21.232 1.00 77.38 321 ILE A CA 1
ATOM 2544 C C . ILE A 1 321 ? -11.079 -2.853 -20.838 1.00 77.38 321 ILE A C 1
ATOM 2546 O O . ILE A 1 321 ? -10.082 -2.431 -21.415 1.00 77.38 321 ILE A O 1
ATOM 2550 N N . LYS A 1 322 ? -11.612 -2.176 -19.814 1.00 80.06 322 LYS A N 1
ATOM 2551 C CA . LYS A 1 322 ? -11.020 -0.924 -19.322 1.00 80.06 322 LYS A CA 1
ATOM 2552 C C . LYS A 1 322 ? -9.614 -1.129 -18.740 1.00 80.06 322 LYS A C 1
ATOM 2554 O O . LYS A 1 322 ? -8.777 -0.234 -18.841 1.00 80.06 322 LYS A O 1
ATOM 2559 N N . ASN A 1 323 ? -9.372 -2.253 -18.073 1.00 82.81 323 ASN A N 1
ATOM 2560 C CA . ASN A 1 323 ? -8.067 -2.577 -17.507 1.00 82.81 323 ASN A CA 1
ATOM 2561 C C . ASN A 1 323 ? -7.064 -2.965 -18.595 1.00 82.81 323 ASN A C 1
ATOM 2563 O O . ASN A 1 323 ? -5.904 -2.587 -18.474 1.00 82.81 323 ASN A O 1
ATOM 2567 N N . ASP A 1 324 ? -7.518 -3.626 -19.660 1.00 82.00 324 ASP A N 1
ATOM 2568 C CA . ASP A 1 324 ? -6.699 -3.980 -20.822 1.00 82.00 324 ASP A CA 1
ATOM 2569 C C . ASP A 1 324 ? -6.031 -2.743 -21.451 1.00 82.00 324 ASP A C 1
ATOM 2571 O O . ASP A 1 324 ? -4.817 -2.719 -21.647 1.00 82.00 324 ASP A O 1
ATOM 2575 N N . LEU A 1 325 ? -6.774 -1.633 -21.578 1.00 83.12 325 LEU A N 1
ATOM 2576 C CA . LEU A 1 325 ? -6.229 -0.334 -22.017 1.00 83.12 325 LEU A CA 1
ATOM 2577 C C . LEU A 1 325 ? -5.080 0.190 -21.132 1.00 83.12 325 LEU A C 1
ATOM 2579 O O . LEU A 1 325 ? -4.270 1.003 -21.570 1.00 83.12 325 LEU A O 1
ATOM 2583 N N . ASN A 1 326 ? -5.001 -0.243 -19.871 1.00 91.38 326 ASN A N 1
ATOM 2584 C CA . ASN A 1 326 ? -3.948 0.164 -18.940 1.00 91.38 326 ASN A CA 1
ATOM 2585 C C . ASN A 1 326 ? -2.777 -0.828 -18.872 1.00 91.38 326 ASN A C 1
ATOM 2587 O O . ASN A 1 326 ? -1.764 -0.490 -18.257 1.00 91.38 326 ASN A O 1
ATOM 2591 N N . VAL A 1 327 ? -2.880 -2.016 -19.487 1.00 92.81 327 VAL A N 1
ATOM 2592 C CA . VAL A 1 327 ? -1.817 -3.039 -19.492 1.00 92.81 327 VAL A CA 1
ATOM 2593 C C . VAL A 1 327 ? -0.556 -2.472 -20.129 1.00 92.81 327 VAL A C 1
ATOM 2595 O O . VAL A 1 327 ? 0.493 -2.435 -19.484 1.00 92.81 327 VAL A O 1
ATOM 2598 N N . ARG A 1 328 ? -0.667 -1.955 -21.363 1.00 93.56 328 ARG A N 1
ATOM 2599 C CA . ARG A 1 328 ? 0.471 -1.363 -22.086 1.00 93.56 328 ARG A CA 1
ATOM 2600 C C . ARG A 1 328 ? 1.105 -0.244 -21.268 1.00 93.56 328 ARG A C 1
ATOM 2602 O O . ARG A 1 328 ? 2.311 -0.272 -21.045 1.00 93.56 328 ARG A O 1
ATOM 2609 N N . ARG A 1 329 ? 0.289 0.663 -20.722 1.00 94.88 329 ARG A N 1
ATOM 2610 C CA . ARG A 1 329 ? 0.740 1.777 -19.873 1.00 94.88 329 ARG A CA 1
ATOM 2611 C C . ARG A 1 329 ? 1.562 1.313 -18.676 1.00 94.88 329 ARG A C 1
ATOM 2613 O O . ARG A 1 329 ? 2.635 1.861 -18.41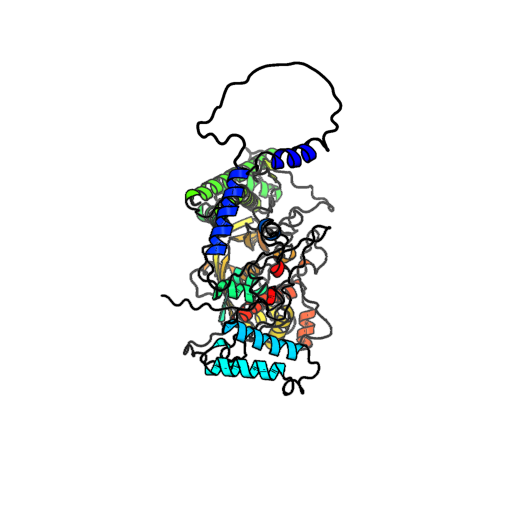9 1.00 94.88 329 ARG A O 1
ATOM 2620 N N . ALA A 1 330 ? 1.054 0.316 -17.954 1.00 96.62 330 ALA A N 1
ATOM 2621 C CA . ALA A 1 330 ? 1.705 -0.238 -16.777 1.00 96.62 330 ALA A CA 1
ATOM 2622 C C . ALA A 1 330 ? 3.037 -0.906 -17.136 1.00 96.62 330 ALA A C 1
ATOM 2624 O O . ALA A 1 330 ? 4.064 -0.585 -16.539 1.00 96.62 330 ALA A O 1
ATOM 2625 N N . LEU A 1 331 ? 3.036 -1.792 -18.134 1.00 97.81 331 LEU A N 1
ATOM 2626 C CA . LEU A 1 331 ? 4.212 -2.584 -18.496 1.00 97.81 331 LEU A CA 1
ATOM 2627 C C . LEU A 1 331 ? 5.308 -1.731 -19.149 1.00 97.81 331 LEU A C 1
ATOM 2629 O O . LEU A 1 331 ? 6.471 -1.873 -18.783 1.00 97.81 331 LEU A O 1
ATOM 2633 N N . TYR A 1 332 ? 4.959 -0.760 -20.000 1.00 97.56 332 TYR A N 1
ATOM 2634 C CA . TYR A 1 332 ? 5.925 0.218 -20.521 1.00 97.56 332 TYR A CA 1
ATOM 2635 C C . TYR A 1 332 ? 6.552 1.068 -19.417 1.00 97.56 332 TYR A C 1
ATOM 2637 O O . TYR A 1 332 ? 7.741 1.379 -19.457 1.00 97.56 332 TYR A O 1
ATOM 2645 N N . THR A 1 333 ? 5.766 1.434 -18.409 1.00 97.62 333 THR A N 1
ATOM 2646 C CA . THR A 1 333 ? 6.255 2.209 -17.268 1.00 97.62 333 THR A CA 1
ATOM 2647 C C . THR A 1 333 ? 7.196 1.386 -16.382 1.00 97.62 333 THR A C 1
ATOM 2649 O O . THR A 1 333 ? 8.222 1.905 -15.937 1.00 97.62 333 THR A O 1
ATOM 2652 N N . ILE A 1 334 ? 6.914 0.095 -16.171 1.00 98.25 334 ILE A N 1
ATOM 2653 C CA . ILE A 1 334 ? 7.830 -0.821 -15.473 1.00 98.25 334 ILE A CA 1
ATOM 2654 C C . ILE A 1 334 ? 9.112 -1.036 -16.294 1.00 98.25 334 ILE A C 1
ATOM 2656 O O . ILE A 1 334 ? 10.202 -0.933 -15.738 1.00 98.25 334 ILE A O 1
ATOM 2660 N N . ALA A 1 335 ? 9.009 -1.241 -17.609 1.00 98.25 335 ALA A N 1
ATOM 2661 C CA . ALA A 1 335 ? 10.162 -1.391 -18.499 1.00 98.25 335 ALA A CA 1
ATOM 2662 C C . ALA A 1 335 ? 11.054 -0.135 -18.516 1.00 98.25 335 ALA A C 1
ATOM 2664 O O . ALA A 1 335 ? 12.273 -0.225 -18.367 1.00 98.25 335 ALA A O 1
ATOM 2665 N N . GLN A 1 336 ? 10.453 1.057 -18.606 1.00 96.81 336 GLN A N 1
ATOM 2666 C CA . GLN A 1 336 ? 11.155 2.339 -18.478 1.00 96.81 336 GLN A CA 1
ATOM 2667 C C . GLN A 1 336 ? 11.896 2.445 -17.141 1.00 96.81 336 GLN A C 1
ATOM 2669 O O . GLN A 1 336 ? 13.031 2.927 -17.088 1.00 96.81 336 GLN A O 1
ATOM 2674 N N . TYR A 1 337 ? 11.269 1.979 -16.062 1.00 96.88 337 TYR A N 1
ATOM 2675 C CA . TYR A 1 337 ? 11.879 1.927 -14.744 1.00 96.88 337 TYR A CA 1
ATOM 2676 C C . TYR A 1 337 ? 13.057 0.935 -14.675 1.00 96.88 337 TYR A C 1
ATOM 2678 O O . TYR A 1 337 ? 14.115 1.295 -14.154 1.00 96.88 337 TYR A O 1
ATOM 2686 N N . PHE A 1 338 ? 12.922 -0.272 -15.229 1.00 97.19 338 PHE A N 1
ATOM 2687 C CA . PHE A 1 338 ? 13.995 -1.273 -15.296 1.00 97.19 338 PHE A CA 1
ATOM 2688 C C . PHE A 1 338 ? 15.222 -0.733 -16.038 1.00 97.19 338 PHE A C 1
ATOM 2690 O O . PHE A 1 338 ? 16.308 -0.661 -15.462 1.00 97.19 338 PHE A O 1
ATOM 2697 N N . VAL A 1 339 ? 15.027 -0.227 -17.259 1.00 95.69 339 VAL A N 1
ATOM 2698 C CA . VAL A 1 339 ? 16.109 0.330 -18.087 1.00 95.69 339 VAL A CA 1
ATOM 2699 C C . VAL A 1 339 ? 16.754 1.550 -17.425 1.00 95.69 339 VAL A C 1
ATOM 2701 O O . VAL A 1 339 ? 17.978 1.673 -17.389 1.00 95.69 339 VAL A O 1
ATOM 2704 N N . GLY A 1 340 ? 15.946 2.464 -16.879 1.00 92.25 340 GLY A N 1
ATOM 2705 C CA . GLY A 1 340 ? 16.450 3.697 -16.277 1.00 92.25 340 GLY A CA 1
ATOM 2706 C C . GLY A 1 340 ? 17.177 3.482 -14.957 1.00 92.25 340 GLY A C 1
ATOM 2707 O O . GLY A 1 340 ? 18.181 4.144 -14.688 1.00 92.25 340 GLY A O 1
ATOM 2708 N N . SER A 1 341 ? 16.678 2.567 -14.123 1.00 92.88 341 SER A N 1
ATOM 2709 C CA . SER A 1 341 ? 17.169 2.398 -12.758 1.00 92.88 341 SER A CA 1
ATOM 2710 C C . SER A 1 341 ? 18.432 1.549 -12.650 1.00 92.88 341 SER A C 1
ATOM 2712 O O . SER A 1 341 ? 19.091 1.656 -11.621 1.00 92.88 341 SER A O 1
ATOM 2714 N N . LEU A 1 342 ? 18.821 0.776 -13.671 1.00 92.00 342 LEU A N 1
ATOM 2715 C CA . LEU A 1 342 ? 19.961 -0.155 -13.627 1.00 92.00 342 LEU A CA 1
ATOM 2716 C C . LEU A 1 342 ? 21.240 0.449 -13.016 1.00 92.00 342 LEU A C 1
ATOM 2718 O O . LEU A 1 342 ? 21.858 -0.161 -12.149 1.00 92.00 342 LEU A O 1
ATOM 2722 N N . THR A 1 343 ? 21.621 1.664 -13.422 1.00 84.12 343 THR A N 1
ATOM 2723 C CA . THR A 1 343 ? 22.854 2.327 -12.953 1.00 84.12 343 THR A CA 1
ATOM 2724 C C . THR A 1 343 ? 22.616 3.516 -12.019 1.00 84.12 343 THR A C 1
ATOM 2726 O O . THR A 1 343 ? 23.556 4.209 -11.632 1.00 84.12 343 THR A O 1
ATOM 2729 N N . GLY A 1 344 ? 21.352 3.836 -11.719 1.00 81.75 344 GLY A N 1
ATOM 2730 C CA . GLY A 1 344 ? 20.934 5.020 -10.953 1.00 81.75 344 GLY A CA 1
ATOM 2731 C C . GLY A 1 344 ? 21.207 6.379 -11.628 1.00 81.75 344 GLY A C 1
ATOM 2732 O O . GLY A 1 344 ? 20.422 7.308 -11.476 1.00 81.75 344 GLY A O 1
ATOM 2733 N N . SER A 1 345 ? 22.262 6.493 -12.438 1.00 79.88 345 SER A N 1
ATOM 2734 C CA . SER A 1 345 ? 22.748 7.735 -13.067 1.00 79.88 345 SER A CA 1
ATOM 2735 C C . SER A 1 345 ? 21.874 8.227 -14.228 1.00 79.88 345 SER A C 1
ATOM 2737 O O . SER A 1 345 ? 21.937 9.395 -14.621 1.00 79.88 345 SER A O 1
ATOM 2739 N N . ASN A 1 346 ? 21.068 7.330 -14.796 1.00 78.31 346 ASN A N 1
ATOM 2740 C CA . ASN A 1 346 ? 20.124 7.613 -15.879 1.00 78.31 346 ASN A CA 1
ATOM 2741 C C . ASN A 1 346 ? 18.663 7.554 -15.407 1.00 78.31 346 ASN A C 1
ATOM 2743 O O . ASN A 1 346 ? 17.752 7.531 -16.232 1.00 78.31 346 ASN A O 1
ATOM 2747 N N . TYR A 1 347 ? 18.441 7.542 -14.090 1.00 88.38 347 TYR A N 1
ATOM 2748 C CA . TYR A 1 347 ? 17.118 7.496 -13.490 1.00 88.38 347 TYR A CA 1
ATOM 2749 C C . TYR A 1 347 ? 16.697 8.870 -12.935 1.00 88.38 347 TYR A C 1
ATOM 2751 O O . TYR A 1 347 ? 17.490 9.527 -12.257 1.00 88.38 347 TYR A O 1
ATOM 2759 N N . PRO A 1 348 ? 15.437 9.289 -13.145 1.00 90.25 348 PRO A N 1
ATOM 2760 C CA . PRO A 1 348 ? 14.456 8.703 -14.061 1.00 90.25 348 PRO A CA 1
ATOM 2761 C C . PRO A 1 348 ? 14.773 9.022 -15.530 1.00 90.25 348 PRO A C 1
ATOM 2763 O O . PRO A 1 348 ? 15.290 10.093 -15.848 1.00 90.25 348 PRO A O 1
ATOM 2766 N N . ILE A 1 349 ? 14.387 8.121 -16.435 1.00 89.44 349 ILE A N 1
ATOM 2767 C CA . ILE A 1 349 ? 14.351 8.420 -17.872 1.00 89.44 349 ILE A CA 1
ATOM 2768 C C . ILE A 1 349 ? 13.159 9.343 -18.125 1.00 89.44 349 ILE A C 1
ATOM 2770 O O . ILE A 1 349 ? 12.033 8.998 -17.769 1.00 89.44 349 ILE A O 1
ATOM 2774 N N . MET A 1 350 ? 13.389 10.507 -18.732 1.00 90.56 350 MET A N 1
ATOM 2775 C CA . MET A 1 350 ? 12.316 11.405 -19.163 1.00 90.56 350 MET A CA 1
ATOM 2776 C C . MET A 1 350 ? 11.859 10.990 -20.556 1.00 90.56 350 MET A C 1
ATOM 2778 O O . MET A 1 350 ? 12.678 10.885 -21.463 1.00 90.56 350 MET A O 1
ATOM 2782 N N . ALA A 1 351 ? 10.565 10.742 -20.728 1.00 92.38 351 ALA A N 1
ATOM 2783 C CA . ALA A 1 351 ? 10.026 10.205 -21.969 1.00 92.38 351 ALA A CA 1
ATOM 2784 C C . ALA A 1 351 ? 8.717 10.895 -22.350 1.00 92.38 351 ALA A C 1
ATOM 2786 O O . ALA A 1 351 ? 7.902 11.227 -21.487 1.00 92.38 351 ALA A O 1
ATOM 2787 N N . LYS A 1 352 ? 8.513 11.074 -23.653 1.00 94.25 352 LYS A N 1
ATOM 2788 C CA . LYS A 1 352 ? 7.209 11.368 -24.237 1.00 94.25 352 LYS A CA 1
ATOM 2789 C C . LYS A 1 352 ? 6.498 10.043 -24.506 1.00 94.25 352 LYS A C 1
ATOM 2791 O O . LYS A 1 352 ? 7.119 9.097 -24.991 1.00 94.25 352 LYS A O 1
ATOM 2796 N N . LYS A 1 353 ? 5.214 9.982 -24.164 1.00 94.31 353 LYS A N 1
ATOM 2797 C CA . LYS A 1 353 ? 4.374 8.794 -24.321 1.00 94.31 353 LYS A CA 1
ATOM 2798 C C . LYS A 1 353 ? 3.145 9.110 -25.163 1.00 94.31 353 LYS A C 1
ATOM 2800 O O . LYS A 1 353 ? 2.676 10.251 -25.145 1.00 94.31 353 LYS A O 1
ATOM 2805 N N . ASP A 1 354 ? 2.641 8.113 -25.875 1.00 93.69 354 ASP A N 1
ATOM 2806 C CA . ASP A 1 354 ? 1.342 8.187 -26.543 1.00 93.69 354 ASP A CA 1
ATOM 2807 C C . ASP A 1 354 ? 0.172 7.928 -25.569 1.00 93.69 354 ASP A C 1
ATOM 2809 O O . ASP A 1 354 ? 0.340 7.882 -24.341 1.00 93.69 354 ASP A O 1
ATOM 2813 N N . GLU A 1 355 ? -1.042 7.806 -26.109 1.00 89.31 355 GLU A N 1
ATOM 2814 C CA . GLU A 1 355 ? -2.259 7.583 -25.320 1.00 89.31 355 GLU A CA 1
ATOM 2815 C C . GLU A 1 355 ? -2.245 6.238 -24.572 1.00 89.31 355 GLU A C 1
ATOM 2817 O O . GLU A 1 355 ? -2.742 6.176 -23.442 1.00 89.31 355 GLU A O 1
ATOM 2822 N N . ASP A 1 356 ? -1.577 5.226 -25.133 1.00 86.44 356 ASP A N 1
ATOM 2823 C CA . ASP A 1 356 ? -1.426 3.876 -24.574 1.00 86.44 356 ASP A CA 1
ATOM 2824 C C . ASP A 1 356 ? -0.226 3.754 -23.618 1.00 86.44 356 ASP A C 1
ATOM 2826 O O . ASP A 1 356 ? 0.001 2.708 -23.006 1.00 86.44 356 ASP A O 1
ATOM 2830 N N . GLY A 1 357 ? 0.540 4.837 -23.443 1.00 88.94 357 GLY A N 1
ATOM 2831 C CA . GLY A 1 357 ? 1.718 4.896 -22.577 1.00 88.94 357 GLY A CA 1
ATOM 2832 C C . GLY A 1 357 ? 2.994 4.341 -23.195 1.00 88.94 357 GLY A C 1
ATOM 2833 O O . GLY A 1 357 ? 3.991 4.222 -22.479 1.00 88.94 357 GLY A O 1
ATOM 2834 N N . VAL A 1 358 ? 2.980 4.026 -24.490 1.00 93.12 358 VAL A N 1
ATOM 2835 C CA . VAL A 1 358 ? 4.162 3.603 -25.239 1.00 93.12 358 VAL A CA 1
ATOM 2836 C C . VAL A 1 358 ? 5.116 4.784 -25.338 1.00 93.12 358 VAL A C 1
ATOM 2838 O O . VAL A 1 358 ? 4.712 5.911 -25.626 1.00 93.12 358 VAL A O 1
ATOM 2841 N N . VAL A 1 359 ? 6.399 4.535 -25.089 1.00 94.06 359 VAL A N 1
ATOM 2842 C CA . VAL A 1 359 ? 7.434 5.566 -25.188 1.00 94.06 359 VAL A CA 1
ATOM 2843 C C . VAL A 1 359 ? 7.676 5.901 -26.661 1.00 94.06 359 VAL A C 1
ATOM 2845 O O . VAL A 1 359 ? 8.155 5.060 -27.419 1.00 94.06 359 VAL A O 1
ATOM 2848 N N . THR A 1 360 ? 7.376 7.137 -27.069 1.00 95.19 360 THR A N 1
ATOM 2849 C CA . THR A 1 360 ? 7.613 7.612 -28.443 1.00 95.19 360 THR A CA 1
ATOM 2850 C C . THR A 1 360 ? 8.999 8.218 -28.590 1.00 95.19 360 THR A C 1
ATOM 2852 O O . THR A 1 360 ? 9.688 7.926 -29.560 1.00 95.19 360 THR A O 1
ATOM 2855 N N . ASP A 1 361 ? 9.430 9.005 -27.601 1.00 94.12 361 ASP A N 1
ATOM 2856 C CA . ASP A 1 361 ? 10.693 9.743 -27.624 1.00 94.12 361 ASP A CA 1
ATOM 2857 C C . ASP A 1 361 ? 11.298 9.821 -26.220 1.00 94.12 361 ASP A C 1
ATOM 2859 O O . ASP A 1 361 ? 10.574 9.974 -25.230 1.00 94.12 361 ASP A O 1
ATOM 2863 N N . ILE A 1 362 ? 12.627 9.783 -26.125 1.00 94.12 362 ILE A N 1
ATOM 2864 C CA . ILE A 1 362 ? 13.348 10.106 -24.888 1.00 94.12 362 ILE A CA 1
ATOM 2865 C C . ILE A 1 362 ? 13.711 11.587 -24.915 1.00 94.12 362 ILE A C 1
ATOM 2867 O O . ILE A 1 362 ? 14.194 12.107 -25.918 1.00 94.12 362 ILE A O 1
ATOM 2871 N N . LEU A 1 363 ? 13.470 12.269 -23.802 1.00 90.44 363 LEU A N 1
ATOM 2872 C CA . LEU A 1 363 ? 13.731 13.692 -23.650 1.00 90.44 363 LEU A CA 1
ATOM 2873 C C . LEU A 1 363 ? 15.094 13.916 -22.982 1.00 90.44 363 LEU A C 1
ATOM 2875 O O . LEU A 1 363 ? 15.489 13.132 -22.111 1.00 90.44 363 LEU A O 1
ATOM 2879 N N . PRO A 1 364 ? 15.814 14.993 -23.342 1.00 83.56 364 PRO A N 1
ATOM 2880 C CA . PRO A 1 364 ? 17.059 15.341 -22.676 1.00 83.56 364 PRO A CA 1
ATOM 2881 C C . PRO A 1 364 ? 16.810 15.646 -21.198 1.00 83.56 364 PRO A C 1
ATOM 2883 O O . PRO A 1 364 ? 15.750 16.141 -20.804 1.00 83.56 364 PRO A O 1
ATOM 2886 N N . ALA A 1 365 ? 17.809 15.355 -20.364 1.00 70.75 365 ALA A N 1
ATOM 2887 C CA . ALA A 1 365 ? 17.768 15.757 -18.966 1.00 70.75 365 ALA A CA 1
ATOM 2888 C C . ALA A 1 365 ? 17.683 17.289 -18.881 1.00 70.75 365 ALA A C 1
ATOM 2890 O O . ALA A 1 365 ? 18.420 17.992 -19.570 1.00 70.75 365 ALA A O 1
ATOM 2891 N N . LEU A 1 366 ? 16.793 17.800 -18.027 1.00 68.12 366 LEU A N 1
ATOM 2892 C CA . LEU A 1 366 ? 16.691 19.235 -17.761 1.00 68.12 366 LEU A CA 1
ATOM 2893 C C . LEU A 1 366 ? 18.044 19.763 -17.259 1.00 68.12 366 LEU A C 1
ATOM 2895 O O . LEU A 1 366 ? 18.661 19.151 -16.381 1.00 68.12 366 LEU A O 1
ATOM 2899 N N . GLU A 1 367 ? 18.505 20.890 -17.810 1.00 60.47 367 GLU A N 1
ATOM 2900 C CA . GLU A 1 367 ? 19.761 21.513 -17.388 1.00 60.47 367 GLU A CA 1
ATOM 2901 C C . GLU A 1 367 ? 19.742 21.799 -15.882 1.00 60.47 367 GLU A C 1
ATOM 2903 O O . GLU A 1 367 ? 18.794 22.382 -15.344 1.00 60.47 367 GLU A O 1
ATOM 2908 N N . LYS A 1 368 ? 20.810 21.392 -15.186 1.00 60.31 368 LYS A N 1
ATOM 2909 C CA . LYS A 1 368 ? 20.976 21.652 -13.753 1.00 60.31 368 LYS A CA 1
ATOM 2910 C C . LYS A 1 368 ? 21.238 23.144 -13.535 1.00 60.31 368 LYS A C 1
ATOM 2912 O O . LYS A 1 368 ? 22.383 23.585 -13.552 1.00 60.31 368 LYS A O 1
ATOM 2917 N N . SER A 1 369 ? 20.189 23.918 -13.288 1.00 62.97 369 SER A N 1
ATOM 2918 C CA . SER A 1 369 ? 20.293 25.275 -12.743 1.00 62.97 369 SER A CA 1
ATOM 2919 C C . SER A 1 369 ? 19.795 25.300 -11.294 1.00 62.97 369 SER A C 1
ATOM 2921 O O . SER A 1 369 ? 19.006 24.450 -10.886 1.00 62.97 369 SER A O 1
ATOM 2923 N N . LYS A 1 370 ? 20.224 26.288 -10.494 1.00 61.09 370 LYS A N 1
ATOM 2924 C CA . LYS A 1 370 ? 19.769 26.437 -9.094 1.00 61.09 370 LYS A CA 1
ATOM 2925 C C . LYS A 1 370 ? 18.250 26.644 -8.962 1.00 61.09 370 LYS A C 1
ATOM 2927 O O . LYS A 1 370 ? 17.715 26.469 -7.874 1.00 61.09 370 LYS A O 1
ATOM 2932 N N . SER A 1 371 ? 17.574 27.039 -10.042 1.00 63.69 371 SER A N 1
ATOM 2933 C CA . SER A 1 371 ? 16.123 27.247 -10.108 1.00 63.69 371 SER A CA 1
ATOM 2934 C C . SER A 1 371 ? 15.380 26.138 -10.862 1.00 63.69 371 SER A C 1
ATOM 2936 O O . SER A 1 371 ? 14.148 26.142 -10.881 1.00 63.69 371 SER A O 1
ATOM 2938 N N . ALA A 1 372 ? 16.095 25.197 -11.488 1.00 70.94 372 ALA A N 1
ATOM 2939 C CA . ALA A 1 372 ? 15.490 24.113 -12.244 1.00 70.94 372 ALA A CA 1
ATOM 2940 C C . ALA A 1 372 ? 14.830 23.098 -11.307 1.00 70.94 372 ALA A C 1
ATOM 2942 O O . ALA A 1 372 ? 15.346 22.744 -10.246 1.00 70.94 372 ALA A O 1
ATOM 2943 N N . LYS A 1 373 ? 13.669 22.604 -11.731 1.00 80.50 373 LYS A N 1
ATOM 2944 C CA . LYS A 1 373 ? 12.975 21.511 -11.058 1.00 80.50 373 LYS A CA 1
ATOM 2945 C C . LYS A 1 373 ? 13.846 20.239 -11.117 1.00 80.50 373 LYS A C 1
ATOM 2947 O O . LYS A 1 373 ? 14.200 19.833 -12.225 1.00 80.50 373 LYS A O 1
ATOM 2952 N N . PRO A 1 374 ? 14.150 19.584 -9.980 1.00 82.19 374 PRO A N 1
ATOM 2953 C CA . PRO A 1 374 ? 14.895 18.331 -9.981 1.00 82.19 374 PRO A CA 1
ATOM 2954 C C . PRO A 1 374 ? 14.053 17.210 -10.599 1.00 82.19 374 PRO A C 1
ATOM 2956 O O . PRO A 1 374 ? 12.831 17.192 -10.466 1.00 82.19 374 PRO A O 1
ATOM 2959 N N . THR A 1 375 ? 14.699 16.259 -11.269 1.00 81.19 375 THR A N 1
ATOM 2960 C CA . THR A 1 375 ? 14.025 15.084 -11.851 1.00 81.19 375 THR A CA 1
ATOM 2961 C C . THR A 1 375 ? 13.877 13.941 -10.844 1.00 81.19 375 THR A C 1
ATOM 2963 O O . THR A 1 375 ? 12.922 13.172 -10.923 1.00 81.19 375 THR A O 1
ATOM 2966 N N . ILE A 1 376 ? 14.772 13.865 -9.859 1.00 83.62 376 ILE A N 1
ATOM 2967 C CA . ILE A 1 376 ? 14.780 12.904 -8.751 1.00 83.62 376 ILE A CA 1
ATOM 2968 C C . ILE A 1 376 ? 15.054 13.640 -7.438 1.00 83.62 376 ILE A C 1
ATOM 2970 O O . ILE A 1 376 ? 15.764 14.643 -7.433 1.00 83.62 376 ILE A O 1
ATOM 2974 N N . ALA A 1 377 ? 14.508 13.158 -6.322 1.00 76.12 377 ALA A N 1
ATOM 2975 C CA . ALA A 1 377 ? 14.868 13.663 -4.998 1.00 76.12 377 ALA A CA 1
ATOM 2976 C C . ALA A 1 377 ? 16.373 13.475 -4.717 1.00 76.12 377 ALA A C 1
ATOM 2978 O O . ALA A 1 377 ? 16.894 12.394 -4.994 1.00 76.12 377 ALA A O 1
ATOM 2979 N N . ASP A 1 378 ? 17.019 14.488 -4.117 1.00 68.44 378 ASP A N 1
ATOM 2980 C CA . ASP A 1 378 ? 18.474 14.649 -3.882 1.00 68.44 378 ASP A CA 1
ATOM 2981 C C . ASP A 1 378 ? 19.145 13.521 -3.059 1.00 68.44 378 ASP A C 1
ATOM 2983 O O . ASP A 1 378 ? 19.660 13.732 -1.962 1.00 68.44 378 ASP A O 1
ATOM 2987 N N . VAL A 1 379 ? 19.146 12.289 -3.570 1.00 68.12 379 VAL A N 1
ATOM 2988 C CA . VAL A 1 379 ? 19.908 11.152 -3.040 1.00 68.12 379 VAL A CA 1
ATOM 2989 C C . VAL A 1 379 ? 20.233 10.201 -4.185 1.00 68.12 379 VAL A C 1
ATOM 2991 O O . VAL A 1 379 ? 19.342 9.816 -4.950 1.00 68.12 379 VAL A O 1
ATOM 2994 N N . ASP A 1 380 ? 21.497 9.791 -4.237 1.00 78.81 380 ASP A N 1
ATOM 2995 C CA . ASP A 1 380 ? 21.994 8.769 -5.151 1.00 78.81 380 ASP A CA 1
ATOM 2996 C C . ASP A 1 380 ? 21.232 7.445 -4.959 1.00 78.81 380 ASP A C 1
ATOM 2998 O O . ASP A 1 380 ? 21.073 6.947 -3.838 1.00 78.81 380 ASP A O 1
ATOM 3002 N N . LEU A 1 381 ? 20.719 6.901 -6.064 1.00 85.69 381 LEU A N 1
ATOM 3003 C CA . LEU A 1 381 ? 20.011 5.625 -6.075 1.00 85.69 381 LEU A CA 1
ATOM 3004 C C . LEU A 1 381 ? 20.991 4.444 -5.992 1.00 85.69 381 LEU A C 1
ATOM 3006 O O . LEU A 1 381 ? 20.648 3.415 -5.409 1.00 85.69 381 LEU A O 1
ATOM 3010 N N . GLY A 1 382 ? 22.204 4.606 -6.530 1.00 89.50 382 GLY A N 1
ATOM 3011 C CA . GLY A 1 382 ? 23.169 3.524 -6.708 1.00 89.50 382 GLY A CA 1
ATOM 3012 C C . GLY A 1 382 ? 22.835 2.569 -7.861 1.00 89.50 382 GLY A C 1
ATOM 3013 O O . GLY A 1 382 ? 21.738 2.577 -8.428 1.00 89.50 382 GLY A O 1
ATOM 3014 N N . ASN A 1 383 ? 23.801 1.715 -8.195 1.00 92.12 383 ASN A N 1
ATOM 3015 C CA . ASN A 1 383 ? 23.646 0.666 -9.201 1.00 92.12 383 ASN A CA 1
ATOM 3016 C C . ASN A 1 383 ? 22.808 -0.488 -8.642 1.00 92.12 383 ASN A C 1
ATOM 3018 O O . ASN A 1 383 ? 22.900 -0.799 -7.455 1.00 92.12 383 ASN A O 1
ATOM 3022 N N . LEU A 1 384 ? 21.999 -1.127 -9.484 1.00 95.00 384 LEU A N 1
ATOM 3023 C CA . LEU A 1 384 ? 21.314 -2.370 -9.136 1.00 95.00 384 LEU A CA 1
ATOM 3024 C C . LEU A 1 384 ? 22.314 -3.529 -9.129 1.00 95.00 384 LEU A C 1
ATOM 3026 O O . LEU A 1 384 ? 22.895 -3.841 -10.167 1.00 95.00 384 LEU A O 1
ATOM 3030 N N . GLU A 1 385 ? 22.491 -4.167 -7.973 1.00 93.44 385 GLU A N 1
ATOM 3031 C CA . GLU A 1 385 ? 23.252 -5.417 -7.857 1.00 93.44 385 GLU A CA 1
ATOM 3032 C C . GLU A 1 385 ? 22.321 -6.614 -8.046 1.00 93.44 385 GLU A C 1
ATOM 3034 O O . GLU A 1 385 ? 22.574 -7.482 -8.877 1.00 93.44 385 GLU A O 1
ATOM 3039 N N . HIS A 1 386 ? 21.206 -6.632 -7.310 1.00 93.06 386 HIS A N 1
ATOM 3040 C CA . HIS A 1 386 ? 20.236 -7.720 -7.357 1.00 93.06 386 HIS A CA 1
ATOM 3041 C C . HIS A 1 386 ? 18.824 -7.234 -7.021 1.00 93.06 386 HIS A C 1
ATOM 3043 O O . HIS A 1 386 ? 18.659 -6.284 -6.250 1.00 93.06 386 HIS A O 1
ATOM 3049 N N . ALA A 1 387 ? 17.810 -7.911 -7.559 1.00 95.38 387 ALA A N 1
ATOM 3050 C CA . ALA A 1 387 ? 16.411 -7.689 -7.228 1.00 95.38 387 ALA A CA 1
ATOM 3051 C C . ALA A 1 387 ? 15.736 -9.007 -6.834 1.00 95.38 387 ALA A C 1
ATOM 3053 O O . ALA A 1 387 ? 15.718 -9.956 -7.606 1.00 95.38 387 ALA A O 1
ATOM 3054 N N . TYR A 1 388 ? 15.169 -9.042 -5.632 1.00 94.31 388 TYR A N 1
ATOM 3055 C CA . TYR A 1 388 ? 14.362 -10.149 -5.129 1.00 94.31 388 TYR A CA 1
ATOM 3056 C C . TYR A 1 388 ? 12.888 -9.793 -5.303 1.00 94.31 388 TYR A C 1
ATOM 3058 O O . TYR A 1 388 ? 12.459 -8.752 -4.797 1.00 94.31 388 TYR A O 1
ATOM 3066 N N . CYS A 1 389 ? 12.114 -10.633 -5.983 1.00 94.56 389 CYS A N 1
ATOM 3067 C CA . CYS A 1 389 ? 10.690 -10.396 -6.204 1.00 94.56 389 CYS A CA 1
ATOM 3068 C C . CYS A 1 389 ? 9.827 -11.343 -5.358 1.00 94.56 389 CYS A C 1
ATOM 3070 O O . CYS A 1 389 ? 10.278 -12.417 -4.963 1.00 94.56 389 CYS A O 1
ATOM 3072 N N . GLU A 1 390 ? 8.600 -10.917 -5.037 1.00 91.44 390 GLU A N 1
ATOM 3073 C CA . GLU A 1 390 ? 7.638 -11.667 -4.203 1.00 91.44 390 GLU A CA 1
ATOM 3074 C C . GLU A 1 390 ? 8.269 -12.244 -2.918 1.00 91.44 390 GLU A C 1
ATOM 3076 O O . GLU A 1 390 ? 7.995 -13.368 -2.490 1.00 91.44 390 GLU A O 1
ATOM 3081 N N . CYS A 1 391 ? 9.156 -11.471 -2.284 1.00 90.19 391 CYS A N 1
ATOM 3082 C CA . CYS A 1 391 ? 9.947 -11.947 -1.162 1.00 90.19 391 CYS A CA 1
ATOM 3083 C C . CYS A 1 391 ? 9.069 -12.121 0.077 1.00 90.19 391 CYS A C 1
ATOM 3085 O O . CYS A 1 391 ? 8.566 -11.142 0.635 1.00 90.19 391 CYS A O 1
ATOM 3087 N N . ASN A 1 392 ? 8.929 -13.362 0.543 1.00 92.06 392 ASN A N 1
ATOM 3088 C CA . ASN A 1 392 ? 8.203 -13.668 1.769 1.00 92.06 392 ASN A CA 1
ATOM 3089 C C . ASN A 1 392 ? 8.823 -12.928 2.964 1.00 92.06 392 ASN A C 1
ATOM 3091 O O . ASN A 1 392 ? 10.043 -12.874 3.112 1.00 92.06 392 ASN A O 1
ATOM 3095 N N . ILE A 1 393 ? 7.972 -12.394 3.838 1.00 93.56 393 ILE A N 1
ATOM 3096 C CA . ILE A 1 393 ? 8.353 -11.851 5.142 1.00 93.56 393 ILE A CA 1
ATOM 3097 C C . ILE A 1 393 ? 7.590 -12.572 6.247 1.00 93.56 393 ILE A C 1
ATOM 3099 O O . ILE A 1 393 ? 6.395 -12.852 6.136 1.00 93.56 393 ILE A O 1
ATOM 3103 N N . ASN A 1 394 ? 8.297 -12.851 7.336 1.00 94.06 394 ASN A N 1
ATOM 3104 C CA . ASN A 1 394 ? 7.746 -13.413 8.556 1.00 94.06 394 ASN A CA 1
ATOM 3105 C C . ASN A 1 394 ? 8.541 -12.832 9.722 1.00 94.06 394 ASN A C 1
ATOM 3107 O O . ASN A 1 394 ? 9.653 -13.273 10.004 1.00 94.06 394 ASN A O 1
ATOM 3111 N N . ALA A 1 395 ? 7.980 -11.814 10.362 1.00 94.38 395 ALA A N 1
ATOM 3112 C CA . ALA A 1 395 ? 8.611 -11.116 11.473 1.00 94.38 395 ALA A CA 1
ATOM 3113 C C . ALA A 1 395 ? 7.760 -11.236 12.727 1.00 94.38 395 ALA A C 1
ATOM 3115 O O . ALA A 1 395 ? 6.534 -11.279 12.644 1.00 94.38 395 ALA A O 1
ATOM 3116 N N . THR A 1 396 ? 8.389 -11.300 13.897 1.00 95.00 396 THR A N 1
ATOM 3117 C CA . THR A 1 396 ? 7.684 -11.301 15.184 1.00 95.00 396 THR A CA 1
ATOM 3118 C C . THR A 1 396 ? 8.396 -10.385 16.167 1.00 95.00 396 THR A C 1
ATOM 3120 O O . THR A 1 396 ? 9.559 -10.605 16.480 1.00 95.00 396 THR A O 1
ATOM 3123 N N . PHE A 1 397 ? 7.688 -9.376 16.668 1.00 95.88 397 PHE A N 1
ATOM 3124 C CA . PHE A 1 397 ? 8.238 -8.356 17.563 1.00 95.88 397 PHE A CA 1
ATOM 3125 C C . PHE A 1 397 ? 7.189 -7.892 18.581 1.00 95.88 397 PHE A C 1
ATOM 3127 O O . PHE A 1 397 ? 5.986 -8.031 18.356 1.00 95.88 397 PHE A O 1
ATOM 3134 N N . GLY A 1 398 ? 7.637 -7.396 19.729 1.00 96.19 398 GLY A N 1
ATOM 3135 C CA . GLY A 1 398 ? 6.808 -6.799 20.780 1.00 96.19 398 GLY A CA 1
ATOM 3136 C C . GLY A 1 398 ? 7.289 -5.399 21.160 1.00 96.19 398 GLY A C 1
ATOM 3137 O O . GLY A 1 398 ? 8.190 -4.848 20.527 1.00 96.19 398 GLY A O 1
ATOM 3138 N N . PHE A 1 399 ? 6.695 -4.818 22.201 1.00 96.56 399 PHE A N 1
ATOM 3139 C CA . PHE A 1 399 ? 7.092 -3.493 22.682 1.00 96.56 399 PHE A CA 1
ATOM 3140 C C . PHE A 1 399 ? 8.540 -3.453 23.198 1.00 96.56 399 PHE A C 1
ATOM 3142 O O . PHE A 1 399 ? 9.214 -2.453 22.974 1.00 96.56 399 PHE A O 1
ATOM 3149 N N . ASP A 1 400 ? 9.060 -4.539 23.781 1.00 95.56 400 ASP A N 1
ATOM 3150 C CA . ASP A 1 400 ? 10.464 -4.631 24.219 1.00 95.56 400 ASP A CA 1
ATOM 3151 C C . ASP A 1 400 ? 11.461 -4.466 23.060 1.00 95.56 400 ASP A C 1
ATOM 3153 O O . ASP A 1 400 ? 12.493 -3.804 23.190 1.00 95.56 400 ASP A O 1
ATOM 3157 N N . ASP A 1 401 ? 11.145 -5.034 21.893 1.00 95.94 401 ASP A N 1
ATOM 3158 C CA . ASP A 1 401 ? 11.983 -4.925 20.697 1.00 95.94 401 ASP A CA 1
ATOM 3159 C C . ASP A 1 401 ? 12.049 -3.469 20.206 1.00 95.94 401 ASP A C 1
ATOM 3161 O O . ASP A 1 401 ? 13.122 -2.962 19.860 1.00 95.94 401 ASP A O 1
ATOM 3165 N N . ILE A 1 402 ? 10.908 -2.771 20.234 1.00 97.06 402 ILE A N 1
ATOM 3166 C CA . ILE A 1 402 ? 10.817 -1.351 19.875 1.00 97.06 402 ILE A CA 1
ATOM 3167 C C . ILE A 1 402 ? 11.492 -0.475 20.931 1.00 97.06 402 ILE A C 1
ATOM 3169 O O . ILE A 1 402 ? 12.196 0.465 20.569 1.00 97.06 402 ILE A O 1
ATOM 3173 N N . LEU A 1 403 ? 11.356 -0.808 22.217 1.00 96.69 403 LEU A N 1
ATOM 3174 C CA . LEU A 1 403 ? 12.021 -0.120 23.321 1.00 96.69 403 LEU A CA 1
ATOM 3175 C C . LEU A 1 403 ? 13.537 -0.166 23.183 1.00 96.69 403 LEU A C 1
ATOM 3177 O O . LEU A 1 403 ? 14.200 0.856 23.346 1.00 96.69 403 LEU A O 1
ATOM 3181 N N . ASN A 1 404 ? 14.088 -1.318 22.807 1.00 94.81 404 ASN A N 1
ATOM 3182 C CA . ASN A 1 404 ? 15.517 -1.452 22.547 1.00 94.81 404 ASN A CA 1
ATOM 3183 C C . ASN A 1 404 ? 15.981 -0.544 21.398 1.00 94.81 404 ASN A C 1
ATOM 3185 O O . ASN A 1 404 ? 17.025 0.099 21.505 1.00 94.81 404 ASN A O 1
ATOM 3189 N N . ALA A 1 405 ? 15.212 -0.451 20.309 1.00 94.62 405 ALA A N 1
ATOM 3190 C CA . ALA A 1 405 ? 15.529 0.451 19.201 1.00 94.62 405 ALA A CA 1
ATOM 3191 C C . ALA A 1 405 ? 15.363 1.935 19.581 1.00 94.62 405 ALA A C 1
ATOM 3193 O O . ALA A 1 405 ? 16.163 2.776 19.164 1.00 94.62 405 ALA A O 1
ATOM 3194 N N . TYR A 1 406 ? 14.348 2.256 20.385 1.00 95.56 406 TYR A N 1
ATOM 3195 C CA . TYR A 1 406 ? 14.067 3.603 20.875 1.00 95.56 406 TYR A CA 1
ATOM 3196 C C . TYR A 1 406 ? 15.152 4.095 21.836 1.00 95.56 406 TYR A C 1
ATOM 3198 O O . TYR A 1 406 ? 15.706 5.170 21.630 1.00 95.56 406 TYR A O 1
ATOM 3206 N N . ASN A 1 407 ? 15.528 3.292 22.833 1.00 94.50 407 ASN A N 1
ATOM 3207 C CA . ASN A 1 407 ? 16.536 3.663 23.830 1.00 94.50 407 ASN A CA 1
ATOM 3208 C C . ASN A 1 407 ? 17.940 3.818 23.229 1.00 94.50 407 ASN A C 1
ATOM 3210 O O . ASN A 1 407 ? 18.731 4.598 23.745 1.00 94.50 407 ASN A O 1
ATOM 3214 N N . ARG A 1 408 ? 18.250 3.150 22.107 1.00 91.75 408 ARG A N 1
ATOM 3215 C CA . ARG A 1 408 ? 19.488 3.420 21.346 1.00 91.75 408 ARG A CA 1
ATOM 3216 C C . ARG A 1 408 ? 19.468 4.765 20.615 1.00 91.75 408 ARG A C 1
ATOM 3218 O O . ARG A 1 408 ? 20.526 5.323 20.348 1.00 91.75 408 ARG A O 1
ATOM 3225 N N . ALA A 1 409 ? 18.284 5.258 20.254 1.00 88.12 409 ALA A N 1
ATOM 3226 C CA . ALA A 1 409 ? 18.107 6.551 19.596 1.00 88.12 409 ALA A CA 1
ATOM 3227 C C . ALA A 1 409 ? 17.967 7.710 20.601 1.00 88.12 409 ALA A C 1
ATOM 3229 O O . ALA A 1 409 ? 18.345 8.843 20.293 1.00 88.12 409 ALA A O 1
ATOM 3230 N N . SER A 1 410 ? 17.408 7.429 21.781 1.00 84.81 410 SER A N 1
ATOM 3231 C CA . SER A 1 410 ? 17.259 8.369 22.893 1.00 84.81 410 SER A CA 1
ATOM 3232 C C . SER A 1 410 ? 18.582 8.591 23.634 1.00 84.81 410 SER A C 1
ATOM 3234 O O . SER A 1 410 ? 19.495 7.769 23.594 1.00 84.81 410 SER A O 1
ATOM 3236 N N . LYS A 1 411 ? 18.690 9.720 24.342 1.00 75.19 411 LYS A N 1
ATOM 3237 C CA . LYS A 1 411 ? 19.821 10.016 25.241 1.00 75.19 411 LYS A CA 1
ATOM 3238 C C . LYS A 1 411 ? 19.651 9.392 26.628 1.00 75.19 411 LYS A C 1
ATOM 3240 O O . LYS A 1 411 ? 20.620 9.317 27.380 1.00 75.19 411 LYS A O 1
ATOM 3245 N N . THR A 1 412 ? 18.435 8.985 26.970 1.00 82.00 412 THR A N 1
ATOM 3246 C CA . THR A 1 412 ? 18.044 8.484 28.288 1.00 82.00 412 THR A CA 1
ATOM 3247 C C . THR A 1 412 ? 17.337 7.140 28.161 1.00 82.00 412 THR A C 1
ATOM 3249 O O . THR A 1 412 ? 16.715 6.829 27.141 1.00 82.00 412 THR A O 1
ATOM 3252 N N . GLN A 1 413 ? 17.421 6.341 29.223 1.00 88.94 413 GLN A N 1
ATOM 3253 C CA . GLN A 1 413 ? 16.720 5.068 29.301 1.00 88.94 413 GLN A CA 1
ATOM 3254 C C . GLN A 1 413 ? 15.245 5.316 29.637 1.00 88.94 413 GLN A C 1
ATOM 3256 O O . GLN A 1 413 ? 14.924 5.740 30.745 1.00 88.94 413 GLN A O 1
ATOM 3261 N N . THR A 1 414 ? 14.355 5.036 28.689 1.00 93.75 414 THR A N 1
ATOM 3262 C CA . THR A 1 414 ? 12.897 5.068 28.886 1.00 93.75 414 THR A CA 1
ATOM 3263 C C . THR A 1 414 ? 12.400 3.701 29.369 1.00 93.75 414 THR A C 1
ATOM 3265 O O . THR A 1 414 ? 12.997 2.675 29.018 1.00 93.75 414 THR A O 1
ATOM 3268 N N . SER A 1 415 ? 11.344 3.669 30.193 1.00 95.69 415 SER A N 1
ATOM 3269 C CA . SER A 1 415 ? 10.707 2.416 30.626 1.00 95.69 415 SER A CA 1
ATOM 3270 C C . SER A 1 415 ? 9.750 1.866 29.563 1.00 95.69 415 SER A C 1
ATOM 3272 O O . SER A 1 415 ? 9.360 2.564 28.624 1.00 95.69 415 SER A O 1
ATOM 3274 N N . LEU A 1 416 ? 9.355 0.599 29.712 1.00 95.62 416 LEU A N 1
ATOM 3275 C CA . LEU A 1 416 ? 8.351 -0.008 28.841 1.00 95.62 416 LEU A CA 1
ATOM 3276 C C . LEU A 1 416 ? 6.983 0.673 28.995 1.00 95.62 416 LEU A C 1
ATOM 3278 O O . LEU A 1 416 ? 6.306 0.873 27.989 1.00 95.62 416 LEU A O 1
ATOM 3282 N N . GLU A 1 417 ? 6.589 1.056 30.218 1.00 95.38 417 GLU A N 1
ATOM 3283 C CA . GLU A 1 417 ? 5.317 1.757 30.440 1.00 95.38 417 GLU A CA 1
ATOM 3284 C C . GLU A 1 417 ? 5.310 3.133 29.772 1.00 95.38 417 GLU A C 1
ATOM 3286 O O . GLU A 1 417 ? 4.356 3.458 29.066 1.00 95.38 417 GLU A O 1
ATOM 3291 N N . ASP A 1 418 ? 6.392 3.906 29.923 1.00 96.12 418 ASP A N 1
ATOM 3292 C CA . ASP A 1 418 ? 6.513 5.228 29.306 1.00 96.12 418 ASP A CA 1
ATOM 3293 C C . ASP A 1 418 ? 6.454 5.129 27.774 1.00 96.12 418 ASP A C 1
ATOM 3295 O O . ASP A 1 418 ? 5.699 5.863 27.133 1.00 96.12 418 ASP A O 1
ATOM 3299 N N . LEU A 1 419 ? 7.194 4.190 27.166 1.00 96.69 419 LEU A N 1
ATOM 3300 C CA . LEU A 1 419 ? 7.149 3.985 25.716 1.00 96.69 419 LEU A CA 1
ATOM 3301 C C . LEU A 1 419 ? 5.755 3.557 25.249 1.00 96.69 419 LEU A C 1
ATOM 3303 O O . LEU A 1 419 ? 5.261 4.079 24.251 1.00 96.69 419 LEU A O 1
ATOM 3307 N N . TYR A 1 420 ? 5.124 2.614 25.951 1.00 96.69 420 TYR A N 1
ATOM 3308 C CA . TYR A 1 420 ? 3.780 2.143 25.628 1.00 96.69 420 TYR A CA 1
ATOM 3309 C C . TYR A 1 420 ? 2.770 3.298 25.638 1.00 96.69 420 TYR A C 1
ATOM 3311 O O . TYR A 1 420 ? 1.976 3.426 24.702 1.00 96.69 420 TYR A O 1
ATOM 3319 N N . SER A 1 421 ? 2.834 4.172 26.644 1.00 96.25 421 SER A N 1
ATOM 3320 C CA . SER A 1 421 ? 1.981 5.359 26.759 1.00 96.25 421 SER A CA 1
ATOM 3321 C C . SER A 1 421 ? 2.275 6.395 25.663 1.00 96.25 421 SER A C 1
ATOM 3323 O O . SER A 1 421 ? 1.343 6.871 25.013 1.00 96.25 421 SER A O 1
ATOM 3325 N N . ILE A 1 422 ? 3.552 6.675 25.355 1.00 97.06 422 ILE A N 1
ATOM 3326 C CA . ILE A 1 422 ? 3.955 7.553 24.234 1.00 97.06 422 ILE A CA 1
ATOM 3327 C C . ILE A 1 422 ? 3.417 7.016 22.902 1.00 97.06 422 ILE A C 1
ATOM 3329 O O . ILE A 1 422 ? 2.848 7.754 22.095 1.00 97.06 422 ILE A O 1
ATOM 3333 N N . MET A 1 423 ? 3.581 5.716 22.655 1.00 97.25 423 MET A N 1
ATOM 3334 C CA . MET A 1 423 ? 3.100 5.072 21.437 1.00 97.25 423 MET A CA 1
ATOM 3335 C C . MET A 1 423 ? 1.572 5.119 21.335 1.00 97.25 423 MET A C 1
ATOM 3337 O O . MET A 1 423 ? 1.062 5.352 20.239 1.00 97.25 423 MET A O 1
ATOM 3341 N N . GLY A 1 424 ? 0.863 4.964 22.458 1.00 95.38 424 GLY A N 1
ATOM 3342 C CA . GLY A 1 424 ? -0.591 5.104 22.543 1.00 95.38 424 GLY A CA 1
ATOM 3343 C C . GLY A 1 424 ? -1.055 6.518 22.217 1.00 95.38 424 GLY A C 1
ATOM 3344 O O . GLY A 1 424 ? -1.947 6.692 21.389 1.00 95.38 424 GLY A O 1
ATOM 3345 N N . PHE A 1 425 ? -0.399 7.534 22.779 1.00 95.56 425 PHE A N 1
ATOM 3346 C CA . PHE A 1 425 ? -0.653 8.936 22.444 1.00 95.56 425 PHE A CA 1
ATOM 3347 C C . PHE A 1 425 ? -0.520 9.199 20.935 1.00 95.56 425 PHE A C 1
ATOM 3349 O O . PHE A 1 425 ? -1.405 9.803 20.330 1.00 95.56 425 PHE A O 1
ATOM 3356 N N . LEU A 1 426 ? 0.529 8.664 20.296 1.00 95.50 426 LEU A N 1
ATOM 3357 C CA . LEU A 1 426 ? 0.796 8.870 18.866 1.00 95.50 426 LEU A CA 1
ATOM 3358 C C . LEU A 1 426 ? -0.300 8.341 17.928 1.00 95.50 426 LEU A C 1
ATOM 3360 O O . LEU A 1 426 ? -0.378 8.767 16.775 1.00 95.50 426 LEU A O 1
ATOM 3364 N N . VAL A 1 427 ? -1.142 7.421 18.399 1.00 92.75 427 VAL A N 1
ATOM 3365 C CA . VAL A 1 427 ? -2.264 6.857 17.630 1.00 92.75 427 VAL A CA 1
ATOM 3366 C C . VAL A 1 427 ? -3.634 7.344 18.104 1.00 92.75 427 VAL A C 1
ATOM 3368 O O . VAL A 1 427 ? -4.645 6.897 17.566 1.00 92.75 427 VAL A O 1
ATOM 3371 N N . GLY A 1 428 ? -3.677 8.288 19.051 1.00 90.19 428 GLY A N 1
ATOM 3372 C CA . GLY A 1 428 ? -4.919 8.807 19.632 1.00 90.19 428 GLY A CA 1
ATOM 3373 C C . GLY A 1 428 ? -5.528 7.902 20.708 1.00 90.19 428 GLY A C 1
ATOM 3374 O O . GLY A 1 428 ? -6.731 7.958 20.940 1.00 90.19 428 GLY A O 1
ATOM 3375 N N . GLY A 1 429 ? -4.709 7.061 21.341 1.00 89.56 429 GLY A N 1
ATOM 3376 C CA . GLY A 1 429 ? -5.108 6.101 22.365 1.00 89.56 429 GLY A CA 1
ATOM 3377 C C . GLY A 1 429 ? -5.138 4.658 21.859 1.00 89.56 429 GLY A C 1
ATOM 3378 O O . GLY A 1 429 ? -5.432 4.364 20.696 1.00 89.56 429 GLY A O 1
ATOM 3379 N N . TRP A 1 430 ? -4.824 3.727 22.757 1.00 89.31 430 TRP A N 1
ATOM 3380 C CA . TRP A 1 430 ? -4.899 2.299 22.468 1.00 89.31 430 TRP A CA 1
ATOM 3381 C C . TRP A 1 430 ? -6.337 1.780 22.455 1.00 89.31 430 TRP A C 1
ATOM 3383 O O . TRP A 1 430 ? -7.219 2.316 23.121 1.00 89.31 430 TRP A O 1
ATOM 3393 N N . GLN A 1 431 ? -6.568 0.693 21.718 1.00 79.62 431 GLN A N 1
ATOM 3394 C CA . GLN A 1 431 ? -7.838 -0.022 21.790 1.00 79.62 431 GLN A CA 1
ATOM 3395 C C . GLN A 1 431 ? -7.907 -0.908 23.037 1.00 79.62 431 GLN A C 1
ATOM 3397 O O . GLN A 1 431 ? -6.875 -1.324 23.559 1.00 79.62 431 GLN A O 1
ATOM 3402 N N . ASN A 1 432 ? -9.116 -1.295 23.455 1.00 75.62 432 ASN A N 1
ATOM 3403 C CA . ASN A 1 432 ? -9.320 -2.164 24.624 1.00 75.62 432 ASN A CA 1
ATOM 3404 C C . ASN A 1 432 ? -8.591 -3.521 24.534 1.00 75.62 432 ASN A C 1
ATOM 3406 O O . ASN A 1 432 ? -8.355 -4.156 25.555 1.00 75.62 432 ASN A O 1
ATOM 3410 N N . GLY A 1 433 ? -8.228 -3.976 23.330 1.00 69.94 433 GLY A N 1
ATOM 3411 C CA . GLY A 1 433 ? -7.420 -5.179 23.117 1.00 69.94 433 GLY A CA 1
ATOM 3412 C C . GLY A 1 433 ? -5.903 -5.000 23.281 1.00 69.94 433 GLY A C 1
ATOM 3413 O O . GLY A 1 433 ? -5.169 -5.955 23.020 1.00 69.94 433 GLY A O 1
ATOM 3414 N N . ALA A 1 434 ? -5.417 -3.808 23.642 1.00 80.75 434 ALA A N 1
ATOM 3415 C CA . ALA A 1 434 ? -3.995 -3.525 23.810 1.00 80.75 434 ALA A CA 1
ATOM 3416 C C . ALA A 1 434 ? -3.483 -3.898 25.208 1.00 80.75 434 ALA A C 1
ATOM 3418 O O . ALA A 1 434 ? -4.143 -3.675 26.221 1.00 80.75 434 ALA A O 1
ATOM 3419 N N . SER A 1 435 ? -2.267 -4.429 25.246 1.00 88.19 435 SER A N 1
ATOM 3420 C CA . SER A 1 435 ? -1.504 -4.705 26.459 1.00 88.19 435 SER A CA 1
ATOM 3421 C C . SER A 1 435 ? -0.016 -4.525 26.159 1.00 88.19 435 SER A C 1
ATOM 3423 O O . SER A 1 435 ? 0.405 -4.662 25.008 1.00 88.19 435 SER A O 1
ATOM 3425 N N . SER A 1 436 ? 0.794 -4.215 27.173 1.00 87.75 436 SER A N 1
ATOM 3426 C CA . SER A 1 436 ? 2.242 -4.003 27.005 1.00 87.75 436 SER A CA 1
ATOM 3427 C C . SER A 1 436 ? 3.005 -5.271 26.596 1.00 87.75 436 SER A C 1
ATOM 3429 O O . SER A 1 436 ? 4.109 -5.179 26.072 1.00 87.75 436 SER A O 1
ATOM 3431 N N . ASP A 1 437 ? 2.405 -6.451 26.765 1.00 90.69 437 ASP A N 1
ATOM 3432 C CA . ASP A 1 437 ? 2.938 -7.746 26.334 1.00 90.69 437 ASP A CA 1
ATOM 3433 C C . ASP A 1 437 ? 2.388 -8.217 24.968 1.00 90.69 437 ASP A C 1
ATOM 3435 O O . ASP A 1 437 ? 2.631 -9.353 24.544 1.00 90.69 437 ASP A O 1
ATOM 3439 N N . LEU A 1 438 ? 1.653 -7.353 24.251 1.00 92.88 438 LEU A N 1
ATOM 3440 C CA . LEU A 1 438 ? 1.199 -7.610 22.886 1.00 92.88 438 LEU A CA 1
ATOM 3441 C C . LEU A 1 438 ? 2.400 -7.812 21.954 1.00 92.88 438 LEU A C 1
ATOM 3443 O O . LEU A 1 438 ? 3.304 -6.981 21.855 1.00 92.88 438 LEU A O 1
ATOM 3447 N N . ARG A 1 439 ? 2.365 -8.911 21.206 1.00 94.81 439 ARG A N 1
ATOM 3448 C CA . ARG A 1 439 ? 3.308 -9.232 20.140 1.00 94.81 439 ARG A CA 1
ATOM 3449 C C . ARG A 1 439 ? 2.602 -9.200 18.796 1.00 94.81 439 ARG A C 1
ATOM 3451 O O . ARG A 1 439 ? 1.479 -9.683 18.640 1.00 94.81 439 ARG A O 1
ATOM 3458 N N . VAL A 1 440 ? 3.296 -8.676 17.802 1.00 95.75 440 VAL A N 1
ATOM 3459 C CA . VAL A 1 440 ? 2.829 -8.608 16.424 1.00 95.75 440 VAL A CA 1
ATOM 3460 C C . VAL A 1 440 ? 3.640 -9.583 15.591 1.00 95.75 440 VAL A C 1
ATOM 3462 O O . VAL A 1 440 ? 4.870 -9.591 15.646 1.00 95.75 440 VAL A O 1
ATOM 3465 N N . ARG A 1 441 ? 2.947 -10.400 14.800 1.00 96.12 441 ARG A N 1
ATOM 3466 C CA . ARG A 1 441 ? 3.530 -11.179 13.715 1.00 96.12 441 ARG A CA 1
ATOM 3467 C C . ARG A 1 441 ? 3.097 -10.582 12.384 1.00 96.12 441 ARG A C 1
ATOM 3469 O O . ARG A 1 441 ? 1.908 -10.551 12.088 1.00 96.12 441 ARG A O 1
ATOM 3476 N N . ILE A 1 442 ? 4.052 -10.151 11.568 1.00 95.44 442 ILE A N 1
ATOM 3477 C CA . ILE A 1 442 ? 3.784 -9.701 10.198 1.00 95.44 442 ILE A CA 1
ATOM 3478 C C . ILE A 1 442 ? 4.099 -10.843 9.239 1.00 95.44 442 ILE A C 1
ATOM 3480 O O . ILE A 1 442 ? 5.218 -11.355 9.247 1.00 95.44 442 ILE A O 1
ATOM 3484 N N . GLN A 1 443 ? 3.117 -11.228 8.423 1.00 93.31 443 GLN A N 1
ATOM 3485 C CA . GLN A 1 443 ? 3.262 -12.214 7.352 1.00 93.31 443 GLN A CA 1
ATOM 3486 C C . GLN A 1 443 ? 2.771 -11.639 6.028 1.00 93.31 443 GLN A C 1
ATOM 3488 O O . GLN A 1 443 ? 1.650 -11.146 5.926 1.00 93.31 443 GLN A O 1
ATOM 3493 N N . GLY A 1 444 ? 3.601 -11.706 4.997 1.00 91.81 444 GLY A N 1
ATOM 3494 C CA . GLY A 1 444 ? 3.259 -11.167 3.686 1.00 91.81 444 GLY A CA 1
ATOM 3495 C C . GLY A 1 444 ? 4.365 -11.388 2.673 1.00 91.81 444 GLY A C 1
ATOM 3496 O O . GLY A 1 444 ? 5.303 -12.140 2.930 1.00 91.81 444 GLY A O 1
ATOM 3497 N N . ARG A 1 445 ? 4.252 -10.711 1.533 1.00 92.38 445 ARG A N 1
ATOM 3498 C CA . ARG A 1 445 ? 5.256 -10.716 0.470 1.00 92.38 445 ARG A CA 1
ATOM 3499 C C . ARG A 1 445 ? 5.579 -9.286 0.081 1.00 92.38 445 ARG A C 1
ATOM 3501 O O . ARG A 1 445 ? 4.673 -8.463 0.031 1.00 92.38 445 ARG A O 1
ATOM 3508 N N . ILE A 1 446 ? 6.858 -9.005 -0.126 1.00 94.56 446 ILE A N 1
ATOM 3509 C CA . ILE A 1 446 ? 7.350 -7.755 -0.699 1.00 94.56 446 ILE A CA 1
ATOM 3510 C C . ILE A 1 446 ? 7.384 -7.954 -2.210 1.00 94.56 446 ILE A C 1
ATOM 3512 O O . ILE A 1 446 ? 8.086 -8.855 -2.665 1.00 94.56 446 ILE A O 1
ATOM 3516 N N . ASP A 1 447 ? 6.691 -7.114 -2.977 1.00 95.81 447 ASP A N 1
ATOM 3517 C CA . ASP A 1 447 ? 6.668 -7.247 -4.440 1.00 95.81 447 ASP A CA 1
ATOM 3518 C C . ASP A 1 447 ? 8.080 -7.236 -5.032 1.00 95.81 447 ASP A C 1
ATOM 3520 O O . ASP A 1 447 ? 8.430 -8.110 -5.823 1.00 95.81 447 ASP A O 1
ATOM 3524 N N . ARG A 1 448 ? 8.905 -6.258 -4.628 1.00 96.81 448 ARG A N 1
ATOM 3525 C CA . ARG A 1 448 ? 10.287 -6.125 -5.089 1.00 96.81 448 ARG A CA 1
ATOM 3526 C C . ARG A 1 448 ? 11.201 -5.481 -4.044 1.00 96.81 448 ARG A C 1
ATOM 3528 O O . ARG A 1 448 ? 10.983 -4.351 -3.602 1.00 96.81 448 ARG A O 1
ATOM 3535 N N . MET A 1 449 ? 12.279 -6.180 -3.705 1.00 96.69 449 MET A N 1
ATOM 3536 C CA . MET A 1 449 ? 13.376 -5.713 -2.858 1.00 96.69 449 MET A CA 1
ATOM 3537 C C . MET A 1 449 ? 14.664 -5.632 -3.678 1.00 96.69 449 MET A C 1
ATOM 3539 O O . MET A 1 449 ? 15.153 -6.630 -4.194 1.00 96.69 449 MET A O 1
ATOM 3543 N N . GLU A 1 450 ? 15.249 -4.446 -3.760 1.00 96.50 450 GLU A N 1
ATOM 3544 C CA . GLU A 1 450 ? 16.465 -4.190 -4.525 1.00 96.50 450 GLU A CA 1
ATOM 3545 C C . GLU A 1 450 ? 17.660 -4.007 -3.599 1.00 96.50 450 GLU A C 1
ATOM 3547 O O . GLU A 1 450 ? 17.608 -3.206 -2.663 1.00 96.50 450 GLU A O 1
ATOM 3552 N N . ILE A 1 451 ? 18.759 -4.686 -3.914 1.00 95.44 451 ILE A N 1
ATOM 3553 C CA . ILE A 1 451 ? 20.072 -4.413 -3.339 1.00 95.44 451 ILE A CA 1
ATOM 3554 C C . ILE A 1 451 ? 20.785 -3.443 -4.271 1.00 95.44 451 ILE A C 1
ATOM 3556 O O . ILE A 1 451 ? 21.036 -3.737 -5.444 1.00 95.44 451 ILE A O 1
ATOM 3560 N N . ARG A 1 452 ? 21.061 -2.250 -3.748 1.00 94.56 452 ARG A N 1
ATOM 3561 C CA . ARG A 1 452 ? 21.683 -1.152 -4.480 1.00 94.56 452 ARG A CA 1
ATOM 3562 C C . ARG A 1 452 ? 23.066 -0.869 -3.922 1.00 94.56 452 ARG A C 1
ATOM 3564 O O . ARG A 1 452 ? 23.224 -0.756 -2.707 1.00 94.56 452 ARG A O 1
ATOM 3571 N N . LYS A 1 453 ? 24.040 -0.682 -4.808 1.00 93.06 453 LYS A N 1
ATOM 3572 C CA . LYS A 1 453 ? 25.412 -0.322 -4.449 1.00 93.06 453 LYS A CA 1
ATOM 3573 C C . LYS A 1 453 ? 25.705 1.122 -4.820 1.00 93.06 453 LYS A C 1
ATOM 3575 O O . LYS A 1 453 ? 25.588 1.518 -5.981 1.00 93.06 453 LYS A O 1
ATOM 3580 N N . LEU A 1 454 ? 26.066 1.910 -3.817 1.00 90.19 454 LEU A N 1
ATOM 3581 C CA . LEU A 1 454 ? 26.454 3.305 -3.977 1.00 90.19 454 LEU A CA 1
ATOM 3582 C C . LEU A 1 454 ? 27.893 3.428 -4.497 1.00 90.19 454 LEU A C 1
ATOM 3584 O O . LEU A 1 454 ? 28.671 2.472 -4.504 1.00 90.19 454 LEU A O 1
ATOM 3588 N N . ASN A 1 455 ? 28.258 4.636 -4.927 1.00 83.94 455 ASN A N 1
ATOM 3589 C CA . ASN A 1 455 ? 29.594 4.936 -5.451 1.00 83.94 455 ASN A CA 1
ATOM 3590 C C . ASN A 1 455 ? 30.725 4.714 -4.426 1.00 83.94 455 ASN A C 1
ATOM 3592 O O . ASN A 1 455 ? 31.859 4.440 -4.815 1.00 83.94 455 ASN A O 1
ATOM 3596 N N . ASP A 1 456 ? 30.415 4.791 -3.130 1.00 86.06 456 ASP A N 1
ATOM 3597 C CA . ASP A 1 456 ? 31.323 4.490 -2.015 1.00 86.06 456 ASP A CA 1
ATOM 3598 C C . ASP A 1 456 ? 31.391 2.986 -1.671 1.00 86.06 456 ASP A C 1
ATOM 3600 O O . ASP A 1 456 ? 31.976 2.606 -0.659 1.00 86.06 456 ASP A O 1
ATOM 3604 N N . ASN A 1 457 ? 30.819 2.127 -2.523 1.00 85.62 457 ASN A N 1
ATOM 3605 C CA . ASN A 1 457 ? 30.656 0.682 -2.344 1.00 85.62 457 ASN A CA 1
ATOM 3606 C C . ASN A 1 457 ? 29.757 0.263 -1.173 1.00 85.62 457 ASN A C 1
ATOM 3608 O O . ASN A 1 457 ? 29.710 -0.927 -0.862 1.00 85.62 457 ASN A O 1
ATOM 3612 N N . THR A 1 458 ? 29.026 1.186 -0.545 1.00 89.50 458 THR A N 1
ATOM 3613 C CA . THR A 1 458 ? 28.051 0.811 0.481 1.00 89.50 458 THR A CA 1
ATOM 3614 C C . THR A 1 458 ? 26.803 0.204 -0.157 1.00 89.50 458 THR A C 1
ATOM 3616 O O . THR A 1 458 ? 26.311 0.669 -1.190 1.00 89.50 458 THR A O 1
ATOM 3619 N N . GLU A 1 459 ? 26.294 -0.860 0.461 1.00 91.69 459 GLU A N 1
ATOM 3620 C CA . GLU A 1 459 ? 25.047 -1.504 0.056 1.00 91.69 459 GLU A CA 1
ATOM 3621 C C . GLU A 1 459 ? 23.861 -0.917 0.822 1.00 91.69 459 GLU A C 1
ATOM 3623 O O . GLU A 1 459 ? 23.923 -0.654 2.027 1.00 91.69 459 GLU A O 1
ATOM 3628 N N . GLN A 1 460 ? 22.751 -0.737 0.117 1.00 93.06 460 GLN A N 1
ATOM 3629 C CA . GLN A 1 460 ? 21.485 -0.316 0.694 1.00 93.06 460 GLN A CA 1
ATOM 3630 C C . GLN A 1 460 ? 20.322 -1.077 0.062 1.00 93.06 460 GLN A C 1
ATOM 3632 O O . GLN A 1 460 ? 20.357 -1.435 -1.113 1.00 93.06 460 GLN A O 1
ATOM 3637 N N . ILE A 1 461 ? 19.267 -1.280 0.845 1.00 95.06 461 ILE A N 1
ATOM 3638 C CA . ILE A 1 461 ? 18.018 -1.869 0.370 1.00 95.06 461 ILE A CA 1
ATOM 3639 C C . ILE A 1 461 ? 17.099 -0.755 -0.128 1.00 95.06 461 ILE A C 1
ATOM 3641 O O . ILE A 1 461 ? 16.966 0.296 0.514 1.00 95.06 461 ILE A O 1
ATOM 3645 N N . ARG A 1 462 ? 16.408 -1.010 -1.238 1.00 95.62 462 ARG A N 1
ATOM 3646 C CA . ARG A 1 462 ? 15.251 -0.233 -1.683 1.00 95.62 462 ARG A CA 1
ATOM 3647 C C . ARG A 1 462 ? 14.045 -1.143 -1.889 1.00 95.62 462 ARG A C 1
ATOM 3649 O O . ARG A 1 462 ? 14.161 -2.189 -2.513 1.00 95.62 462 ARG A O 1
ATOM 3656 N N . LEU A 1 463 ? 12.896 -0.737 -1.359 1.00 97.62 463 LEU A N 1
ATOM 3657 C CA . LEU A 1 463 ? 11.647 -1.495 -1.434 1.00 97.62 463 LEU A CA 1
ATOM 3658 C C . LEU A 1 463 ? 10.684 -0.828 -2.411 1.00 97.62 463 LEU A C 1
ATOM 3660 O O . LEU A 1 463 ? 10.508 0.393 -2.370 1.00 97.62 463 LEU A O 1
ATOM 3664 N N . ILE A 1 464 ? 10.056 -1.626 -3.268 1.00 97.81 464 ILE A N 1
ATOM 3665 C CA . ILE A 1 464 ? 9.060 -1.172 -4.235 1.00 97.81 464 ILE A CA 1
ATOM 3666 C C . ILE A 1 464 ? 7.819 -2.040 -4.094 1.00 97.81 464 ILE A C 1
ATOM 3668 O O . ILE A 1 464 ? 7.915 -3.263 -4.049 1.00 97.81 464 ILE A O 1
ATOM 3672 N N . ASP A 1 465 ? 6.670 -1.379 -4.043 1.00 97.62 465 ASP A N 1
ATOM 3673 C CA . ASP A 1 465 ? 5.353 -2.005 -4.072 1.00 97.62 465 ASP A CA 1
ATOM 3674 C C . ASP A 1 465 ? 4.592 -1.483 -5.294 1.00 97.62 465 ASP A C 1
ATOM 3676 O O . ASP A 1 465 ? 4.435 -0.267 -5.462 1.00 97.62 465 ASP A O 1
ATOM 3680 N N . TYR A 1 466 ? 4.183 -2.374 -6.191 1.00 97.19 466 TYR A N 1
ATOM 3681 C CA . TYR A 1 466 ? 3.480 -1.992 -7.408 1.00 97.19 466 TYR A CA 1
ATOM 3682 C C . TYR A 1 466 ? 2.007 -1.715 -7.090 1.00 97.19 466 TYR A C 1
ATOM 3684 O O . TYR A 1 466 ? 1.334 -2.457 -6.386 1.00 97.19 466 TYR A O 1
ATOM 3692 N N . LYS A 1 467 ? 1.470 -0.618 -7.626 1.00 95.19 467 LYS A N 1
ATOM 3693 C CA . LYS A 1 467 ? 0.060 -0.242 -7.479 1.00 95.19 467 LYS A CA 1
ATOM 3694 C C . LYS A 1 467 ? -0.558 -0.003 -8.853 1.00 95.19 467 LYS A C 1
ATOM 3696 O O . LYS A 1 467 ? -0.114 0.849 -9.618 1.00 95.19 467 LYS A O 1
ATOM 3701 N N . THR A 1 468 ? -1.636 -0.719 -9.153 1.00 92.06 468 THR A N 1
ATOM 3702 C CA . THR A 1 468 ? -2.412 -0.557 -10.399 1.00 92.06 468 THR A CA 1
ATOM 3703 C C . THR A 1 468 ? -3.662 0.312 -10.222 1.00 92.06 468 THR A C 1
ATOM 3705 O O . THR A 1 468 ? -4.281 0.741 -11.197 1.00 92.06 468 THR A O 1
ATOM 3708 N N . GLY A 1 469 ? -4.038 0.593 -8.972 1.00 87.00 469 GLY A N 1
ATOM 3709 C CA . GLY A 1 469 ? -5.187 1.421 -8.618 1.00 87.00 469 GLY A CA 1
ATOM 3710 C C . GLY A 1 469 ? -4.945 2.926 -8.767 1.00 87.00 469 GLY A C 1
ATOM 3711 O O . GLY A 1 469 ? -3.842 3.392 -9.055 1.00 87.00 469 GLY A O 1
ATOM 3712 N N . LYS A 1 470 ? -6.012 3.703 -8.544 1.00 87.62 470 LYS A N 1
ATOM 3713 C CA . LYS A 1 470 ? -5.955 5.171 -8.497 1.00 87.62 470 LYS A CA 1
ATOM 3714 C C . LYS A 1 470 ? -4.939 5.627 -7.446 1.00 87.62 470 LYS A C 1
ATOM 3716 O O . LYS A 1 470 ? -4.899 5.072 -6.354 1.00 87.62 470 LYS A O 1
ATOM 3721 N N . VAL A 1 471 ? -4.185 6.678 -7.765 1.00 91.75 471 VAL A N 1
ATOM 3722 C CA . VAL A 1 471 ? -3.212 7.274 -6.840 1.00 91.75 471 VAL A CA 1
ATOM 3723 C C . VAL A 1 471 ? -3.935 7.940 -5.657 1.00 91.75 471 VAL A C 1
ATOM 3725 O O . VAL A 1 471 ? -4.765 8.827 -5.896 1.00 91.75 471 VAL A O 1
ATOM 3728 N N . PRO A 1 472 ? -3.640 7.545 -4.403 1.00 91.12 472 PRO A N 1
ATOM 3729 C CA . PRO A 1 472 ? -4.129 8.218 -3.202 1.00 91.12 472 PRO A CA 1
ATOM 3730 C C . PRO A 1 472 ? -3.570 9.641 -3.054 1.00 91.12 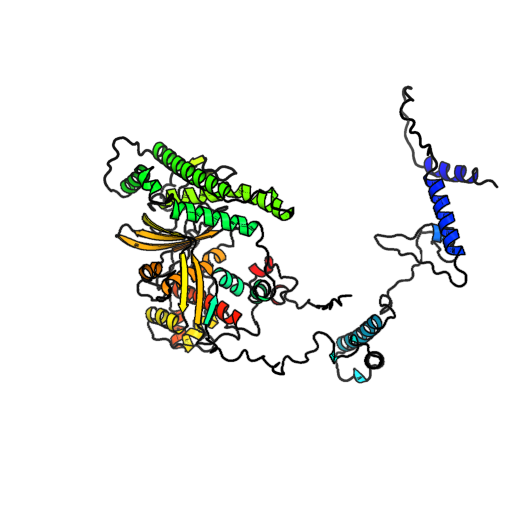472 PRO A C 1
ATOM 3732 O O . PRO A 1 472 ? -2.757 10.109 -3.856 1.00 91.12 472 PRO A O 1
ATOM 3735 N N . LYS A 1 473 ? -3.984 10.346 -1.996 1.00 90.81 473 LYS A N 1
ATOM 3736 C CA . LYS A 1 473 ? -3.399 11.650 -1.649 1.00 90.81 473 LYS A CA 1
ATOM 3737 C C . LYS A 1 473 ? -1.919 11.491 -1.287 1.00 90.81 473 LYS A C 1
ATOM 3739 O O . LYS A 1 473 ? -1.511 10.468 -0.743 1.00 90.81 473 LYS A O 1
ATOM 3744 N N . THR A 1 474 ? -1.126 12.538 -1.515 1.00 91.94 474 THR A N 1
ATOM 3745 C CA . THR A 1 474 ? 0.324 12.562 -1.253 1.00 91.94 474 THR A CA 1
ATOM 3746 C C . THR A 1 474 ? 0.691 12.043 0.144 1.00 91.94 474 THR A C 1
ATOM 3748 O O . THR A 1 474 ? 1.594 11.221 0.272 1.00 91.94 474 THR A O 1
ATOM 3751 N N . GLN A 1 475 ? -0.023 12.480 1.186 1.00 90.00 4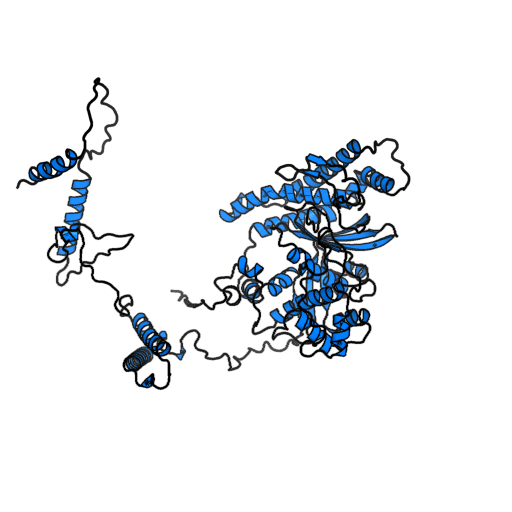75 GLN A N 1
ATOM 3752 C CA . GLN A 1 475 ? 0.234 12.055 2.568 1.00 90.00 475 GLN A CA 1
ATOM 3753 C C . GLN A 1 475 ? -0.069 10.574 2.800 1.00 90.00 475 GLN A C 1
ATOM 3755 O O . GLN A 1 475 ? 0.674 9.907 3.505 1.00 90.00 475 GLN A O 1
ATOM 3760 N N . GLN A 1 476 ? -1.107 10.036 2.159 1.00 90.81 476 GLN A N 1
ATOM 3761 C CA . GLN A 1 476 ? -1.449 8.616 2.257 1.00 90.81 476 GLN A CA 1
ATOM 3762 C C . GLN A 1 476 ? -0.379 7.746 1.594 1.00 90.81 476 GLN A C 1
ATOM 3764 O O . GLN A 1 476 ? 0.008 6.730 2.149 1.00 90.81 476 GLN A O 1
ATOM 3769 N N . VAL A 1 477 ? 0.150 8.177 0.443 1.00 93.81 477 VAL A N 1
ATOM 3770 C CA . VAL A 1 477 ? 1.268 7.487 -0.222 1.00 93.81 477 VAL A CA 1
ATOM 3771 C C . VAL A 1 477 ? 2.533 7.524 0.643 1.00 93.81 477 VAL A C 1
ATOM 3773 O O . VAL A 1 477 ? 3.247 6.529 0.727 1.00 93.81 477 VAL A O 1
ATOM 3776 N N . PHE A 1 478 ? 2.811 8.653 1.305 1.00 94.50 478 PHE A N 1
ATOM 3777 C CA . PHE A 1 478 ? 3.962 8.778 2.202 1.00 94.50 478 PHE A CA 1
ATOM 3778 C C . PHE A 1 478 ? 3.792 7.964 3.496 1.00 94.50 478 PHE A C 1
ATOM 3780 O O . PHE A 1 478 ? 4.758 7.380 3.969 1.00 94.50 478 PHE A O 1
ATOM 3787 N N . ASN A 1 479 ? 2.583 7.872 4.054 1.00 94.62 479 ASN A N 1
ATOM 3788 C CA . ASN A 1 479 ? 2.289 7.184 5.319 1.00 94.62 479 ASN A CA 1
ATOM 3789 C C . ASN A 1 479 ? 1.646 5.796 5.137 1.00 94.62 479 ASN A C 1
ATOM 3791 O O . ASN A 1 479 ? 0.927 5.336 6.022 1.00 94.62 479 ASN A O 1
ATOM 3795 N N . ASP A 1 480 ? 1.885 5.139 4.005 1.00 95.94 480 ASP A N 1
ATOM 3796 C CA . ASP A 1 480 ? 1.394 3.789 3.710 1.00 95.94 480 ASP A CA 1
ATOM 3797 C C . ASP A 1 480 ? 1.945 2.751 4.710 1.00 95.94 480 ASP A C 1
ATOM 3799 O O . ASP A 1 480 ? 3.163 2.652 4.895 1.00 95.94 480 ASP A O 1
ATOM 3803 N N . LEU A 1 481 ? 1.077 1.994 5.396 1.00 96.75 481 LEU A N 1
ATOM 3804 C CA . LEU A 1 481 ? 1.512 1.055 6.438 1.00 96.75 481 LEU A CA 1
ATOM 3805 C C . LEU A 1 481 ? 2.012 -0.268 5.865 1.00 96.75 481 LEU A C 1
ATOM 3807 O O . LEU A 1 481 ? 2.787 -0.952 6.538 1.00 96.75 481 LEU A O 1
ATOM 3811 N N . GLN A 1 482 ? 1.647 -0.627 4.635 1.00 95.88 482 GLN A N 1
ATOM 3812 C CA . GLN A 1 482 ? 2.208 -1.790 3.958 1.00 95.88 482 GLN A CA 1
ATOM 3813 C C . GLN A 1 482 ? 3.733 -1.659 3.787 1.00 95.88 482 GLN A C 1
ATOM 3815 O O . GLN A 1 482 ? 4.466 -2.576 4.168 1.00 95.88 482 GLN A O 1
ATOM 3820 N N . LEU A 1 483 ? 4.239 -0.498 3.356 1.00 97.50 483 LEU A N 1
ATOM 3821 C CA . LEU A 1 483 ? 5.685 -0.233 3.280 1.00 97.50 483 LEU A CA 1
ATOM 3822 C C . LEU A 1 483 ? 6.386 -0.244 4.654 1.00 97.50 483 LEU A C 1
ATOM 3824 O O . LEU A 1 483 ? 7.540 -0.669 4.765 1.00 97.50 483 LEU A O 1
ATOM 3828 N N . ILE A 1 484 ? 5.698 0.184 5.715 1.00 97.81 484 ILE A N 1
ATOM 3829 C CA . ILE A 1 484 ? 6.192 0.112 7.103 1.00 97.81 484 ILE A CA 1
ATOM 3830 C C . ILE A 1 484 ? 6.310 -1.346 7.550 1.00 97.81 484 ILE A C 1
ATOM 3832 O O . ILE A 1 484 ? 7.328 -1.747 8.118 1.00 97.81 484 ILE A O 1
ATOM 3836 N N . CYS A 1 485 ? 5.305 -2.164 7.233 1.00 97.88 485 CYS A N 1
ATOM 3837 C CA . CYS A 1 485 ? 5.311 -3.595 7.510 1.00 97.88 485 CYS A CA 1
ATOM 3838 C C . CYS A 1 485 ? 6.439 -4.320 6.774 1.00 97.88 485 CYS A C 1
ATOM 3840 O O . CYS A 1 485 ? 7.029 -5.229 7.348 1.00 97.88 485 CYS A O 1
ATOM 3842 N N . TYR A 1 486 ? 6.785 -3.918 5.548 1.00 97.38 486 TYR A N 1
ATOM 3843 C CA . TYR A 1 486 ? 7.937 -4.483 4.840 1.00 97.38 486 TYR A CA 1
ATOM 3844 C C . TYR A 1 486 ? 9.258 -4.173 5.544 1.00 97.38 486 TYR A C 1
ATOM 3846 O O . TYR A 1 486 ? 10.080 -5.069 5.733 1.00 97.38 486 TYR A O 1
ATOM 3854 N N . GLN A 1 487 ? 9.444 -2.929 5.999 1.00 96.94 487 GLN A N 1
ATOM 3855 C CA . GLN A 1 487 ? 10.637 -2.546 6.757 1.00 96.94 487 GLN A CA 1
ATOM 3856 C C . GLN A 1 487 ? 10.762 -3.344 8.060 1.00 96.94 487 GLN A C 1
ATOM 3858 O O . GLN A 1 487 ? 11.821 -3.902 8.344 1.00 96.94 487 GLN A O 1
ATOM 3863 N N . LEU A 1 488 ? 9.671 -3.457 8.824 1.00 96.31 488 LEU A N 1
ATOM 3864 C CA . LEU A 1 488 ? 9.623 -4.276 10.041 1.00 96.31 488 LEU A CA 1
ATOM 3865 C C . LEU A 1 488 ? 9.819 -5.769 9.740 1.00 96.31 488 LEU A C 1
ATOM 3867 O O . LEU A 1 488 ? 10.483 -6.464 10.503 1.00 96.31 488 LEU A O 1
ATOM 3871 N N . GLY A 1 489 ? 9.286 -6.238 8.609 1.00 94.69 489 GLY A N 1
ATOM 3872 C CA . GLY A 1 489 ? 9.420 -7.601 8.100 1.00 94.69 489 GLY A CA 1
ATOM 3873 C C . GLY A 1 489 ? 10.871 -8.032 7.905 1.00 94.69 489 GLY A C 1
ATOM 3874 O O . GLY A 1 489 ? 11.224 -9.156 8.249 1.00 94.69 489 GLY A O 1
ATOM 3875 N N . ILE A 1 490 ? 11.714 -7.126 7.403 1.00 93.94 490 ILE A N 1
ATOM 3876 C CA . ILE A 1 490 ? 13.151 -7.362 7.207 1.00 93.94 490 ILE A CA 1
ATOM 3877 C C . ILE A 1 490 ? 13.912 -7.229 8.534 1.00 93.94 490 ILE A C 1
ATOM 3879 O O . ILE A 1 490 ? 14.698 -8.107 8.885 1.00 93.94 490 ILE A O 1
ATOM 3883 N N . VAL A 1 491 ? 13.666 -6.158 9.297 1.00 93.38 491 VAL A N 1
ATOM 3884 C CA . VAL A 1 491 ? 14.416 -5.853 10.534 1.00 93.38 491 VAL A CA 1
ATOM 3885 C C . VAL A 1 491 ? 14.170 -6.890 11.637 1.00 93.38 491 VAL A C 1
ATOM 3887 O O . VAL A 1 491 ? 15.104 -7.290 12.332 1.00 93.38 491 VAL A O 1
ATOM 3890 N N . PHE A 1 492 ? 12.932 -7.366 11.780 1.00 93.19 492 PHE A N 1
ATOM 3891 C CA . PHE A 1 492 ? 12.530 -8.347 12.796 1.00 93.19 492 PHE A CA 1
ATOM 3892 C C . PHE A 1 492 ? 12.255 -9.736 12.206 1.00 93.19 492 PHE A C 1
ATOM 3894 O O . PHE A 1 492 ? 11.470 -10.508 12.761 1.00 93.19 492 PHE A O 1
ATOM 3901 N N . CYS A 1 493 ? 12.880 -10.049 11.068 1.00 90.19 493 CYS A N 1
ATOM 3902 C CA . CYS A 1 493 ? 12.738 -11.329 10.382 1.00 90.19 493 CYS A CA 1
ATOM 3903 C C . CYS A 1 493 ? 13.052 -12.516 11.313 1.00 90.19 493 CYS A C 1
ATOM 3905 O O . CYS A 1 493 ? 14.070 -12.520 12.011 1.00 90.19 493 CYS A O 1
ATOM 3907 N N . ASN A 1 494 ? 12.186 -13.533 11.298 1.00 83.62 494 ASN A N 1
ATOM 3908 C CA . ASN A 1 494 ? 12.325 -14.738 12.110 1.00 83.62 494 ASN A CA 1
ATOM 3909 C C . ASN A 1 494 ? 13.452 -15.638 11.588 1.00 83.62 494 ASN A C 1
ATOM 3911 O O . ASN A 1 494 ? 13.449 -16.054 10.434 1.00 83.62 494 ASN A O 1
ATOM 3915 N N . GLU A 1 495 ? 14.376 -16.008 12.473 1.00 83.06 495 GLU A N 1
ATOM 3916 C CA . GLU A 1 495 ? 15.545 -16.838 12.137 1.00 83.06 495 GLU A CA 1
ATOM 3917 C C . GLU A 1 495 ? 15.191 -18.315 11.894 1.00 83.06 495 GLU A C 1
ATOM 3919 O O . GLU A 1 495 ? 15.906 -19.026 11.193 1.00 83.06 495 GLU A O 1
ATOM 3924 N N . ASN A 1 496 ? 14.045 -18.762 12.417 1.00 81.06 496 ASN A N 1
ATOM 3925 C CA . ASN A 1 496 ? 13.610 -20.162 12.386 1.00 81.06 496 ASN A CA 1
ATOM 3926 C C . ASN A 1 496 ? 12.673 -20.508 11.214 1.00 81.06 496 ASN A C 1
ATOM 3928 O O . ASN A 1 496 ? 12.102 -21.596 11.195 1.00 81.06 496 ASN A O 1
ATOM 3932 N N . VAL A 1 497 ? 12.454 -19.590 10.269 1.00 80.06 497 VAL A N 1
ATOM 3933 C CA . VAL A 1 497 ? 11.532 -19.789 9.139 1.00 80.06 497 VAL A CA 1
ATOM 3934 C C . VAL A 1 497 ? 12.342 -19.913 7.848 1.00 80.06 497 VAL A C 1
ATOM 3936 O O . VAL A 1 497 ? 13.047 -18.983 7.465 1.00 80.06 497 VAL A O 1
ATOM 3939 N N . GLU A 1 498 ? 12.243 -21.064 7.178 1.00 80.81 498 GLU A N 1
ATOM 3940 C CA . GLU A 1 498 ? 13.037 -21.376 5.978 1.00 80.81 498 GLU A CA 1
ATOM 3941 C C . GLU A 1 498 ? 12.819 -20.356 4.853 1.00 80.81 498 GLU A C 1
ATOM 3943 O O . GLU A 1 498 ? 13.782 -19.815 4.311 1.00 80.81 498 GLU A O 1
ATOM 3948 N N . ASP A 1 499 ? 11.553 -20.021 4.587 1.00 76.19 499 ASP A N 1
ATOM 3949 C CA . ASP A 1 499 ? 11.115 -19.158 3.480 1.00 76.19 499 ASP A CA 1
ATOM 3950 C C . ASP A 1 499 ? 11.689 -17.734 3.521 1.00 76.19 499 ASP A C 1
ATOM 3952 O O . ASP A 1 499 ? 11.608 -17.003 2.535 1.00 76.19 499 ASP A O 1
ATOM 3956 N N . VAL A 1 500 ? 12.255 -17.320 4.659 1.00 82.69 500 VAL A N 1
ATOM 3957 C CA . VAL A 1 500 ? 12.795 -15.970 4.869 1.00 82.69 500 VAL A CA 1
ATOM 3958 C C . VAL A 1 500 ? 14.291 -15.966 5.175 1.00 82.69 500 VAL A C 1
ATOM 3960 O O . VAL A 1 500 ? 14.864 -14.904 5.408 1.00 82.69 500 VAL A O 1
ATOM 3963 N N . LYS A 1 501 ? 14.976 -17.118 5.124 1.00 81.38 501 LYS A N 1
ATOM 3964 C CA . LYS A 1 501 ? 16.418 -17.200 5.422 1.00 81.38 501 LYS A CA 1
ATOM 3965 C C . LYS A 1 501 ? 17.273 -16.270 4.570 1.00 81.38 501 LYS A C 1
ATOM 3967 O O . LYS A 1 501 ? 18.284 -15.757 5.048 1.00 81.38 501 LYS A O 1
ATOM 3972 N N . GLN A 1 502 ? 16.870 -16.021 3.325 1.00 81.00 502 GLN A N 1
ATOM 3973 C CA . GLN A 1 502 ? 17.560 -15.071 2.452 1.00 81.00 502 GLN A CA 1
ATOM 3974 C C . GLN A 1 502 ? 17.578 -13.645 3.024 1.00 81.00 502 GLN A C 1
ATOM 3976 O O . GLN A 1 502 ? 18.574 -12.943 2.869 1.00 81.00 502 GLN A O 1
ATOM 3981 N N . LEU A 1 503 ? 16.529 -13.246 3.755 1.00 84.88 503 LEU A N 1
ATOM 3982 C CA . LEU A 1 503 ? 16.415 -11.924 4.370 1.00 84.88 503 LEU A CA 1
ATOM 3983 C C . LEU A 1 503 ? 17.316 -11.748 5.591 1.00 84.88 503 LEU A C 1
ATOM 3985 O O . LEU A 1 503 ? 17.709 -10.623 5.893 1.00 84.88 503 LEU A O 1
ATOM 3989 N N . LEU A 1 504 ? 17.705 -12.835 6.265 1.00 84.69 504 LEU A N 1
ATOM 3990 C CA . LEU A 1 504 ? 18.569 -12.766 7.450 1.00 84.69 504 LEU A CA 1
ATOM 3991 C C . LEU A 1 504 ? 19.919 -12.108 7.145 1.00 84.69 504 LEU A C 1
ATOM 3993 O O . LEU A 1 504 ? 20.450 -11.381 7.980 1.00 84.69 504 LEU A O 1
ATOM 3997 N N . LYS A 1 505 ? 20.435 -12.291 5.922 1.00 86.06 505 LYS A N 1
ATOM 3998 C CA . LYS A 1 505 ? 21.667 -11.643 5.441 1.00 86.06 505 LYS A CA 1
ATOM 3999 C C . LYS A 1 505 ? 21.548 -10.118 5.368 1.00 86.06 505 LYS A C 1
ATOM 4001 O O . LYS A 1 505 ? 22.554 -9.423 5.441 1.00 86.06 505 LYS A O 1
ATOM 4006 N N . PHE A 1 506 ? 20.326 -9.611 5.233 1.00 86.94 506 PHE A N 1
ATOM 4007 C CA . PHE A 1 506 ? 20.019 -8.206 4.984 1.00 86.94 506 PHE A CA 1
ATOM 4008 C C . PHE A 1 506 ? 19.410 -7.492 6.199 1.00 86.94 506 PHE A C 1
ATOM 4010 O O . PHE A 1 506 ? 19.142 -6.295 6.131 1.00 86.94 506 PHE A O 1
ATOM 4017 N N . LYS A 1 507 ? 19.236 -8.189 7.332 1.00 83.94 507 LYS A N 1
ATOM 4018 C CA . LYS A 1 507 ? 18.638 -7.663 8.575 1.00 83.94 507 LYS A CA 1
ATOM 4019 C C . LYS A 1 507 ? 19.312 -6.383 9.090 1.00 83.94 507 LYS A C 1
ATOM 4021 O O . LYS A 1 507 ? 18.651 -5.526 9.669 1.00 83.94 507 LYS A O 1
ATOM 4026 N N . HIS A 1 508 ? 20.621 -6.252 8.869 1.00 83.25 508 HIS A N 1
ATOM 4027 C CA . HIS A 1 508 ? 21.427 -5.092 9.273 1.00 83.25 508 HIS A CA 1
ATOM 4028 C C . HIS A 1 508 ? 21.774 -4.154 8.108 1.00 83.25 508 HIS A C 1
ATOM 4030 O O . HIS A 1 508 ? 22.485 -3.165 8.293 1.00 83.25 508 HIS A O 1
ATOM 4036 N N . THR A 1 509 ? 21.272 -4.436 6.906 1.00 88.38 509 THR A N 1
ATOM 4037 C CA . THR A 1 509 ? 21.481 -3.576 5.744 1.00 88.38 509 THR A CA 1
ATOM 4038 C C . THR A 1 509 ? 20.473 -2.435 5.779 1.00 88.38 509 THR A C 1
ATOM 4040 O O . THR A 1 509 ? 19.272 -2.622 5.974 1.00 88.38 509 THR A O 1
ATOM 4043 N N . LYS A 1 510 ? 20.960 -1.211 5.583 1.00 90.56 510 LYS A N 1
ATOM 4044 C CA . LYS A 1 510 ? 20.130 -0.008 5.643 1.00 90.56 510 LYS A CA 1
ATOM 4045 C C . LYS A 1 510 ? 19.041 -0.040 4.567 1.00 90.56 510 LYS A C 1
ATOM 4047 O O . LYS A 1 510 ? 19.348 -0.010 3.377 1.00 90.56 510 LYS A O 1
ATOM 4052 N N . ILE A 1 511 ? 17.777 0.032 4.982 1.00 93.75 511 ILE A N 1
ATOM 4053 C CA . ILE A 1 511 ? 16.638 0.245 4.078 1.00 93.75 511 ILE A CA 1
ATOM 4054 C C . ILE A 1 511 ? 16.542 1.731 3.757 1.00 93.75 511 ILE A C 1
ATOM 4056 O O . ILE A 1 511 ? 15.999 2.511 4.529 1.00 93.75 511 ILE A O 1
ATOM 4060 N N . ALA A 1 512 ? 17.134 2.159 2.647 1.00 90.88 512 ALA A N 1
ATOM 4061 C CA . ALA A 1 512 ? 17.276 3.576 2.340 1.00 90.88 512 ALA A CA 1
ATOM 4062 C C . ALA A 1 512 ? 15.953 4.241 1.952 1.00 90.88 512 ALA A C 1
ATOM 4064 O O . ALA A 1 512 ? 15.717 5.391 2.339 1.00 90.88 512 ALA A O 1
ATOM 4065 N N . ARG A 1 513 ? 15.129 3.537 1.168 1.00 90.94 513 ARG A N 1
ATOM 4066 C CA . ARG A 1 513 ? 13.867 4.041 0.621 1.00 90.94 513 ARG A CA 1
ATOM 4067 C C . ARG A 1 513 ? 12.855 2.914 0.449 1.00 90.94 513 ARG A C 1
ATOM 4069 O O . ARG A 1 513 ? 13.213 1.836 -0.021 1.00 90.94 513 ARG A O 1
ATOM 4076 N N . SER A 1 514 ? 11.596 3.225 0.724 1.00 96.50 514 SER A N 1
ATOM 4077 C CA . SER A 1 514 ? 10.449 2.381 0.382 1.00 96.50 514 SER A CA 1
ATOM 4078 C C . SER A 1 514 ? 9.455 3.208 -0.429 1.00 96.50 514 SER A C 1
ATOM 4080 O O . SER A 1 514 ? 9.169 4.353 -0.067 1.00 96.50 514 SER A O 1
ATOM 4082 N N . ALA A 1 515 ? 8.964 2.681 -1.547 1.00 96.94 515 ALA A N 1
ATOM 4083 C CA . ALA A 1 515 ? 8.167 3.454 -2.491 1.00 96.94 515 ALA A CA 1
ATOM 4084 C C . ALA A 1 515 ? 6.993 2.655 -3.059 1.00 96.94 515 ALA A C 1
ATOM 4086 O O . ALA A 1 515 ? 7.162 1.544 -3.553 1.00 96.94 515 ALA A O 1
ATOM 4087 N N . LEU A 1 516 ? 5.816 3.283 -3.081 1.00 97.69 516 LEU A N 1
ATOM 4088 C CA . LEU A 1 516 ? 4.712 2.824 -3.916 1.00 97.69 516 LEU A CA 1
ATOM 4089 C C . LEU A 1 516 ? 4.963 3.253 -5.364 1.00 97.69 516 LEU A C 1
ATOM 4091 O O . LEU A 1 516 ? 5.265 4.423 -5.630 1.00 97.69 516 LEU A O 1
ATOM 4095 N N . PHE A 1 517 ? 4.766 2.346 -6.313 1.00 97.81 517 PHE A N 1
ATOM 4096 C CA . PHE A 1 517 ? 4.894 2.617 -7.736 1.00 97.81 517 PHE A CA 1
ATOM 4097 C C . PHE A 1 517 ? 3.552 2.453 -8.444 1.00 97.81 517 PHE A C 1
ATOM 4099 O O . PHE A 1 517 ? 3.115 1.353 -8.762 1.00 97.81 517 PHE A O 1
ATOM 4106 N N . HIS A 1 518 ? 2.892 3.582 -8.705 1.00 97.31 518 HIS A N 1
ATOM 4107 C CA . HIS A 1 518 ? 1.592 3.612 -9.369 1.00 97.31 518 HIS A CA 1
ATOM 4108 C C . HIS A 1 518 ? 1.750 3.544 -10.891 1.00 97.31 518 HIS A C 1
ATOM 4110 O O . HIS A 1 518 ? 1.654 4.564 -11.573 1.00 97.31 518 HIS A O 1
ATOM 4116 N N . VAL A 1 519 ? 2.010 2.345 -11.408 1.00 96.25 519 VAL A N 1
ATOM 4117 C CA . VAL A 1 519 ? 2.525 2.090 -12.768 1.00 96.25 519 VAL A CA 1
ATOM 4118 C C . VAL A 1 519 ? 1.631 2.580 -13.909 1.00 96.25 519 VAL A C 1
ATOM 4120 O O . VAL A 1 519 ? 2.111 2.814 -15.009 1.00 96.25 519 VAL A O 1
ATOM 4123 N N . VAL A 1 520 ? 0.334 2.772 -13.663 1.00 94.31 520 VAL A N 1
ATOM 4124 C CA . VAL A 1 520 ? -0.600 3.305 -14.671 1.00 94.31 520 VAL A CA 1
ATOM 4125 C C . VAL A 1 520 ? -0.569 4.838 -14.731 1.00 94.31 520 VAL A C 1
ATOM 4127 O O . VAL A 1 520 ? -0.806 5.426 -15.782 1.00 94.31 520 VAL A O 1
ATOM 4130 N N . TYR A 1 521 ? -0.299 5.503 -13.605 1.00 94.25 521 TYR A N 1
ATOM 4131 C CA . TYR A 1 521 ? -0.549 6.941 -13.428 1.00 94.25 521 TYR A CA 1
ATOM 4132 C C . TYR A 1 521 ? 0.713 7.771 -13.169 1.00 94.25 521 TYR A C 1
ATOM 4134 O O . TYR A 1 521 ? 0.634 8.999 -13.095 1.00 94.25 521 TYR A O 1
ATOM 4142 N N . LYS A 1 522 ? 1.859 7.125 -12.947 1.00 95.12 522 LYS A N 1
ATOM 4143 C CA . LYS A 1 522 ? 3.134 7.754 -12.592 1.00 95.12 522 LYS A CA 1
ATOM 4144 C C . LYS A 1 522 ? 4.249 7.115 -13.403 1.00 95.12 522 LYS A C 1
ATOM 4146 O O . LYS A 1 522 ? 4.228 5.913 -13.596 1.00 95.12 522 LYS A O 1
ATOM 4151 N N . ASP A 1 523 ? 5.253 7.893 -13.789 1.00 93.12 523 ASP A N 1
ATOM 4152 C CA . ASP A 1 523 ? 6.387 7.411 -14.589 1.00 93.12 523 ASP A CA 1
ATOM 4153 C C . ASP A 1 523 ? 7.508 6.796 -13.740 1.00 93.12 523 ASP A C 1
ATOM 4155 O O . ASP A 1 523 ? 8.428 6.179 -14.271 1.00 93.12 523 ASP A O 1
ATOM 4159 N N . SER A 1 524 ? 7.463 6.988 -12.419 1.00 94.56 524 SER A N 1
ATOM 4160 C CA . SER A 1 524 ? 8.495 6.516 -11.495 1.00 94.56 524 SER A CA 1
ATOM 4161 C C . SER A 1 524 ? 7.963 6.255 -10.073 1.00 94.56 524 SER A C 1
ATOM 4163 O O . SER A 1 524 ? 6.953 6.845 -9.661 1.00 94.56 524 SER A O 1
ATOM 4165 N N . PRO A 1 525 ? 8.620 5.364 -9.302 1.00 96.31 525 PRO A N 1
ATOM 4166 C CA . PRO A 1 525 ? 8.313 5.123 -7.894 1.00 96.31 525 PRO A CA 1
ATOM 4167 C C . PRO A 1 525 ? 8.262 6.396 -7.038 1.00 96.31 525 PRO A C 1
ATOM 4169 O O . PRO A 1 525 ? 9.107 7.288 -7.147 1.00 96.31 525 PRO A O 1
ATOM 4172 N N . ALA A 1 526 ? 7.241 6.469 -6.176 1.00 95.19 526 ALA A N 1
ATOM 4173 C CA . ALA A 1 526 ? 6.969 7.595 -5.281 1.00 95.19 526 ALA A CA 1
ATOM 4174 C C . ALA A 1 526 ? 7.023 8.979 -5.970 1.00 95.19 526 ALA A C 1
ATOM 4176 O O . ALA A 1 526 ? 7.436 9.975 -5.366 1.00 95.19 526 ALA A O 1
ATOM 4177 N N . GLN A 1 527 ? 6.611 9.037 -7.244 1.00 94.88 527 GLN A N 1
ATOM 4178 C CA . GLN A 1 527 ? 6.597 10.267 -8.025 1.00 94.88 527 GLN A CA 1
ATOM 4179 C C . GLN A 1 527 ? 5.518 11.231 -7.549 1.00 94.88 527 GLN A C 1
ATOM 4181 O O . GLN A 1 527 ? 4.310 10.962 -7.604 1.00 94.88 527 GLN A O 1
ATOM 4186 N N . ASP A 1 528 ? 5.957 12.439 -7.235 1.00 93.38 528 ASP A N 1
ATOM 4187 C CA . ASP A 1 528 ? 5.075 13.532 -6.881 1.00 93.38 528 ASP A CA 1
ATOM 4188 C C . ASP A 1 528 ? 5.599 14.849 -7.449 1.00 93.38 528 ASP A C 1
ATOM 4190 O O . ASP A 1 528 ? 6.805 15.042 -7.599 1.00 93.38 528 ASP A O 1
ATOM 4194 N N . ASN A 1 529 ? 4.678 15.725 -7.862 1.00 90.25 529 ASN A N 1
ATOM 4195 C CA . ASN A 1 529 ? 5.002 16.961 -8.569 1.00 90.25 529 ASN A CA 1
ATOM 4196 C C . ASN A 1 529 ? 5.909 16.746 -9.800 1.00 90.25 529 ASN A C 1
ATOM 4198 O O . ASN A 1 529 ? 6.594 17.668 -10.226 1.00 90.25 529 ASN A O 1
ATOM 4202 N N . GLY A 1 530 ? 5.904 15.546 -10.397 1.00 88.62 530 GLY A N 1
ATOM 4203 C CA . GLY A 1 530 ? 6.772 15.145 -11.511 1.00 88.62 530 GLY A CA 1
ATOM 4204 C C . GLY A 1 530 ? 8.254 15.016 -11.142 1.00 88.62 530 GLY A C 1
ATOM 4205 O O . GLY A 1 530 ? 9.094 15.280 -11.994 1.00 88.62 530 GLY A O 1
ATOM 4206 N N . VAL A 1 531 ? 8.552 14.695 -9.882 1.00 90.62 531 VAL A N 1
ATOM 4207 C CA . VAL A 1 531 ? 9.889 14.383 -9.361 1.00 90.62 531 VAL A CA 1
ATOM 4208 C C . VAL A 1 531 ? 9.865 12.948 -8.829 1.00 90.62 531 VAL A C 1
ATOM 4210 O O . VAL A 1 531 ? 8.989 12.612 -8.029 1.00 90.62 531 VAL A O 1
ATOM 4213 N N . ALA A 1 532 ? 10.794 12.102 -9.277 1.00 92.00 532 ALA A N 1
ATOM 4214 C CA . ALA A 1 532 ? 10.928 10.716 -8.821 1.00 92.00 532 ALA A CA 1
ATOM 4215 C C . ALA A 1 532 ? 11.402 10.649 -7.359 1.00 92.00 532 ALA A C 1
ATOM 4217 O O . ALA A 1 532 ? 12.155 11.516 -6.911 1.00 92.00 532 ALA A O 1
ATOM 4218 N N . GLU A 1 533 ? 10.988 9.620 -6.611 1.00 91.38 533 GLU A N 1
ATOM 4219 C CA . GLU A 1 533 ? 11.330 9.420 -5.186 1.00 91.38 533 GLU A CA 1
ATOM 4220 C C . GLU A 1 533 ? 10.898 10.559 -4.240 1.00 91.38 533 GLU A C 1
ATOM 4222 O O . GLU A 1 533 ? 11.263 10.567 -3.060 1.00 91.38 533 GLU A O 1
ATOM 4227 N N . ASN A 1 534 ? 10.132 11.543 -4.722 1.00 91.31 534 ASN A N 1
ATOM 4228 C CA . ASN A 1 534 ? 9.880 12.770 -3.969 1.00 91.31 534 ASN A CA 1
ATOM 4229 C C . ASN A 1 534 ? 9.119 12.506 -2.669 1.00 91.31 534 ASN A C 1
ATOM 4231 O O . ASN A 1 534 ? 9.385 13.167 -1.670 1.00 91.31 534 ASN A O 1
ATOM 4235 N N . ILE A 1 535 ? 8.248 11.494 -2.646 1.00 92.88 535 ILE A N 1
ATOM 4236 C CA . ILE A 1 535 ? 7.473 11.090 -1.463 1.00 92.88 535 ILE A CA 1
ATOM 4237 C C . ILE A 1 535 ? 7.764 9.652 -1.018 1.00 92.88 535 ILE A C 1
ATOM 4239 O O . ILE A 1 535 ? 6.897 8.981 -0.469 1.00 92.88 535 ILE A O 1
ATOM 4243 N N . CYS A 1 536 ? 8.986 9.158 -1.247 1.00 93.25 536 CYS A N 1
ATOM 4244 C CA . CYS A 1 536 ? 9.398 7.849 -0.735 1.00 93.25 536 CYS A CA 1
ATOM 4245 C C . CYS A 1 536 ? 9.505 7.864 0.800 1.00 93.25 536 CYS A C 1
ATOM 4247 O O . CYS A 1 536 ? 9.979 8.848 1.390 1.00 93.25 536 CYS A O 1
ATOM 4249 N N . GLN A 1 537 ? 9.153 6.754 1.443 1.00 93.88 537 GLN A N 1
ATOM 4250 C CA . GLN A 1 537 ? 9.356 6.582 2.877 1.00 93.88 537 GLN A CA 1
ATOM 4251 C C . GLN A 1 537 ? 10.849 6.461 3.202 1.00 93.88 537 GLN A C 1
ATOM 4253 O O . GLN A 1 537 ? 11.572 5.743 2.503 1.00 93.88 537 GLN A O 1
ATOM 4258 N N . PRO A 1 538 ? 11.334 7.169 4.237 1.00 92.06 538 PRO A N 1
ATOM 4259 C CA . PRO A 1 538 ? 12.687 6.989 4.736 1.00 92.06 538 PRO A CA 1
ATOM 4260 C C . PRO A 1 538 ? 12.822 5.705 5.569 1.00 92.06 538 PRO A C 1
ATOM 4262 O O . PRO A 1 538 ? 11.834 5.114 5.998 1.00 92.06 538 PRO A O 1
ATOM 4265 N N . SER A 1 539 ? 14.072 5.345 5.866 1.00 92.44 539 SER A N 1
ATOM 4266 C CA . SER A 1 539 ? 14.431 4.292 6.820 1.00 92.44 539 SER A CA 1
ATOM 4267 C C . SER A 1 539 ? 13.790 4.503 8.198 1.00 92.44 539 SER A C 1
ATOM 4269 O O . SER A 1 539 ? 14.014 5.550 8.820 1.00 92.44 539 SER A O 1
ATOM 4271 N N . LEU A 1 540 ? 13.097 3.490 8.721 1.00 94.56 540 LEU A N 1
ATOM 4272 C CA . LEU A 1 540 ? 12.634 3.486 10.116 1.00 94.56 540 LEU A CA 1
ATOM 4273 C C . LEU A 1 540 ? 13.788 3.350 11.113 1.00 94.56 540 LEU A C 1
ATOM 4275 O O . LEU A 1 540 ? 13.811 4.049 12.128 1.00 94.56 540 LEU A O 1
ATOM 4279 N N . PHE A 1 541 ? 14.763 2.502 10.781 1.00 92.94 541 PHE A N 1
ATOM 4280 C CA . PHE A 1 541 ? 15.902 2.156 11.628 1.00 92.94 541 PHE A CA 1
ATOM 4281 C C . PHE A 1 541 ? 17.229 2.589 10.992 1.00 92.94 541 PHE A C 1
ATOM 4283 O O . PHE A 1 541 ? 17.365 2.649 9.766 1.00 92.94 541 PHE A O 1
ATOM 4290 N N . GLY A 1 542 ? 18.207 2.913 11.834 1.00 87.19 542 GLY A N 1
ATOM 4291 C CA . GLY A 1 542 ? 19.610 3.051 11.460 1.00 87.19 542 GLY A CA 1
ATOM 4292 C C . GLY A 1 542 ? 20.282 1.693 11.240 1.00 87.19 542 GLY A C 1
ATOM 4293 O O . GLY A 1 542 ? 19.714 0.643 11.533 1.00 87.19 542 GLY A O 1
ATOM 4294 N N . ALA A 1 543 ? 21.517 1.710 10.731 1.00 79.00 543 ALA A N 1
ATOM 4295 C CA . ALA A 1 543 ? 22.315 0.491 10.535 1.00 79.00 543 ALA A CA 1
ATOM 4296 C C . ALA A 1 543 ? 22.716 -0.183 11.865 1.00 79.00 543 ALA A C 1
ATOM 4298 O O . ALA A 1 543 ? 22.996 -1.375 11.907 1.00 79.00 543 ALA A O 1
ATOM 4299 N N . ASP A 1 544 ? 22.710 0.578 12.958 1.00 83.00 544 ASP A N 1
ATOM 4300 C CA . ASP A 1 544 ? 22.937 0.142 14.338 1.00 83.00 544 ASP A CA 1
ATOM 4301 C C . ASP A 1 544 ? 21.677 -0.441 15.011 1.00 83.00 544 ASP A C 1
ATOM 4303 O O . ASP A 1 544 ? 21.708 -0.822 16.183 1.00 83.00 544 ASP A O 1
ATOM 4307 N N . GLY A 1 545 ? 20.550 -0.500 14.292 1.00 85.81 545 GLY A N 1
ATOM 4308 C CA . GLY A 1 545 ? 19.267 -0.958 14.822 1.00 85.81 545 GLY A CA 1
ATOM 4309 C C . GLY A 1 545 ? 18.602 0.024 15.793 1.00 85.81 545 GLY A C 1
ATOM 4310 O O . GLY A 1 545 ? 17.637 -0.353 16.458 1.00 85.81 545 GLY A O 1
ATOM 4311 N N . ALA A 1 546 ? 19.099 1.260 15.906 1.00 91.94 546 ALA A N 1
ATOM 4312 C CA . ALA A 1 546 ? 18.396 2.343 16.586 1.00 91.94 546 ALA A CA 1
ATOM 4313 C C . ALA A 1 546 ? 17.262 2.879 15.701 1.00 91.94 546 ALA A C 1
ATOM 4315 O O . ALA A 1 546 ? 17.324 2.774 14.473 1.00 91.94 546 ALA A O 1
ATOM 4316 N N . LEU A 1 547 ? 16.234 3.504 16.282 1.00 93.44 547 LEU A N 1
ATOM 4317 C CA . LEU A 1 547 ? 15.308 4.305 15.475 1.00 93.44 547 LEU A CA 1
ATOM 4318 C C . LEU A 1 547 ? 16.077 5.427 14.768 1.00 93.44 547 LEU A C 1
ATOM 4320 O O . LEU A 1 547 ? 16.958 6.063 15.342 1.00 93.44 547 LEU A O 1
ATOM 4324 N N . SER A 1 548 ? 15.749 5.686 13.503 1.00 89.81 548 SER A N 1
ATOM 4325 C CA . SER A 1 548 ? 16.493 6.655 12.699 1.00 89.81 548 SER A CA 1
ATOM 4326 C C . SER A 1 548 ? 16.417 8.064 13.303 1.00 89.81 548 SER A C 1
ATOM 4328 O O . SER A 1 548 ? 15.360 8.697 13.284 1.00 89.81 548 SER A O 1
ATOM 4330 N N . THR A 1 549 ? 17.566 8.602 13.720 1.00 86.75 549 THR A N 1
ATOM 4331 C CA . THR A 1 549 ? 17.742 9.969 14.256 1.00 86.75 549 THR A CA 1
ATOM 4332 C C . THR A 1 549 ? 18.118 11.007 13.194 1.00 86.75 549 THR A C 1
ATOM 4334 O O . THR A 1 549 ? 18.357 12.174 13.501 1.00 86.75 549 THR A O 1
ATOM 4337 N N . LYS A 1 550 ? 18.164 10.620 11.912 1.00 81.50 550 LYS A N 1
ATOM 4338 C CA . LYS A 1 550 ? 18.441 11.568 10.823 1.00 81.50 550 LYS A CA 1
ATOM 4339 C C . LYS A 1 550 ? 17.343 12.637 10.728 1.00 81.50 550 LYS A C 1
ATOM 4341 O O . LYS A 1 550 ? 16.156 12.309 10.760 1.00 81.50 550 LYS A O 1
ATOM 4346 N N . GLY A 1 551 ? 17.754 13.895 10.540 1.00 74.25 551 GLY A N 1
ATOM 4347 C CA . GLY A 1 551 ? 16.860 15.048 10.349 1.00 74.25 551 GLY A CA 1
ATOM 4348 C C . GLY A 1 551 ? 15.977 14.943 9.100 1.00 74.25 551 GLY A C 1
ATOM 4349 O O . GLY A 1 551 ? 16.026 13.945 8.378 1.00 74.25 551 GLY A O 1
ATOM 4350 N N . LEU A 1 552 ? 15.142 15.948 8.828 1.00 74.44 552 LEU A N 1
ATOM 4351 C CA . LEU A 1 552 ? 14.251 15.932 7.664 1.00 74.44 552 LEU A CA 1
ATOM 4352 C C . LEU A 1 552 ? 15.050 15.823 6.349 1.00 74.44 552 LEU A C 1
ATOM 4354 O O . LEU A 1 552 ? 16.111 16.424 6.202 1.00 74.44 552 LEU A O 1
ATOM 4358 N N . ILE A 1 553 ? 14.553 15.042 5.384 1.00 74.88 553 ILE A N 1
ATOM 4359 C CA . ILE A 1 553 ? 15.037 15.131 3.997 1.00 74.88 553 ILE A CA 1
ATOM 4360 C C . ILE A 1 553 ? 14.274 16.274 3.340 1.00 74.88 553 ILE A C 1
ATOM 4362 O O . ILE A 1 553 ? 13.053 16.181 3.215 1.00 74.88 553 ILE A O 1
ATOM 4366 N N . SER A 1 554 ? 14.994 17.314 2.913 1.00 77.44 554 SER A N 1
ATOM 4367 C CA . SER A 1 554 ? 14.435 18.355 2.049 1.00 77.44 554 SER A CA 1
ATOM 4368 C C . SER A 1 554 ? 13.959 17.727 0.740 1.00 77.44 554 SER A C 1
ATOM 4370 O O . SER A 1 554 ? 14.669 16.929 0.124 1.00 77.44 554 SER A O 1
ATOM 4372 N N . ARG A 1 555 ? 12.729 18.046 0.342 1.00 85.81 555 ARG A N 1
ATOM 4373 C CA . ARG A 1 555 ? 12.041 17.461 -0.814 1.00 85.81 555 ARG A CA 1
ATOM 4374 C C . ARG A 1 555 ? 11.478 18.577 -1.680 1.00 85.81 555 ARG A C 1
ATOM 4376 O O . ARG A 1 555 ? 11.088 19.637 -1.184 1.00 85.81 555 ARG A O 1
ATOM 4383 N N . TYR A 1 556 ? 11.393 18.345 -2.986 1.00 86.56 556 TYR A N 1
ATOM 4384 C CA . TYR A 1 556 ? 10.881 19.360 -3.901 1.00 86.56 556 TYR A CA 1
ATOM 4385 C C . TYR A 1 556 ? 9.412 19.664 -3.580 1.00 86.56 556 TYR A C 1
ATOM 4387 O O . TYR A 1 556 ? 8.581 18.757 -3.581 1.00 86.56 556 TYR A O 1
ATOM 4395 N N . ARG A 1 557 ? 9.106 20.945 -3.314 1.00 86.06 557 ARG A N 1
ATOM 4396 C CA . ARG A 1 557 ? 7.803 21.461 -2.829 1.00 86.06 557 ARG A CA 1
ATOM 4397 C C . ARG A 1 557 ? 7.385 21.014 -1.420 1.00 86.06 557 ARG A C 1
ATOM 4399 O O . ARG A 1 557 ? 6.289 21.361 -0.986 1.00 86.06 557 ARG A O 1
ATOM 4406 N N . TYR A 1 558 ? 8.266 20.342 -0.681 1.00 83.50 558 TYR A N 1
ATOM 4407 C CA . TYR A 1 558 ? 8.055 19.944 0.714 1.00 83.50 558 TYR A CA 1
ATOM 4408 C C . TYR A 1 558 ? 9.268 20.349 1.558 1.00 83.50 558 TYR A C 1
ATOM 4410 O O . TYR A 1 558 ? 9.983 19.505 2.094 1.00 83.50 558 TYR A O 1
ATOM 4418 N N . ALA A 1 559 ? 9.516 21.659 1.613 1.00 66.56 559 ALA A N 1
ATOM 4419 C CA . ALA A 1 559 ? 10.574 22.241 2.435 1.00 66.56 559 ALA A CA 1
ATOM 4420 C C . ALA A 1 559 ? 10.160 22.393 3.914 1.00 66.56 559 ALA A C 1
ATOM 4422 O O . ALA A 1 559 ? 11.030 22.378 4.775 1.00 66.56 559 ALA A O 1
ATOM 4423 N N . ASP A 1 560 ? 8.851 22.496 4.198 1.00 60.50 560 ASP A N 1
ATOM 4424 C CA . ASP A 1 560 ? 8.313 22.700 5.550 1.00 60.50 560 ASP A CA 1
ATOM 4425 C C . ASP A 1 560 ? 7.988 21.362 6.249 1.00 60.50 560 ASP A C 1
ATOM 4427 O O . ASP A 1 560 ? 7.204 20.548 5.744 1.00 60.50 560 ASP A O 1
ATOM 4431 N N . ASP A 1 561 ? 8.562 21.175 7.441 1.00 55.62 561 ASP A N 1
ATOM 4432 C CA . ASP A 1 561 ? 8.814 19.897 8.129 1.00 55.62 561 ASP A CA 1
ATOM 4433 C C . ASP A 1 561 ? 7.605 18.985 8.432 1.00 55.62 561 ASP A C 1
ATOM 4435 O O . ASP A 1 561 ? 7.797 17.789 8.649 1.00 55.62 561 ASP A O 1
ATOM 4439 N N . ASN A 1 562 ? 6.360 19.479 8.457 1.00 64.75 562 ASN A N 1
ATOM 4440 C CA . ASN A 1 562 ? 5.246 18.702 9.034 1.00 64.75 562 ASN A CA 1
ATOM 4441 C C . ASN A 1 562 ? 4.256 18.099 8.018 1.00 64.75 562 ASN A C 1
ATOM 4443 O O . ASN A 1 562 ? 3.555 17.136 8.320 1.00 64.75 562 ASN A O 1
ATOM 4447 N N . ARG A 1 563 ? 4.167 18.627 6.789 1.00 81.62 563 ARG A N 1
ATOM 4448 C CA . ARG A 1 563 ? 2.997 18.338 5.927 1.00 81.62 563 ARG A CA 1
ATOM 4449 C C . ARG A 1 563 ? 2.856 16.875 5.511 1.00 81.62 563 ARG A C 1
ATOM 4451 O O . ARG A 1 563 ? 1.734 16.441 5.271 1.00 81.62 563 ARG A O 1
ATOM 4458 N N . LEU A 1 564 ? 3.964 16.144 5.397 1.00 87.06 564 LEU A N 1
ATOM 4459 C CA . LEU A 1 564 ? 3.960 14.725 5.027 1.00 87.06 564 LEU A CA 1
ATOM 4460 C C . LEU A 1 564 ? 3.825 13.796 6.236 1.00 87.06 564 LEU A C 1
ATOM 4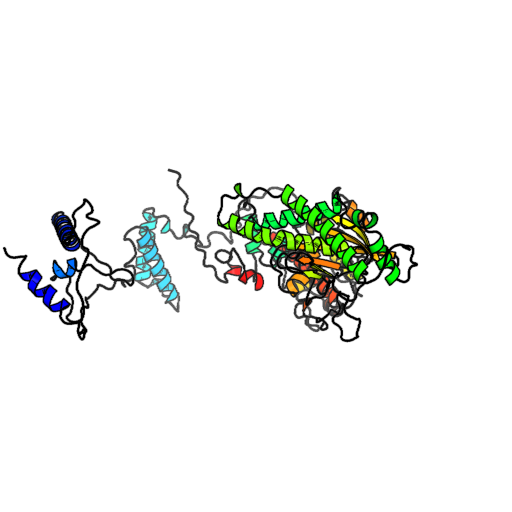462 O O . LEU A 1 564 ? 3.276 12.714 6.095 1.00 87.06 564 LEU A O 1
ATOM 4466 N N . TYR A 1 565 ? 4.322 14.202 7.402 1.00 87.38 565 TYR A N 1
ATOM 4467 C CA . TYR A 1 565 ? 4.550 13.302 8.530 1.00 87.38 565 TYR A CA 1
ATOM 4468 C C . TYR A 1 565 ? 3.300 13.073 9.396 1.00 87.38 565 TYR A C 1
ATOM 4470 O O . TYR A 1 565 ? 3.288 12.114 10.153 1.00 87.38 565 TYR A O 1
ATOM 4478 N N . GLU A 1 566 ? 2.244 13.888 9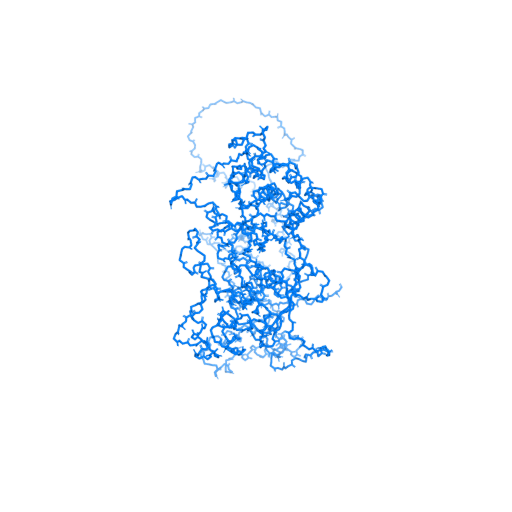.266 1.00 86.94 566 GLU A N 1
ATOM 4479 C CA . GLU A 1 566 ? 0.948 13.699 9.960 1.00 86.94 566 GLU A CA 1
ATOM 4480 C C . GLU A 1 566 ? 1.068 13.408 11.470 1.00 86.94 566 GLU A C 1
ATOM 4482 O O . GLU A 1 566 ? 0.291 12.625 12.024 1.00 86.94 566 GLU A O 1
ATOM 4487 N N . LEU A 1 567 ? 2.060 13.999 12.140 1.00 90.12 567 LEU A N 1
ATOM 4488 C CA . LEU A 1 567 ? 2.210 13.835 13.581 1.00 90.12 567 LEU A CA 1
ATOM 4489 C C . LEU A 1 567 ? 1.056 14.541 14.310 1.00 90.12 567 LEU A C 1
ATOM 4491 O O . LEU A 1 567 ? 0.612 15.599 13.848 1.00 90.12 567 LEU A O 1
ATOM 4495 N N . PRO A 1 568 ? 0.567 13.978 15.432 1.00 91.38 568 PRO A N 1
ATOM 4496 C CA . PRO A 1 568 ? -0.393 14.674 16.280 1.00 91.38 568 PRO A CA 1
ATOM 4497 C C . PRO A 1 568 ? 0.225 15.956 16.848 1.00 91.38 568 PRO A C 1
ATOM 4499 O O . PRO A 1 568 ? 1.442 16.145 16.802 1.00 91.38 568 PRO A O 1
ATOM 4502 N N . ASP A 1 569 ? -0.614 16.832 17.392 1.00 90.62 569 ASP A N 1
ATOM 4503 C CA . ASP A 1 569 ? -0.129 18.014 18.100 1.00 90.62 569 ASP A CA 1
ATOM 4504 C C . ASP A 1 569 ? 0.577 17.586 19.394 1.00 90.62 569 ASP A C 1
ATOM 4506 O O . ASP A 1 569 ? -0.018 16.901 20.224 1.00 90.62 569 ASP A O 1
ATOM 4510 N N . ILE A 1 570 ? 1.863 17.919 19.532 1.00 92.25 570 ILE A N 1
ATOM 4511 C CA . ILE A 1 570 ? 2.706 17.491 20.656 1.00 92.25 570 ILE A CA 1
ATOM 4512 C C . ILE A 1 570 ? 2.915 18.689 21.578 1.00 92.25 570 ILE A C 1
ATOM 4514 O O . ILE A 1 570 ? 3.724 19.571 21.279 1.00 92.25 570 ILE A O 1
ATOM 4518 N N . ASP A 1 571 ? 2.235 18.688 22.724 1.00 92.81 571 ASP A N 1
ATOM 4519 C CA . ASP A 1 571 ? 2.457 19.678 23.776 1.00 92.81 571 ASP A CA 1
ATOM 4520 C C . ASP A 1 571 ? 3.797 19.411 24.474 1.00 92.81 571 ASP A C 1
ATOM 4522 O O . ASP A 1 571 ? 3.971 18.435 25.199 1.00 92.81 571 ASP A O 1
ATOM 4526 N N . ALA A 1 572 ? 4.774 20.290 24.256 1.00 91.06 572 ALA A N 1
ATOM 4527 C CA . ALA A 1 572 ? 6.100 20.151 24.847 1.00 91.06 572 ALA A CA 1
ATOM 4528 C C . ALA A 1 572 ? 6.114 20.296 26.382 1.00 91.06 572 ALA A C 1
ATOM 4530 O O . ALA A 1 572 ? 7.064 19.844 27.020 1.00 91.06 572 ALA A O 1
ATOM 4531 N N . GLN A 1 573 ? 5.112 20.955 26.973 1.00 90.38 573 GLN A N 1
ATOM 4532 C CA . GLN A 1 573 ? 5.076 21.270 28.403 1.00 90.38 573 GLN A CA 1
ATOM 4533 C C . GLN A 1 573 ? 4.365 20.182 29.205 1.00 90.38 573 GLN A C 1
ATOM 4535 O O . GLN A 1 573 ? 4.846 19.806 30.277 1.00 90.38 573 GLN A O 1
ATOM 4540 N N . ASN A 1 574 ? 3.256 19.668 28.673 1.00 92.31 574 ASN A N 1
ATOM 4541 C CA . ASN A 1 574 ? 2.396 18.714 29.363 1.00 92.31 574 ASN A CA 1
ATOM 4542 C C . ASN A 1 574 ? 2.588 17.296 28.802 1.00 92.31 574 ASN A C 1
ATOM 4544 O O . ASN A 1 574 ? 2.300 17.071 27.624 1.00 92.31 574 ASN A O 1
ATOM 4548 N N . PRO A 1 575 ? 3.057 16.333 29.618 1.00 93.19 575 PRO A N 1
ATOM 4549 C CA . PRO A 1 575 ? 3.136 14.938 29.210 1.00 93.19 575 PRO A CA 1
ATOM 4550 C C . PRO A 1 575 ? 1.780 14.349 28.849 1.00 93.19 575 PRO A C 1
ATOM 4552 O O . PRO A 1 575 ? 0.766 14.669 29.470 1.00 93.19 575 PRO A O 1
ATOM 4555 N N . ALA A 1 576 ? 1.786 13.433 27.882 1.00 92.88 576 ALA A N 1
ATOM 4556 C CA . ALA A 1 576 ? 0.638 12.575 27.637 1.00 92.88 576 ALA A CA 1
ATOM 4557 C C . ALA A 1 576 ? 0.332 11.684 28.855 1.00 92.88 576 ALA A C 1
ATOM 4559 O O . ALA A 1 576 ? 1.218 11.366 29.656 1.00 92.88 576 ALA A O 1
ATOM 4560 N N . ASP A 1 577 ? -0.925 11.249 28.963 1.00 91.44 577 ASP A N 1
ATOM 4561 C CA . ASP A 1 577 ? -1.396 10.410 30.063 1.00 91.44 577 ASP A CA 1
ATOM 4562 C C . ASP A 1 577 ? -0.520 9.162 30.245 1.00 91.44 577 ASP A C 1
ATOM 4564 O O . ASP A 1 577 ? -0.282 8.395 29.311 1.00 91.44 577 ASP A O 1
ATOM 4568 N N . GLY A 1 578 ? -0.046 8.952 31.474 1.00 90.31 578 GLY A N 1
ATOM 4569 C CA . GLY A 1 578 ? 0.775 7.793 31.823 1.00 90.31 578 GLY A CA 1
ATOM 4570 C C . GLY A 1 578 ? 2.230 7.858 31.349 1.00 90.31 578 GLY A C 1
ATOM 4571 O O . GLY A 1 578 ? 2.887 6.819 31.369 1.00 90.31 578 GLY A O 1
ATOM 4572 N N . VAL A 1 579 ? 2.730 9.030 30.932 1.00 94.69 579 VAL A N 1
ATOM 4573 C CA . VAL A 1 579 ? 4.146 9.254 30.591 1.00 94.69 579 VAL A CA 1
ATOM 4574 C C . VAL A 1 579 ? 4.828 10.108 31.661 1.00 94.69 579 VAL A C 1
ATOM 4576 O O . VAL A 1 579 ? 4.330 11.164 32.052 1.00 94.69 579 VAL A O 1
ATOM 4579 N N . SER A 1 580 ? 6.003 9.683 32.124 1.00 94.44 580 SER A N 1
ATOM 4580 C CA . SER A 1 580 ? 6.830 10.470 33.041 1.00 94.44 580 SER A CA 1
ATOM 4581 C C . SER A 1 580 ? 7.357 11.763 32.392 1.00 94.44 580 SER A C 1
ATOM 4583 O O . SER A 1 580 ? 7.647 11.815 31.196 1.00 94.44 580 SER A O 1
ATOM 4585 N N . GLN A 1 581 ? 7.552 12.826 33.187 1.00 92.88 581 GLN A N 1
ATOM 4586 C CA . GLN A 1 581 ? 8.034 14.121 32.674 1.00 92.88 581 GLN A CA 1
ATOM 4587 C C . GLN A 1 581 ? 9.386 14.009 31.948 1.00 92.88 581 GLN A C 1
ATOM 4589 O O . GLN A 1 581 ? 9.611 14.683 30.941 1.00 92.88 581 GLN A O 1
ATOM 4594 N N . ASN A 1 582 ? 10.285 13.158 32.452 1.00 91.69 582 ASN A N 1
ATOM 4595 C CA . ASN A 1 582 ? 11.603 12.953 31.855 1.00 91.69 582 ASN A CA 1
ATOM 4596 C C . ASN A 1 582 ? 11.477 12.268 30.488 1.00 91.69 582 ASN A C 1
ATOM 4598 O O . ASN A 1 582 ? 11.965 12.812 29.500 1.00 91.69 582 ASN A O 1
ATOM 4602 N N . ALA A 1 583 ? 10.749 11.146 30.413 1.00 93.25 583 ALA A N 1
ATOM 4603 C CA . ALA A 1 583 ? 10.540 10.428 29.157 1.00 93.25 583 ALA A CA 1
ATOM 4604 C C . ALA A 1 583 ? 9.826 11.290 28.106 1.00 93.25 583 ALA A C 1
ATOM 4606 O O . ALA A 1 583 ? 10.184 11.250 26.927 1.00 93.25 583 ALA A O 1
ATOM 4607 N N . TRP A 1 584 ? 8.860 12.113 28.527 1.00 95.06 584 TRP A N 1
ATOM 4608 C CA . TRP A 1 584 ? 8.179 13.048 27.636 1.00 95.06 584 TRP A CA 1
ATOM 4609 C C . TRP A 1 584 ? 9.121 14.116 27.081 1.00 95.06 584 TRP A C 1
ATOM 4611 O O . TRP A 1 584 ? 9.160 14.332 25.872 1.00 95.06 584 TRP A O 1
ATOM 4621 N N . SER A 1 585 ? 9.924 14.746 27.942 1.00 92.94 585 SER A N 1
ATOM 4622 C CA . SER A 1 585 ? 10.924 15.733 27.519 1.00 92.94 585 SER A CA 1
ATOM 4623 C C . SER A 1 585 ? 11.905 15.136 26.507 1.00 92.94 585 SER A C 1
ATOM 4625 O O . SER A 1 585 ? 12.196 15.746 25.474 1.00 92.94 585 SER A O 1
ATOM 4627 N N . ASP A 1 586 ? 12.376 13.913 26.747 1.00 92.12 586 ASP A N 1
ATOM 4628 C CA . ASP A 1 586 ? 13.281 13.229 25.827 1.00 92.12 586 ASP A CA 1
ATOM 4629 C C . ASP A 1 586 ? 12.606 12.920 24.487 1.00 92.12 586 ASP A C 1
ATOM 4631 O O . ASP A 1 586 ? 13.168 13.233 23.435 1.00 92.12 586 ASP A O 1
ATOM 4635 N N . PHE A 1 587 ? 11.371 12.408 24.510 1.00 94.50 587 PHE A N 1
ATOM 4636 C CA . PHE A 1 587 ? 10.561 12.168 23.314 1.00 94.50 587 PHE A CA 1
ATOM 4637 C C . PHE A 1 587 ? 10.334 13.447 22.493 1.00 94.50 587 PHE A C 1
ATOM 4639 O O . PHE A 1 587 ? 10.534 13.458 21.274 1.00 94.50 587 PHE A O 1
ATOM 4646 N N . VAL A 1 588 ? 9.957 14.550 23.144 1.00 93.81 588 VAL A N 1
ATOM 4647 C CA . VAL A 1 588 ? 9.722 15.853 22.503 1.00 93.81 588 VAL A CA 1
ATOM 4648 C C . VAL A 1 588 ? 10.996 16.385 21.844 1.00 93.81 588 VAL A C 1
ATOM 4650 O O . VAL A 1 588 ? 10.918 17.015 20.788 1.00 93.81 588 VAL A O 1
ATOM 4653 N N . ASN A 1 589 ? 12.171 16.089 22.395 1.00 91.94 589 ASN A N 1
ATOM 4654 C CA . ASN A 1 589 ? 13.452 16.505 21.826 1.00 91.94 589 ASN A CA 1
ATOM 4655 C C . ASN A 1 589 ? 13.953 15.601 20.686 1.00 91.94 589 ASN A C 1
ATOM 4657 O O . ASN A 1 589 ? 14.955 15.930 20.042 1.00 91.94 589 ASN A O 1
ATOM 4661 N N . LEU A 1 590 ? 13.277 14.483 20.397 1.00 91.94 590 LEU A N 1
ATOM 4662 C CA . LEU A 1 590 ? 13.650 13.626 19.277 1.00 91.94 590 LEU A CA 1
ATOM 4663 C C . LEU A 1 590 ? 13.423 14.320 17.923 1.00 91.94 590 LEU A C 1
ATOM 4665 O O . LEU A 1 590 ? 12.469 15.091 17.753 1.00 91.94 590 LEU A O 1
ATOM 4669 N N . PRO A 1 591 ? 14.247 13.999 16.909 1.00 91.06 591 PRO A N 1
ATOM 4670 C CA . PRO A 1 591 ? 14.020 14.450 15.544 1.00 91.06 591 PRO A CA 1
ATOM 4671 C C . PRO A 1 591 ? 12.627 14.059 15.035 1.00 91.06 591 PRO A C 1
ATOM 4673 O O . PRO A 1 591 ? 12.120 12.975 15.333 1.00 91.06 591 PRO A O 1
ATOM 4676 N N . MET A 1 592 ? 12.036 14.906 14.186 1.00 88.56 592 MET A N 1
ATOM 4677 C CA . MET A 1 592 ? 10.696 14.691 13.617 1.00 88.56 592 MET A CA 1
ATOM 4678 C C . MET A 1 592 ? 10.539 13.304 12.979 1.00 88.56 592 MET A C 1
ATOM 4680 O O . MET A 1 592 ? 9.553 12.605 13.203 1.00 88.56 592 MET A O 1
ATOM 4684 N N . ARG A 1 593 ? 11.558 12.865 12.229 1.00 89.25 593 ARG A N 1
ATOM 4685 C CA . ARG A 1 593 ? 11.581 11.539 11.607 1.00 89.25 593 ARG A CA 1
ATOM 4686 C C . ARG A 1 593 ? 11.531 10.416 12.639 1.00 89.25 593 ARG A C 1
ATOM 4688 O O . ARG A 1 593 ? 10.865 9.424 12.396 1.00 89.25 593 ARG A O 1
ATOM 4695 N N . THR A 1 594 ? 12.209 10.559 13.774 1.00 93.25 594 THR A N 1
ATOM 4696 C CA . THR A 1 594 ? 12.206 9.546 14.835 1.00 93.25 594 THR A CA 1
ATOM 4697 C C . THR A 1 594 ? 10.818 9.427 15.460 1.00 93.25 594 THR A C 1
ATOM 4699 O O . THR A 1 594 ? 10.310 8.315 15.594 1.00 93.25 594 THR A O 1
ATOM 4702 N N . LYS A 1 595 ? 10.167 10.563 15.751 1.00 94.19 595 LYS A N 1
ATOM 4703 C CA . LYS A 1 595 ? 8.779 10.602 16.244 1.00 94.19 595 LYS A CA 1
ATOM 4704 C C . LYS A 1 595 ? 7.812 9.962 15.253 1.00 94.19 595 LYS A C 1
ATOM 4706 O O . LYS A 1 595 ? 6.942 9.194 15.646 1.00 94.19 595 LYS A O 1
ATOM 4711 N N . TRP A 1 596 ? 7.993 10.235 13.964 1.00 94.31 596 TRP A N 1
ATOM 4712 C CA . TRP A 1 596 ? 7.201 9.615 12.908 1.00 94.31 596 TRP A CA 1
ATOM 4713 C C . TRP A 1 596 ? 7.441 8.124 12.772 1.00 94.31 596 TRP A C 1
ATOM 4715 O O . TRP A 1 596 ? 6.472 7.381 12.713 1.00 94.31 596 TRP A O 1
ATOM 4725 N N . SER A 1 597 ? 8.696 7.669 12.765 1.00 95.56 597 SER A N 1
ATOM 4726 C CA . SER A 1 597 ? 9.003 6.239 12.730 1.00 95.56 597 SER A CA 1
ATOM 4727 C C . SER A 1 597 ? 8.308 5.529 13.888 1.00 95.56 597 SER A C 1
ATOM 4729 O O . SER A 1 597 ? 7.671 4.500 13.676 1.00 95.56 597 SER A O 1
ATOM 4731 N N . LEU A 1 598 ? 8.361 6.119 15.089 1.00 97.19 598 LEU A N 1
ATOM 4732 C CA . LEU A 1 598 ? 7.653 5.601 16.253 1.00 97.19 598 LEU A CA 1
ATOM 4733 C C . LEU A 1 598 ? 6.136 5.596 16.032 1.00 97.19 598 LEU A C 1
ATOM 4735 O O . LEU A 1 598 ? 5.522 4.556 16.223 1.00 97.19 598 LEU A O 1
ATOM 4739 N N . MET A 1 599 ? 5.540 6.692 15.548 1.00 96.81 599 MET A N 1
ATOM 4740 C CA . MET A 1 599 ? 4.107 6.760 15.232 1.00 96.81 599 MET A CA 1
ATOM 4741 C C . MET A 1 599 ? 3.688 5.693 14.214 1.00 96.81 599 MET A C 1
ATOM 4743 O O . MET A 1 599 ? 2.673 5.027 14.404 1.00 96.81 599 MET A O 1
ATOM 4747 N N . MET A 1 600 ? 4.447 5.510 13.134 1.00 97.50 600 MET A N 1
ATOM 4748 C CA . MET A 1 600 ? 4.136 4.524 12.099 1.00 97.50 600 MET A CA 1
ATOM 4749 C C . MET A 1 600 ? 4.196 3.099 12.651 1.00 97.50 600 MET A C 1
ATOM 4751 O O . MET A 1 600 ? 3.319 2.294 12.346 1.00 97.50 600 MET A O 1
ATOM 4755 N N . ILE A 1 601 ? 5.166 2.799 13.519 1.00 98.06 601 ILE A N 1
ATOM 4756 C CA . ILE A 1 601 ? 5.225 1.526 14.249 1.00 98.06 601 ILE A CA 1
ATOM 4757 C C . ILE A 1 601 ? 4.027 1.405 15.204 1.00 98.06 601 ILE A C 1
ATOM 4759 O O . ILE A 1 601 ? 3.373 0.362 15.227 1.00 98.06 601 ILE A O 1
ATOM 4763 N N . SER A 1 602 ? 3.665 2.467 15.931 1.00 97.44 602 SER A N 1
ATOM 4764 C CA . SER A 1 602 ? 2.481 2.486 16.798 1.00 97.44 602 SER A CA 1
ATOM 4765 C C . SER A 1 602 ? 1.197 2.177 16.033 1.00 97.44 602 SER A C 1
ATOM 4767 O O . SER A 1 602 ? 0.362 1.438 16.544 1.00 97.44 602 SER A O 1
ATOM 4769 N N . ARG A 1 603 ? 1.038 2.666 14.793 1.00 96.50 603 ARG A N 1
ATOM 4770 C CA . ARG A 1 603 ? -0.121 2.349 13.933 1.00 96.50 603 ARG A CA 1
ATOM 4771 C C . ARG A 1 603 ? -0.219 0.844 13.626 1.00 96.50 603 ARG A C 1
ATOM 4773 O O . ARG A 1 603 ? -1.325 0.307 13.566 1.00 96.50 603 ARG A O 1
ATOM 4780 N N . VAL A 1 604 ? 0.911 0.139 13.511 1.00 97.38 604 VAL A N 1
ATOM 4781 C CA . VAL A 1 604 ? 0.942 -1.330 13.361 1.00 97.38 604 VAL A CA 1
ATOM 4782 C C . VAL A 1 604 ? 0.470 -2.028 14.644 1.00 97.38 604 VAL A C 1
ATOM 4784 O O . VAL A 1 604 ? -0.378 -2.920 14.586 1.00 97.38 604 VAL A O 1
ATOM 4787 N N . PHE A 1 605 ? 0.954 -1.597 15.813 1.00 96.25 605 PHE A N 1
ATOM 4788 C CA . PHE A 1 605 ? 0.486 -2.118 17.108 1.00 96.25 605 PHE A CA 1
ATOM 4789 C C . PHE A 1 605 ? -0.988 -1.794 17.365 1.00 96.25 605 PHE A C 1
ATOM 4791 O O . PHE A 1 605 ? -1.723 -2.621 17.903 1.00 96.25 605 PHE A O 1
ATOM 4798 N N . PHE A 1 606 ? -1.450 -0.630 16.915 1.00 94.12 606 PHE A N 1
ATOM 4799 C CA . PHE A 1 606 ? -2.849 -0.240 16.986 1.00 94.12 606 PHE A CA 1
ATOM 4800 C C . PHE A 1 606 ? -3.707 -1.217 16.184 1.00 94.12 606 PHE A C 1
ATOM 4802 O O . PHE A 1 606 ? -4.680 -1.749 16.717 1.00 94.12 606 PHE A O 1
ATOM 4809 N N . ALA A 1 607 ? -3.316 -1.523 14.942 1.00 93.25 607 ALA A N 1
ATOM 4810 C CA . ALA A 1 607 ? -4.005 -2.514 14.123 1.00 93.25 607 ALA A CA 1
ATOM 4811 C C . ALA A 1 607 ? -4.049 -3.887 14.819 1.00 93.25 607 ALA A C 1
ATOM 4813 O O . ALA A 1 607 ? -5.106 -4.514 14.879 1.00 93.25 607 ALA A O 1
ATOM 4814 N N . ALA A 1 608 ? -2.944 -4.327 15.428 1.00 92.94 608 ALA A N 1
ATOM 4815 C CA . ALA A 1 608 ? -2.914 -5.572 16.198 1.00 92.94 608 ALA A CA 1
ATOM 4816 C C . ALA A 1 608 ? -3.867 -5.549 17.403 1.00 92.94 608 ALA A C 1
ATOM 4818 O O . ALA A 1 608 ? -4.620 -6.503 17.608 1.00 92.94 608 ALA A O 1
ATOM 4819 N N . SER A 1 609 ? -3.892 -4.448 18.160 1.00 90.38 609 SER A N 1
ATOM 4820 C CA . SER A 1 609 ? -4.816 -4.278 19.285 1.00 90.38 609 SER A CA 1
ATOM 4821 C C . SER A 1 609 ? -6.276 -4.320 18.830 1.00 90.38 609 SER A C 1
ATOM 4823 O O . SER A 1 609 ? -7.101 -4.970 19.467 1.00 90.38 609 SER A O 1
ATOM 4825 N N . ALA A 1 610 ? -6.583 -3.729 17.670 1.00 88.81 610 ALA A N 1
ATOM 4826 C CA . ALA A 1 610 ? -7.925 -3.690 17.106 1.00 88.81 610 ALA A CA 1
ATOM 4827 C C . ALA A 1 610 ? -8.470 -5.088 16.762 1.00 88.81 610 ALA A C 1
ATOM 4829 O O . ALA A 1 610 ? -9.664 -5.329 16.910 1.00 88.81 610 ALA A O 1
ATOM 4830 N N . VAL A 1 611 ? -7.618 -6.041 16.367 1.00 87.44 611 VAL A N 1
ATOM 4831 C CA . VAL A 1 611 ? -8.044 -7.432 16.106 1.00 87.44 611 VAL A CA 1
ATOM 4832 C C . VAL A 1 611 ? -8.530 -8.139 17.376 1.00 87.44 611 VAL A C 1
ATOM 4834 O O . VAL A 1 611 ? -9.402 -9.011 17.289 1.00 87.44 611 VAL A O 1
ATOM 4837 N N . LYS A 1 612 ? -7.969 -7.774 18.535 1.00 84.62 612 LYS A N 1
ATOM 4838 C CA . LYS A 1 612 ? -8.292 -8.351 19.849 1.00 84.62 612 LYS A CA 1
ATOM 4839 C C . LYS A 1 612 ? -9.396 -7.606 20.593 1.00 84.62 612 LYS A C 1
ATOM 4841 O O . LYS A 1 612 ? -9.920 -8.130 21.572 1.00 84.62 612 LYS A O 1
ATOM 4846 N N . SER A 1 613 ? -9.724 -6.396 20.163 1.00 82.94 613 SER A N 1
ATOM 4847 C CA . SER A 1 613 ? -10.715 -5.560 20.826 1.00 82.94 613 SER A CA 1
ATOM 4848 C C . SER A 1 613 ? -12.115 -6.152 20.754 1.00 82.94 613 SER A C 1
ATOM 4850 O O . SER A 1 613 ? -12.586 -6.565 19.697 1.00 82.94 613 SER A O 1
ATOM 4852 N N . THR A 1 614 ? -12.806 -6.119 21.889 1.00 75.12 614 THR A N 1
ATOM 4853 C CA . THR A 1 614 ? -14.233 -6.450 22.012 1.00 75.12 614 THR A CA 1
ATOM 4854 C C . THR A 1 614 ? -15.138 -5.239 21.778 1.00 75.12 614 THR A C 1
ATOM 4856 O O . THR A 1 614 ? -16.337 -5.392 21.563 1.00 75.12 614 THR A O 1
ATOM 4859 N N . SER A 1 615 ? -14.571 -4.031 21.783 1.00 74.44 615 SER A N 1
ATOM 4860 C CA . SER A 1 615 ? -15.263 -2.774 21.497 1.00 74.44 615 SER A CA 1
ATOM 4861 C C . SER A 1 615 ? -14.311 -1.776 20.843 1.00 74.44 615 SER A C 1
ATOM 4863 O O . SER A 1 615 ? -13.127 -1.730 21.184 1.00 74.44 615 SER A O 1
ATOM 4865 N N . PHE A 1 616 ? -14.840 -0.942 19.949 1.00 70.31 616 PHE A N 1
ATOM 4866 C CA . PHE A 1 616 ? -14.085 0.103 19.261 1.00 70.31 616 PHE A CA 1
ATOM 4867 C C . PHE A 1 616 ? -14.561 1.477 19.718 1.00 70.31 616 PHE A C 1
ATOM 4869 O O . PHE A 1 616 ? -15.757 1.756 19.689 1.00 70.31 616 PHE A O 1
ATOM 4876 N N . VAL A 1 617 ? -13.618 2.337 20.095 1.00 63.78 617 VAL A N 1
ATOM 4877 C CA . VAL A 1 617 ? -13.863 3.753 20.423 1.00 63.78 617 VAL A CA 1
ATOM 4878 C C . VAL A 1 617 ? -13.144 4.621 19.387 1.00 63.78 617 VAL A C 1
ATOM 4880 O O . VAL A 1 617 ? -12.396 5.529 19.722 1.00 63.78 617 VAL A O 1
ATOM 4883 N N . VAL A 1 618 ? -13.256 4.268 18.102 1.00 61.72 618 VAL A N 1
ATOM 4884 C CA . VAL A 1 618 ? -12.453 4.902 17.045 1.00 61.72 618 VAL A CA 1
ATOM 4885 C C . VAL A 1 618 ? -13.346 5.408 15.943 1.00 61.72 618 VAL A C 1
ATOM 4887 O O . VAL A 1 618 ? -14.073 4.643 15.308 1.00 61.72 618 VAL A O 1
ATOM 4890 N N . GLU A 1 619 ? -13.223 6.702 15.681 1.00 73.31 619 GLU A N 1
ATOM 4891 C CA . GLU A 1 619 ? -13.797 7.312 14.502 1.00 73.31 619 GLU A CA 1
ATOM 4892 C C . GLU A 1 619 ? -13.012 6.870 13.251 1.00 73.31 619 GLU A C 1
ATOM 4894 O O . GLU A 1 619 ? -11.789 7.044 13.194 1.00 73.31 619 GLU A O 1
ATOM 4899 N N . PRO A 1 620 ? -13.676 6.298 12.230 1.00 83.69 620 PRO A N 1
ATOM 4900 C CA . PRO A 1 620 ? -13.011 5.945 10.983 1.00 83.69 620 PRO A CA 1
ATOM 4901 C C . PRO A 1 620 ? -12.363 7.158 10.329 1.00 83.69 620 PRO A C 1
ATOM 4903 O O . PRO A 1 620 ? -12.892 8.271 10.386 1.00 83.69 620 PRO A O 1
ATOM 4906 N N . LYS A 1 621 ? -11.245 6.938 9.636 1.00 84.62 621 LYS A N 1
ATOM 4907 C CA . LYS A 1 621 ? -10.554 8.024 8.935 1.00 84.62 621 LYS A CA 1
ATOM 4908 C C . LYS A 1 621 ? -11.462 8.633 7.862 1.00 84.62 621 LYS A C 1
ATOM 4910 O O . LYS A 1 621 ? -12.119 7.912 7.110 1.00 84.62 621 LYS A O 1
ATOM 4915 N N . ALA A 1 622 ? -11.456 9.962 7.753 1.00 80.56 622 ALA A N 1
ATOM 4916 C CA . ALA A 1 622 ? -12.331 10.707 6.842 1.00 80.56 622 ALA A CA 1
ATOM 4917 C C . ALA A 1 622 ? -12.245 10.220 5.382 1.00 80.56 622 ALA A C 1
ATOM 4919 O O . ALA A 1 622 ? -13.258 10.084 4.702 1.00 80.56 622 ALA A O 1
ATOM 4920 N N . ASP A 1 623 ? -11.044 9.881 4.908 1.00 77.94 623 ASP A N 1
ATOM 4921 C CA . ASP A 1 623 ? -10.854 9.387 3.541 1.00 77.94 623 ASP A CA 1
ATOM 4922 C C . ASP A 1 623 ? -11.472 8.002 3.299 1.00 77.94 623 ASP A C 1
ATOM 4924 O O . ASP A 1 623 ? -11.952 7.734 2.193 1.00 77.94 623 ASP A O 1
ATOM 4928 N N . HIS A 1 624 ? -11.495 7.144 4.325 1.00 85.69 624 HIS A N 1
ATOM 4929 C CA . HIS A 1 624 ? -12.173 5.853 4.257 1.00 85.69 624 HIS A CA 1
ATOM 4930 C C . HIS A 1 624 ? -13.688 6.043 4.192 1.00 85.69 624 HIS A C 1
ATOM 4932 O O . HIS A 1 624 ? -14.325 5.414 3.352 1.00 85.69 624 HIS A O 1
ATOM 4938 N N . LYS A 1 625 ? -14.258 6.956 4.996 1.00 84.44 625 LYS A N 1
ATOM 4939 C CA . LYS A 1 625 ? -15.703 7.257 4.981 1.00 84.44 625 LYS A CA 1
ATOM 4940 C C . LYS A 1 625 ? -16.204 7.599 3.569 1.00 84.44 625 LYS A C 1
ATOM 4942 O O . LYS A 1 625 ? -17.226 7.074 3.148 1.00 84.44 625 LYS A O 1
ATOM 4947 N N . ASN A 1 626 ? -15.429 8.369 2.799 1.00 81.81 626 ASN A N 1
ATOM 4948 C CA . ASN A 1 626 ? -15.776 8.771 1.426 1.00 81.81 626 ASN A CA 1
ATOM 4949 C C . ASN A 1 626 ? -15.883 7.613 0.415 1.00 81.81 626 ASN A C 1
ATOM 4951 O O . ASN A 1 626 ? -16.483 7.781 -0.644 1.00 81.81 626 ASN A O 1
ATOM 4955 N N . HIS A 1 627 ? -15.266 6.463 0.696 1.00 81.25 627 HIS A N 1
ATOM 4956 C CA . HIS A 1 627 ? -15.200 5.323 -0.227 1.00 81.25 627 HIS A CA 1
ATOM 4957 C C . HIS A 1 627 ? -15.592 4.002 0.449 1.00 81.25 627 HIS A C 1
ATOM 4959 O O . HIS A 1 627 ? -15.298 2.922 -0.073 1.00 81.25 627 HIS A O 1
ATOM 4965 N N . CYS A 1 628 ? -16.211 4.079 1.627 1.00 83.69 628 CYS A N 1
ATOM 4966 C CA . CYS A 1 628 ? -16.566 2.921 2.425 1.00 83.69 628 CYS A CA 1
ATOM 4967 C C . CYS A 1 628 ? -17.645 2.110 1.703 1.00 83.69 628 CYS A C 1
ATOM 4969 O O . CYS A 1 628 ? -18.710 2.623 1.374 1.00 83.69 628 CYS A O 1
ATOM 4971 N N . ARG A 1 629 ? -17.375 0.823 1.471 1.00 81.25 629 ARG A N 1
ATOM 4972 C CA . ARG A 1 629 ? -18.348 -0.110 0.874 1.00 81.25 629 ARG A CA 1
ATOM 4973 C C . ARG A 1 629 ? -19.368 -0.625 1.880 1.00 81.25 629 ARG A C 1
ATOM 4975 O O . ARG A 1 629 ? -20.393 -1.162 1.489 1.00 81.25 629 ARG A O 1
ATOM 4982 N N . CYS A 1 630 ? -19.063 -0.469 3.160 1.00 80.44 630 CYS A N 1
ATOM 4983 C CA . CYS A 1 630 ? -19.896 -0.878 4.274 1.00 80.44 630 CYS A CA 1
ATOM 4984 C C . CYS A 1 630 ? -20.620 0.324 4.890 1.00 80.44 630 CYS A C 1
ATOM 4986 O O . CYS A 1 630 ? -20.937 0.265 6.071 1.00 80.44 630 CYS A O 1
ATOM 4988 N N . LEU A 1 631 ? -20.830 1.423 4.151 1.00 81.12 631 LEU A N 1
ATOM 4989 C CA . LEU A 1 631 ? -21.408 2.647 4.716 1.00 81.12 631 LEU A CA 1
ATOM 4990 C C . LEU A 1 631 ? -22.773 2.381 5.364 1.00 81.12 631 LEU A C 1
ATOM 4992 O O . LEU A 1 631 ? -23.020 2.893 6.445 1.00 81.12 631 LEU A O 1
ATOM 4996 N N . ASP A 1 632 ? -23.583 1.509 4.766 1.00 76.06 632 ASP A N 1
ATOM 4997 C CA . ASP A 1 632 ? -24.933 1.189 5.249 1.00 76.06 632 ASP A CA 1
ATOM 4998 C C . ASP A 1 632 ? -24.942 0.302 6.508 1.00 76.06 632 ASP A C 1
ATOM 5000 O O . ASP A 1 632 ? -25.933 0.253 7.229 1.00 76.06 632 ASP A O 1
ATOM 5004 N N . VAL A 1 633 ? -23.845 -0.413 6.787 1.00 77.38 633 VAL A N 1
ATOM 5005 C CA . VAL A 1 633 ? -23.773 -1.409 7.877 1.00 77.38 633 VAL A CA 1
ATOM 5006 C C . VAL A 1 633 ? -22.732 -1.084 8.945 1.00 77.38 633 VAL A C 1
ATOM 5008 O O . VAL A 1 633 ? -22.792 -1.610 10.053 1.00 77.38 633 VAL A O 1
ATOM 5011 N N . CYS A 1 634 ? -21.741 -0.248 8.637 1.00 82.62 634 CYS A N 1
ATOM 5012 C CA . CYS A 1 634 ? -20.679 0.117 9.558 1.00 82.62 634 CYS A CA 1
ATOM 5013 C C . CYS A 1 634 ? -21.114 1.332 10.389 1.00 82.62 634 CYS A C 1
ATOM 5015 O O . CYS A 1 634 ? -21.077 2.453 9.870 1.00 82.62 634 CYS A O 1
ATOM 5017 N N . PRO A 1 635 ? -21.409 1.170 11.694 1.00 78.12 635 PRO A N 1
ATOM 5018 C CA . PRO A 1 635 ? -21.875 2.279 12.529 1.00 78.12 635 PRO A CA 1
ATOM 5019 C C . PRO A 1 635 ? -20.845 3.411 12.631 1.00 78.12 635 PRO A C 1
ATOM 5021 O O . PRO A 1 635 ? -21.200 4.587 12.668 1.00 78.12 635 PRO A O 1
ATOM 5024 N N . GLY A 1 636 ? -19.549 3.077 12.611 1.00 80.38 636 GLY A N 1
ATOM 5025 C CA . GLY A 1 636 ? -18.487 4.081 12.628 1.00 80.38 636 GLY A CA 1
ATOM 5026 C C . GLY A 1 636 ? -18.448 4.934 11.356 1.00 80.38 636 GLY A C 1
ATOM 5027 O O . GLY A 1 636 ? -18.156 6.128 11.426 1.00 80.38 636 GLY A O 1
ATOM 5028 N N . CYS A 1 637 ? -18.703 4.337 10.186 1.00 85.38 637 CYS A N 1
ATOM 5029 C CA . CYS A 1 637 ? -18.644 5.059 8.912 1.00 85.38 637 CYS A CA 1
ATOM 5030 C C . CYS A 1 637 ? -19.936 5.827 8.637 1.00 85.38 637 CYS A C 1
ATOM 5032 O O . CYS A 1 637 ? -19.856 6.966 8.183 1.00 85.38 637 CYS A O 1
ATOM 5034 N N . ALA A 1 638 ? -21.089 5.235 8.957 1.00 80.56 638 ALA A N 1
ATOM 5035 C CA . ALA A 1 638 ? -22.399 5.871 8.842 1.00 80.56 638 ALA A CA 1
ATOM 5036 C C . ALA A 1 638 ? -22.551 7.084 9.774 1.00 80.56 638 ALA A C 1
ATOM 5038 O O . ALA A 1 638 ? -23.329 7.994 9.498 1.00 80.56 638 ALA A O 1
ATOM 5039 N N . GLY A 1 639 ? -21.837 7.091 10.909 1.00 71.12 639 GLY A N 1
ATOM 5040 C CA . GLY A 1 639 ? -22.028 8.089 11.966 1.00 71.12 639 GLY A CA 1
ATOM 5041 C C . GLY A 1 639 ? -23.386 7.974 12.672 1.00 71.12 639 GLY A C 1
ATOM 5042 O O . GLY A 1 639 ? -23.749 8.857 13.445 1.00 71.12 639 GLY A O 1
ATOM 5043 N N . LYS A 1 640 ? -24.134 6.902 12.391 1.00 62.56 640 LYS A N 1
ATOM 5044 C CA . LYS A 1 640 ? -25.455 6.561 12.925 1.00 62.56 640 LYS A CA 1
ATOM 5045 C C . LYS A 1 640 ? -25.581 5.040 13.007 1.00 62.56 640 LYS A C 1
ATOM 5047 O O . LYS A 1 640 ? -24.881 4.316 12.300 1.00 62.56 640 LYS A O 1
ATOM 5052 N N . VAL A 1 641 ? -26.468 4.556 13.870 1.00 54.22 641 VAL A N 1
ATOM 5053 C CA . VAL A 1 641 ? -26.861 3.142 13.916 1.00 54.22 641 VAL A CA 1
ATOM 5054 C C . VAL A 1 641 ? -28.227 3.043 13.243 1.00 54.22 641 VAL A C 1
ATOM 5056 O O . VAL A 1 641 ? -29.243 3.106 13.922 1.00 54.22 641 VAL A O 1
ATOM 5059 N N . ASP A 1 642 ? -28.249 2.945 11.912 1.00 43.88 642 ASP A N 1
ATOM 5060 C CA . ASP A 1 642 ? -29.500 2.791 11.142 1.00 43.88 642 ASP A CA 1
ATOM 5061 C C . ASP A 1 642 ? -29.877 1.311 10.920 1.00 43.88 642 ASP A C 1
ATOM 5063 O O . ASP A 1 642 ? -30.899 0.997 10.315 1.00 43.88 642 ASP A O 1
ATOM 5067 N N . THR A 1 643 ? -29.076 0.361 11.414 1.00 44.41 643 THR A N 1
ATOM 5068 C CA . THR A 1 643 ? -29.305 -1.067 11.166 1.00 44.41 643 THR A CA 1
ATOM 5069 C C . THR A 1 643 ? -30.342 -1.666 12.117 1.00 44.41 643 THR A C 1
ATOM 5071 O O . THR A 1 643 ? -30.012 -2.037 13.245 1.00 44.41 643 THR A O 1
ATOM 5074 N N . VAL A 1 644 ? -31.568 -1.838 11.619 1.00 38.34 644 VAL A N 1
ATOM 5075 C CA . VAL A 1 644 ? -32.512 -2.872 12.069 1.00 38.34 644 VAL A CA 1
ATOM 5076 C C . VAL A 1 644 ? -32.269 -4.101 11.190 1.00 38.34 644 VAL A C 1
ATOM 5078 O O . VAL A 1 644 ? -32.487 -4.049 9.983 1.00 38.34 644 VAL A O 1
ATOM 5081 N N . TYR A 1 645 ? -31.776 -5.195 11.768 1.00 38.59 645 TYR A N 1
ATOM 5082 C CA . TYR A 1 645 ? -31.728 -6.486 11.077 1.00 38.59 645 TYR A CA 1
ATOM 5083 C C . TYR A 1 645 ? -33.003 -7.256 11.408 1.00 38.59 645 TYR A C 1
ATOM 5085 O O . TYR A 1 645 ? -33.261 -7.517 12.578 1.00 38.59 645 TYR A O 1
ATOM 5093 N N . GLU A 1 646 ? -33.763 -7.651 10.390 1.00 29.56 646 GLU A N 1
ATOM 5094 C CA . GLU A 1 646 ? -34.787 -8.686 10.516 1.00 29.56 646 GLU A CA 1
ATOM 5095 C C . GLU A 1 646 ? -34.161 -10.004 10.035 1.00 29.56 646 GLU A C 1
ATOM 5097 O O . GLU A 1 646 ? -33.816 -10.161 8.861 1.00 29.56 646 GLU A O 1
ATOM 5102 N N . MET A 1 647 ? -33.932 -10.941 10.956 1.00 26.36 647 MET A N 1
ATOM 5103 C CA . MET A 1 647 ? -33.522 -12.300 10.603 1.00 26.36 647 MET A CA 1
ATOM 5104 C C . MET A 1 647 ? -34.758 -13.045 10.104 1.00 26.36 647 MET A C 1
ATOM 5106 O O . MET A 1 647 ? -35.552 -13.548 10.897 1.00 26.36 647 MET A O 1
ATOM 5110 N N . ILE A 1 648 ? -34.927 -13.134 8.785 1.00 31.53 648 ILE A N 1
ATOM 5111 C CA . ILE A 1 648 ? -35.870 -14.092 8.209 1.00 31.53 648 ILE A CA 1
ATOM 5112 C C . ILE A 1 648 ? -35.228 -15.471 8.367 1.00 31.53 648 ILE A C 1
ATOM 5114 O O . ILE A 1 648 ? -34.409 -15.889 7.547 1.00 31.53 648 ILE A O 1
ATOM 5118 N N . GLU A 1 649 ? -35.568 -16.179 9.444 1.00 31.78 649 GLU A N 1
ATOM 5119 C CA . GLU A 1 649 ? -35.347 -17.620 9.495 1.00 31.78 649 GLU A CA 1
ATOM 5120 C C . GLU A 1 649 ? -36.150 -18.246 8.355 1.00 31.78 649 GLU A C 1
ATOM 5122 O O . GLU A 1 649 ? -37.378 -18.349 8.403 1.00 31.78 649 GLU A O 1
ATOM 5127 N N . GLY A 1 650 ? -35.445 -18.638 7.294 1.00 30.23 650 GLY A N 1
ATOM 5128 C CA . GLY A 1 650 ? -36.007 -19.479 6.256 1.00 30.23 650 GLY A CA 1
ATOM 5129 C C . GLY A 1 650 ? -36.452 -20.790 6.889 1.00 30.23 650 GLY A C 1
ATOM 5130 O O . GLY A 1 650 ? -35.638 -21.683 7.124 1.00 30.23 650 GLY A O 1
ATOM 5131 N N . LYS A 1 651 ? -37.752 -20.920 7.158 1.00 31.78 651 LYS A N 1
ATOM 5132 C CA . LYS A 1 651 ? -38.372 -22.237 7.232 1.00 31.78 651 LYS A CA 1
ATOM 5133 C C . LYS A 1 651 ? -38.232 -22.836 5.839 1.00 31.78 651 LYS A C 1
ATOM 5135 O O . LYS A 1 651 ? -38.902 -22.401 4.909 1.00 31.78 651 LYS A O 1
ATOM 5140 N N . ASN A 1 652 ? -37.306 -23.779 5.702 1.00 35.84 652 ASN A N 1
ATOM 5141 C CA . ASN A 1 652 ? -37.339 -24.729 4.602 1.00 35.84 652 ASN A CA 1
ATOM 5142 C C . ASN A 1 652 ? -38.669 -25.489 4.718 1.00 35.84 652 ASN A C 1
ATOM 5144 O O . ASN A 1 652 ? -38.788 -26.374 5.568 1.00 35.84 652 ASN A O 1
ATOM 5148 N N . GLU A 1 653 ? -39.654 -25.097 3.914 1.00 32.78 653 GLU A N 1
ATOM 5149 C CA . GLU A 1 653 ? -40.732 -25.986 3.471 1.00 32.78 653 GLU A CA 1
ATOM 5150 C C . GLU A 1 653 ? -40.338 -26.644 2.150 1.00 32.78 653 GLU A C 1
ATOM 5152 O O . GLU A 1 653 ? -39.831 -25.925 1.254 1.00 32.78 653 GLU A O 1
#